Protein AF-A0A7Y8I6J9-F1 (afdb_monomer_lite)

Sequence (594 aa):
TILGGLGADTLRGGAGDDTFLIHGTDTAADTVAGDAGFDTILGSAGDDTFRFASFSGTNTVERIDGGGGTNVIAGTSVSNAIDLSATQLLAVALIDGGDGNDTITGSAGADTILGGLGADTLRGGAGDDTFLVYGADTAADTVAGDAGFDTIVGGAGDDTFRFASFSGTNTVERIDVGGGTNVIAGTNVSNALDLSATELFGIALIDGGDGNDTISGSAGADTILGGLGADTLRGGAGDDLFLIYGTDSAADTIGGDAGFDAILGSAGDDTFRLASFSGANTVERIDGGAGLNTIAGTTVSNSLDFSATELVAIAQIDAGDGNDTVTGSSGADFLTGGDGADTLRGEGSNDLVQGGLGNDALSDTGGANLLDGGAGTDSITGDGGAEFIAGGTGNDTVNPGAGADVLAFNAGDGQDTVNPGTGAQKTLSLGGGIRYEDLALRKSANDLVLETSATEQLTFKNWYAATENQGFVTLQVIAEAMAGYDQSGADPLRDDKVETFSFAALVNVFDAARAADPMITRWEVMNALLDAHLAGSDDAALGGDLAYQYGLNGTLAGIGTAAAQDVLGASQFGTQAQQLRPLATLQEGLVKLG

Secondary structure (DSSP, 8-state):
-EE--SSS-EEEEEES--EEE--TT--SPPEEEEEES--EEE--SS--EEE-SEEBTTB--SEEE--SS-EEEE--SS--EEE-TT-EEESEEEEEEEESS-EEE--SS--EEEEEES--EEEEEES--EEEP-TT--S-BEEEEEES--EEE--SS--EEEBSEEBTTB--SEEE--SS-EEEEEESS--EEE-TTSEEESEEEEEEEESS-EEE--SS--EEEEEES--EEEEEES--EEEP-TT--S-BEEEEEES--EEE--SS--EEEBSEEBTTB--SEEE--SS-EEEE--SS--EEE-TTSEEESEEEEE--BSS-EEE--SS--EEEEEEE--EEE--SSS-EEEEEEE--EEE-SSSS-EEEEEEE--EEE--SS--EEE--EE--EEE-TTS--EEEEETT-BEEEE---SSS-EEEEEETT--GGG-EEEEETTEEEEESSSS-EEEETTTTT-GGG--EEEEEEEGGGSTT--TTSS-TTSSSSEEEEEHHHHHHHHHHHHHH-TT-S-EEGGGTHHHHEEEEESSEETTHHHHHHHHHHS--TT-BHHHHHHHHTSTTTTTSPEEPPPHHHHT-SS-B--

Structure (mmCIF, N/CA/C/O backbone):
data_AF-A0A7Y8I6J9-F1
#
_entry.id   AF-A0A7Y8I6J9-F1
#
loop_
_atom_site.group_PDB
_atom_site.id
_atom_site.type_symbol
_atom_site.label_atom_id
_atom_site.label_alt_id
_atom_site.label_comp_id
_atom_site.label_asym_id
_atom_site.label_entity_id
_atom_site.label_seq_id
_atom_site.pdbx_PDB_ins_code
_atom_site.Cartn_x
_atom_site.Cartn_y
_atom_site.Cartn_z
_atom_site.occupancy
_atom_site.B_iso_or_equiv
_atom_site.auth_seq_id
_atom_site.auth_comp_id
_atom_site.auth_asym_id
_atom_site.auth_atom_id
_atom_site.pdbx_PDB_model_num
ATOM 1 N N . THR A 1 1 ? -32.436 -0.558 64.987 1.00 90.75 1 THR A N 1
ATOM 2 C CA . THR A 1 1 ? -33.315 -0.693 63.803 1.00 90.75 1 THR A CA 1
ATOM 3 C C . THR A 1 1 ? -33.950 0.635 63.469 1.00 90.75 1 THR A C 1
ATOM 5 O O . THR A 1 1 ? -34.595 1.218 64.336 1.00 90.75 1 THR A O 1
ATOM 8 N N . ILE A 1 2 ? -33.767 1.093 62.237 1.00 92.12 2 ILE A N 1
ATOM 9 C CA . ILE A 1 2 ? -34.215 2.377 61.699 1.00 92.12 2 ILE A CA 1
ATOM 10 C C . ILE A 1 2 ? -35.041 2.080 60.441 1.00 92.12 2 ILE A C 1
ATOM 12 O O . ILE A 1 2 ? -34.688 1.190 59.676 1.00 92.12 2 ILE A O 1
ATOM 16 N N . LEU A 1 3 ? -36.158 2.781 60.255 1.00 89.00 3 LEU A N 1
ATOM 17 C CA . LEU A 1 3 ? -37.035 2.643 59.089 1.00 89.00 3 LEU A CA 1
ATOM 18 C C . LEU A 1 3 ? -36.984 3.957 58.305 1.00 89.00 3 LEU A C 1
ATOM 20 O O . LEU A 1 3 ? -37.203 4.996 58.928 1.00 89.00 3 LEU A O 1
ATOM 24 N N . GLY A 1 4 ? -36.704 3.892 57.000 1.00 80.56 4 GLY A N 1
ATOM 25 C CA . GLY A 1 4 ? -36.713 5.058 56.104 1.00 80.56 4 GLY A CA 1
ATOM 26 C C . GLY A 1 4 ? -38.109 5.648 55.982 1.00 80.56 4 GLY A C 1
ATOM 27 O O . GLY A 1 4 ? -38.442 6.629 56.638 1.00 80.56 4 GLY A O 1
ATOM 28 N N . GLY A 1 5 ? -38.989 4.933 55.290 1.00 81.81 5 GLY A N 1
ATOM 29 C CA . GLY A 1 5 ? -40.333 5.413 55.000 1.00 81.81 5 GLY A CA 1
ATOM 30 C C . GLY A 1 5 ? -40.547 5.430 53.498 1.00 81.81 5 GLY A C 1
ATOM 31 O O . GLY A 1 5 ? -40.109 4.508 52.827 1.00 81.81 5 GLY A O 1
ATOM 32 N N . LEU A 1 6 ? -41.303 6.410 53.008 1.00 85.31 6 LEU A N 1
ATOM 33 C CA . LEU A 1 6 ? -41.393 6.723 51.584 1.00 85.31 6 LEU A CA 1
ATOM 34 C C . LEU A 1 6 ? -40.808 8.120 51.385 1.00 85.31 6 LEU A C 1
ATOM 36 O O . LEU A 1 6 ? -41.222 9.043 52.098 1.00 85.31 6 LEU A O 1
ATOM 40 N N . GLY A 1 7 ? -40.003 8.305 50.347 1.00 87.31 7 GLY A N 1
ATOM 41 C CA . GLY A 1 7 ? -39.391 9.588 50.019 1.00 87.31 7 GLY A CA 1
ATOM 42 C C . GLY A 1 7 ? -37.896 9.591 50.319 1.00 87.31 7 GLY A C 1
ATOM 43 O O . GLY A 1 7 ? -37.337 8.598 50.732 1.00 87.31 7 GLY A O 1
ATOM 44 N N . ALA A 1 8 ? -37.228 10.711 50.041 1.00 90.81 8 ALA A N 1
ATOM 45 C CA . ALA A 1 8 ? -35.784 10.789 50.234 1.00 90.81 8 ALA A CA 1
ATOM 46 C C . ALA A 1 8 ? -35.464 10.967 51.722 1.00 90.81 8 ALA A C 1
ATOM 48 O O . ALA A 1 8 ? -35.655 12.064 52.266 1.00 90.81 8 ALA A O 1
ATOM 49 N N . ASP A 1 9 ? -34.964 9.914 52.359 1.00 91.50 9 ASP A N 1
ATOM 50 C CA . ASP A 1 9 ? -34.648 9.905 53.777 1.00 91.50 9 ASP A CA 1
ATOM 51 C C . ASP A 1 9 ? -33.137 10.008 54.049 1.00 91.50 9 ASP A C 1
ATOM 53 O O . ASP A 1 9 ? -32.272 9.717 53.223 1.00 91.50 9 ASP A O 1
ATOM 57 N N . THR A 1 10 ? -32.787 10.469 55.252 1.00 93.06 10 THR A N 1
ATOM 58 C CA . THR A 1 10 ? -31.408 10.445 55.762 1.00 93.06 10 THR A CA 1
ATOM 59 C C . THR A 1 10 ? -31.378 9.669 57.068 1.00 93.06 10 THR A C 1
ATOM 61 O O . THR A 1 10 ? -31.875 10.143 58.093 1.00 93.06 10 THR A O 1
ATOM 64 N N . LEU A 1 11 ? -30.776 8.484 57.035 1.00 93.06 11 LEU A N 1
ATOM 65 C CA . LEU A 1 11 ? -30.759 7.520 58.128 1.00 93.06 11 LEU A CA 1
ATOM 66 C C . LEU A 1 11 ? -29.349 7.410 58.710 1.00 93.06 11 LEU A C 1
ATOM 68 O O . LEU A 1 11 ? -28.378 7.273 57.973 1.00 93.06 11 LEU A O 1
ATOM 72 N N . ARG A 1 12 ? -29.236 7.483 60.040 1.00 94.44 12 ARG A N 1
ATOM 73 C CA . ARG A 1 12 ? -27.960 7.403 60.770 1.00 94.44 12 ARG A CA 1
ATOM 74 C C . ARG A 1 12 ? -28.057 6.408 61.923 1.00 94.44 12 ARG A C 1
ATOM 76 O O . ARG A 1 12 ? -28.947 6.583 62.757 1.00 94.44 12 ARG A O 1
ATOM 83 N N . GLY A 1 13 ? -27.166 5.417 61.959 1.00 93.12 13 GLY A N 1
ATOM 84 C CA . GLY A 1 13 ? -27.102 4.365 62.986 1.00 93.12 13 GLY A CA 1
ATOM 85 C C . GLY A 1 13 ? -26.474 4.870 64.282 1.00 93.12 13 GLY A C 1
ATOM 86 O O . GLY A 1 13 ? -27.110 4.924 65.338 1.00 93.12 13 GLY A O 1
ATOM 87 N N . GLY A 1 14 ? -25.270 5.425 64.166 1.00 91.56 14 GLY A N 1
ATOM 88 C CA . GLY A 1 14 ? -24.546 6.031 65.273 1.00 91.56 14 GLY A CA 1
ATOM 89 C C . GLY A 1 14 ? -23.517 5.075 65.864 1.00 91.56 14 GLY A C 1
ATOM 90 O O . GLY A 1 14 ? -22.410 4.975 65.357 1.00 91.56 14 GLY A O 1
ATOM 91 N N . ALA A 1 15 ? -23.795 4.474 67.017 1.00 92.50 15 ALA A N 1
ATOM 92 C CA . ALA A 1 15 ? -22.846 3.561 67.653 1.00 92.50 15 ALA A CA 1
ATOM 93 C C . ALA A 1 15 ? -23.516 2.230 67.982 1.00 92.50 15 ALA A C 1
ATOM 95 O O . ALA A 1 15 ? -24.574 2.218 68.613 1.00 92.50 15 ALA A O 1
ATOM 96 N N . GLY A 1 16 ? -22.813 1.137 67.701 1.00 94.19 16 GLY A N 1
ATOM 97 C CA . GLY A 1 16 ? -23.329 -0.223 67.795 1.00 94.19 16 GLY A CA 1
ATOM 98 C C . GLY A 1 16 ? -23.811 -0.732 66.441 1.00 94.19 16 GLY A C 1
ATOM 99 O O . GLY A 1 16 ? -23.772 -0.013 65.460 1.00 94.19 16 GLY A O 1
ATOM 100 N N . ASP A 1 17 ? -24.237 -1.991 66.416 1.00 96.75 17 ASP A N 1
ATOM 101 C CA . ASP A 1 17 ? -24.696 -2.656 65.197 1.00 96.75 17 ASP A CA 1
ATOM 102 C C . ASP A 1 17 ? -26.155 -2.267 64.912 1.00 96.75 17 ASP A C 1
ATOM 104 O O . ASP A 1 17 ? -27.075 -2.679 65.637 1.00 96.75 17 ASP A O 1
ATOM 108 N N . ASP A 1 18 ? -26.379 -1.481 63.865 1.00 97.06 18 ASP A N 1
ATOM 109 C CA . ASP A 1 18 ? -27.691 -1.009 63.453 1.00 97.06 18 ASP A CA 1
ATOM 110 C C . ASP A 1 18 ? -28.261 -1.775 62.254 1.00 97.06 18 ASP A C 1
ATOM 112 O O . ASP A 1 18 ? -27.595 -2.467 61.487 1.00 97.06 18 ASP A O 1
ATOM 116 N N . THR A 1 19 ? -29.583 -1.693 62.111 1.00 96.50 19 THR A N 1
ATOM 117 C CA . THR A 1 19 ? -30.303 -2.315 60.994 1.00 96.50 19 THR A CA 1
ATOM 118 C C . THR A 1 19 ? -31.225 -1.297 60.361 1.00 96.50 19 THR A C 1
ATOM 120 O O . THR A 1 19 ? -32.110 -0.777 61.041 1.00 96.50 19 THR A O 1
ATOM 123 N N . PHE A 1 20 ? -31.057 -1.040 59.076 1.00 94.69 20 PHE A N 1
ATOM 124 C CA . PHE A 1 20 ? -31.882 -0.142 58.287 1.00 94.69 20 PHE A CA 1
ATOM 125 C C . PHE A 1 20 ? -32.864 -0.968 57.464 1.00 94.69 20 PHE A C 1
ATOM 127 O O . PHE A 1 20 ? -32.472 -1.895 56.764 1.00 94.69 20 PHE A O 1
ATOM 134 N N . LEU A 1 21 ? -34.148 -0.651 57.576 1.00 90.25 21 LEU A N 1
ATOM 135 C CA . LEU A 1 21 ? -35.204 -1.244 56.766 1.00 90.25 21 LEU A CA 1
ATOM 136 C C . LEU A 1 21 ? -35.624 -0.213 55.718 1.00 90.25 21 LEU A C 1
ATOM 138 O O . LEU A 1 21 ? -36.117 0.861 56.081 1.00 90.25 21 LEU A O 1
ATOM 142 N N . ILE A 1 22 ? -35.427 -0.545 54.444 1.00 79.94 22 ILE A N 1
ATOM 143 C CA . ILE A 1 22 ? -35.854 0.274 53.303 1.00 79.94 22 ILE A CA 1
ATOM 144 C C . ILE A 1 22 ? -37.144 -0.326 52.744 1.00 79.94 22 ILE A C 1
ATOM 146 O O . ILE A 1 22 ? -37.309 -1.544 52.677 1.00 79.94 22 ILE A O 1
ATOM 150 N N . HIS A 1 23 ? -38.106 0.531 52.410 1.00 71.19 23 HIS A N 1
ATOM 151 C CA . HIS A 1 23 ? -39.358 0.088 51.810 1.00 71.19 23 HIS A CA 1
ATOM 152 C C . HIS A 1 23 ? -39.122 -0.245 50.332 1.00 71.19 23 HIS A C 1
ATOM 154 O O . HIS A 1 23 ? -38.860 0.656 49.547 1.00 71.19 23 HIS A O 1
ATOM 160 N N . GLY A 1 24 ? -39.312 -1.502 49.921 1.00 65.31 24 GLY A N 1
ATOM 161 C CA . GLY A 1 24 ? -39.078 -1.943 48.534 1.00 65.31 24 GLY A CA 1
ATOM 162 C C . GLY A 1 24 ? -39.922 -1.263 47.440 1.00 65.31 24 GLY A C 1
ATOM 163 O O . GLY A 1 24 ? -39.687 -1.488 46.260 1.00 65.31 24 GLY A O 1
ATOM 164 N N . THR A 1 25 ? -40.904 -0.421 47.793 1.00 70.62 25 THR A N 1
ATOM 165 C CA . THR A 1 25 ? -41.665 0.404 46.831 1.00 70.62 25 THR A CA 1
ATOM 166 C C . THR A 1 25 ? -41.205 1.859 46.782 1.00 70.62 25 THR A C 1
ATOM 168 O O . THR A 1 25 ? -41.875 2.673 46.143 1.00 70.62 25 THR A O 1
ATOM 171 N N . ASP A 1 26 ? -40.155 2.226 47.516 1.00 79.75 26 ASP A N 1
ATOM 172 C CA . ASP A 1 26 ? -39.651 3.589 47.483 1.00 79.75 26 ASP A CA 1
ATOM 173 C C . ASP A 1 26 ? -38.963 3.880 46.146 1.00 79.75 26 ASP A C 1
ATOM 175 O O . ASP A 1 26 ? -38.151 3.114 45.625 1.00 79.75 26 ASP A O 1
ATOM 179 N N . THR A 1 27 ? -39.338 5.009 45.564 1.00 83.69 27 THR A N 1
ATOM 180 C CA . THR A 1 27 ? -38.782 5.507 44.308 1.00 83.69 27 THR A CA 1
ATOM 181 C C . THR A 1 27 ? -37.762 6.615 44.535 1.00 83.69 27 THR A C 1
ATOM 183 O O . THR A 1 27 ? -37.082 7.011 43.594 1.00 83.69 27 THR A O 1
ATOM 186 N N . ALA A 1 28 ? -37.689 7.165 45.747 1.00 89.19 28 ALA A N 1
ATOM 187 C CA . ALA A 1 28 ? -36.725 8.190 46.100 1.00 89.19 28 ALA A CA 1
ATOM 188 C C . ALA A 1 28 ? -35.394 7.567 46.541 1.00 89.19 28 ALA A C 1
ATOM 190 O O . ALA A 1 28 ? -35.336 6.403 46.921 1.00 89.19 28 ALA A O 1
ATOM 191 N N . ALA A 1 29 ? -34.320 8.346 46.423 1.00 91.88 29 ALA A N 1
ATOM 192 C CA . ALA A 1 29 ? -32.997 7.935 46.861 1.00 91.88 29 ALA A CA 1
ATOM 193 C C . ALA A 1 29 ? -32.779 8.291 48.330 1.00 91.88 29 ALA A C 1
ATOM 195 O O . ALA A 1 29 ? -32.972 9.448 48.720 1.00 91.88 29 ALA A O 1
ATOM 196 N N . ASP A 1 30 ? -32.300 7.320 49.095 1.00 92.06 30 ASP A N 1
ATOM 197 C CA . ASP A 1 30 ? -31.977 7.482 50.504 1.00 92.06 30 ASP A CA 1
ATOM 198 C C . ASP A 1 30 ? -30.491 7.775 50.708 1.00 92.06 30 ASP A C 1
ATOM 200 O O . ASP A 1 30 ? -29.633 7.487 49.874 1.00 92.06 30 ASP A O 1
ATOM 204 N N . THR A 1 31 ? -30.168 8.361 51.858 1.00 93.44 31 THR A N 1
ATOM 205 C CA . THR A 1 31 ? -28.800 8.452 52.377 1.00 93.44 31 THR A CA 1
ATOM 206 C C . THR A 1 31 ? -28.716 7.652 53.666 1.00 93.44 31 THR A C 1
ATOM 208 O O . THR A 1 31 ? -29.374 7.998 54.649 1.00 93.44 31 THR A O 1
ATOM 211 N N . VAL A 1 32 ? -27.884 6.614 53.691 1.00 93.81 32 VAL A N 1
ATOM 212 C CA . VAL A 1 32 ? -27.699 5.749 54.862 1.00 93.81 32 VAL A CA 1
ATOM 213 C C . VAL A 1 32 ? -26.267 5.871 55.366 1.00 93.81 32 VAL A C 1
ATOM 215 O O . VAL A 1 32 ? -25.329 5.778 54.586 1.00 93.81 32 VAL A O 1
ATOM 218 N N . ALA A 1 33 ? -26.100 6.083 56.669 1.00 95.38 33 ALA A N 1
ATOM 219 C CA . ALA A 1 33 ? -24.808 6.054 57.344 1.00 95.38 33 ALA A CA 1
ATOM 220 C C . ALA A 1 33 ? -24.893 5.135 58.568 1.00 95.38 33 ALA A C 1
ATOM 222 O O . ALA A 1 33 ? -25.614 5.443 59.522 1.00 95.38 33 ALA A O 1
ATOM 223 N N . GLY A 1 34 ? -24.172 4.014 58.537 1.00 92.50 34 GLY A N 1
ATOM 224 C CA . GLY A 1 34 ? -24.048 3.106 59.679 1.00 92.50 34 GLY A CA 1
ATOM 225 C C . GLY A 1 34 ? -23.354 3.765 60.875 1.00 92.50 34 GLY A C 1
ATOM 226 O O . GLY A 1 34 ? -23.869 3.749 61.992 1.00 92.50 34 GLY A O 1
ATOM 227 N N . ASP A 1 35 ? -22.296 4.528 60.581 1.00 92.62 35 ASP A N 1
ATOM 228 C CA . ASP A 1 35 ? -21.336 5.086 61.534 1.00 92.62 35 ASP A CA 1
ATOM 229 C C . ASP A 1 35 ? -20.463 3.986 62.181 1.00 92.62 35 ASP A C 1
ATOM 231 O O . ASP A 1 35 ? -19.638 3.397 61.492 1.00 92.62 35 ASP A O 1
ATOM 235 N N . ALA A 1 36 ? -20.506 3.780 63.500 1.00 93.06 36 ALA A N 1
ATOM 236 C CA . ALA A 1 36 ? -19.599 2.861 64.186 1.00 93.06 36 ALA A CA 1
ATOM 237 C C . ALA A 1 36 ? -20.315 1.582 64.610 1.00 93.06 36 ALA A C 1
ATOM 239 O O . ALA A 1 36 ? -21.036 1.596 65.602 1.00 93.06 36 ALA A O 1
ATOM 240 N N . GLY A 1 37 ? -19.986 0.454 64.000 1.00 94.19 37 GLY A N 1
ATOM 241 C CA . GLY A 1 37 ? -20.603 -0.823 64.331 1.00 94.19 37 GLY A CA 1
ATOM 242 C C . GLY A 1 37 ? -20.441 -1.800 63.186 1.00 94.19 37 GLY A C 1
ATOM 243 O O . GLY A 1 37 ? -19.590 -1.603 62.324 1.00 94.19 37 GLY A O 1
ATOM 244 N N . PHE A 1 38 ? -21.214 -2.878 63.219 1.00 96.25 38 PHE A N 1
ATOM 245 C CA . PHE A 1 38 ? -21.519 -3.664 62.035 1.00 96.25 38 PHE A CA 1
ATOM 246 C C . PHE A 1 38 ? -22.972 -3.409 61.640 1.00 96.25 38 PHE A C 1
ATOM 248 O O . PHE A 1 38 ? -23.905 -3.961 62.230 1.00 96.25 38 PHE A O 1
ATOM 255 N N . ASP A 1 39 ? -23.154 -2.586 60.624 1.00 97.50 39 ASP A N 1
ATOM 256 C CA . ASP A 1 39 ? -24.438 -2.063 60.211 1.00 97.50 39 ASP A CA 1
ATOM 257 C C . ASP A 1 39 ? -24.983 -2.820 59.000 1.00 97.50 39 ASP A C 1
ATOM 259 O O . ASP A 1 39 ? -24.252 -3.350 58.162 1.00 97.50 39 ASP A O 1
ATOM 263 N N . THR A 1 40 ? -26.306 -2.958 58.925 1.00 97.06 40 THR A N 1
ATOM 264 C CA . THR A 1 40 ? -26.955 -3.741 57.866 1.00 97.06 40 THR A CA 1
ATOM 265 C C . THR A 1 40 ? -28.162 -3.023 57.284 1.00 97.06 40 THR A C 1
ATOM 267 O O . THR A 1 40 ? -29.079 -2.674 58.023 1.00 97.06 40 THR A O 1
ATOM 270 N N . ILE A 1 41 ? -28.225 -2.877 55.963 1.00 95.88 41 ILE A N 1
ATOM 271 C CA . ILE A 1 41 ? -29.487 -2.631 55.252 1.00 95.88 41 ILE A CA 1
ATOM 272 C C . ILE A 1 41 ? -30.140 -3.989 54.994 1.00 95.88 41 ILE A C 1
ATOM 274 O O . ILE A 1 41 ? -29.480 -4.898 54.498 1.00 95.88 41 ILE A O 1
ATOM 278 N N . LEU A 1 42 ? -31.407 -4.144 55.375 1.00 94.31 42 LEU A N 1
ATOM 279 C CA . LEU A 1 42 ? -32.145 -5.400 55.263 1.00 94.31 42 LEU A CA 1
ATOM 280 C C . LEU A 1 42 ? -33.418 -5.212 54.428 1.00 94.31 42 LEU A C 1
ATOM 282 O O . LEU A 1 42 ? -34.282 -4.402 54.779 1.00 94.31 42 LEU A O 1
ATOM 286 N N . GLY A 1 43 ? -33.516 -5.991 53.353 1.00 91.44 43 GLY A N 1
ATOM 287 C CA . GLY A 1 43 ? -34.675 -6.108 52.477 1.00 91.44 43 GLY A CA 1
ATOM 288 C C . GLY A 1 43 ? -35.793 -6.975 53.052 1.00 91.44 43 GLY A C 1
ATOM 289 O O . GLY A 1 43 ? -35.746 -7.489 54.176 1.00 91.44 43 GLY A O 1
ATOM 290 N N . SER A 1 44 ? -36.857 -7.090 52.273 1.00 90.69 44 SER A N 1
ATOM 291 C CA . SER A 1 44 ? -38.056 -7.844 52.591 1.00 90.69 44 SER A CA 1
ATOM 292 C C . SER A 1 44 ? -37.945 -9.302 52.108 1.00 90.69 44 SER A C 1
ATOM 294 O O . SER A 1 44 ? -36.867 -9.851 51.907 1.00 90.69 44 SER A O 1
ATOM 296 N N . ALA A 1 45 ? -39.079 -10.000 52.012 1.00 90.19 45 ALA A N 1
ATOM 297 C CA . ALA A 1 45 ? -39.129 -11.345 51.433 1.00 90.19 45 ALA A CA 1
ATOM 298 C C . ALA A 1 45 ? -39.419 -11.339 49.917 1.00 90.19 45 ALA A C 1
ATOM 300 O O . ALA A 1 45 ? -39.437 -12.414 49.313 1.00 90.19 45 ALA A O 1
ATOM 301 N N . GLY A 1 46 ? -39.747 -10.176 49.345 1.00 90.62 46 GLY A N 1
ATOM 302 C CA . GLY A 1 46 ? -40.023 -9.986 47.921 1.00 90.62 46 GLY A CA 1
ATOM 303 C C . GLY A 1 46 ? -38.851 -9.322 47.209 1.00 90.62 46 GLY A C 1
ATOM 304 O O . GLY A 1 46 ? -37.752 -9.327 47.735 1.00 90.62 46 GLY A O 1
ATOM 305 N N . ASP A 1 47 ? -39.107 -8.778 46.023 1.00 92.44 47 ASP A N 1
ATOM 306 C CA . ASP A 1 47 ? -38.116 -8.004 45.275 1.00 92.44 47 ASP A CA 1
ATOM 307 C C . ASP A 1 47 ? -38.000 -6.605 45.893 1.00 92.44 47 ASP A C 1
ATOM 309 O O . ASP A 1 47 ? -39.010 -5.907 46.048 1.00 92.44 47 ASP A O 1
ATOM 313 N N . ASP A 1 48 ? -36.784 -6.195 46.234 1.00 91.75 48 ASP A N 1
ATOM 314 C CA . ASP A 1 48 ? -36.491 -4.901 46.838 1.00 91.75 48 ASP A CA 1
ATOM 315 C C . ASP A 1 48 ? -35.533 -4.076 45.965 1.00 91.75 48 ASP A C 1
ATOM 317 O O . ASP A 1 48 ? -34.608 -4.589 45.334 1.00 91.75 48 ASP A O 1
ATOM 321 N N . THR A 1 49 ? -35.752 -2.760 45.931 1.00 92.81 49 THR A N 1
ATOM 322 C CA . THR A 1 49 ? -34.850 -1.796 45.287 1.00 92.81 49 THR A CA 1
ATOM 323 C C . THR A 1 49 ? -34.285 -0.844 46.334 1.00 92.81 49 THR A C 1
ATOM 325 O O . THR A 1 49 ? -35.027 -0.066 46.931 1.00 92.81 49 THR A O 1
ATOM 328 N N . PHE A 1 50 ? -32.971 -0.882 46.539 1.00 92.94 50 PHE A N 1
ATOM 329 C CA . PHE A 1 50 ? -32.247 0.031 47.421 1.00 92.94 50 PHE A CA 1
ATOM 330 C C . PHE A 1 50 ? -31.691 1.181 46.587 1.00 92.94 50 PHE A C 1
ATOM 332 O O . PHE A 1 50 ? -30.746 0.984 45.827 1.00 92.94 50 PHE A O 1
ATOM 339 N N . ARG A 1 51 ? -32.297 2.369 46.682 1.00 94.06 51 ARG A N 1
ATOM 340 C CA . ARG A 1 51 ? -31.935 3.489 45.810 1.00 94.06 51 ARG A CA 1
ATOM 341 C C . ARG A 1 51 ? -30.989 4.478 46.481 1.00 94.06 51 ARG A C 1
ATOM 343 O O . ARG A 1 51 ? -31.336 5.045 47.517 1.00 94.06 51 ARG A O 1
ATOM 350 N N . PHE A 1 52 ? -29.852 4.761 45.846 1.00 92.88 52 PHE A N 1
ATOM 351 C CA . PHE A 1 52 ? -28.850 5.702 46.347 1.00 92.88 52 PHE A CA 1
ATOM 352 C C . PHE A 1 52 ? -28.417 6.686 45.262 1.00 92.88 52 PHE A C 1
ATOM 354 O O . PHE A 1 52 ? -27.988 6.293 44.188 1.00 92.88 52 PHE A O 1
ATOM 361 N N . ALA A 1 53 ? -28.445 7.982 45.576 1.00 89.44 53 ALA A N 1
ATOM 362 C CA . ALA A 1 53 ? -27.753 8.978 44.755 1.00 89.44 53 ALA A CA 1
ATOM 363 C C . ALA A 1 53 ? -26.244 9.010 45.071 1.00 89.44 53 ALA A C 1
ATOM 365 O O . ALA A 1 53 ? -25.410 9.367 44.240 1.00 89.44 53 ALA A O 1
ATOM 366 N N . SER A 1 54 ? -25.891 8.657 46.310 1.00 92.94 54 SER A N 1
ATOM 367 C CA . SER A 1 54 ? -24.518 8.468 46.759 1.00 92.94 54 SER A CA 1
ATOM 368 C C . SER A 1 54 ? -24.472 7.445 47.891 1.00 92.94 54 SER A C 1
ATOM 370 O O . SER A 1 54 ? -25.257 7.535 48.835 1.00 92.94 54 SER A O 1
ATOM 372 N N . PHE A 1 55 ? -23.523 6.517 47.808 1.00 95.38 55 PHE A N 1
ATOM 373 C CA . PHE A 1 55 ? -23.203 5.531 48.834 1.00 95.38 55 PHE A CA 1
ATOM 374 C C . PHE A 1 55 ? -21.677 5.433 48.909 1.00 95.38 55 PHE A C 1
ATOM 376 O O . PHE A 1 55 ? -21.059 4.735 48.122 1.00 95.38 55 PHE A O 1
ATOM 383 N N . SER A 1 56 ? -21.041 6.255 49.744 1.00 93.62 56 SER A N 1
ATOM 384 C CA . SER A 1 56 ? -19.574 6.347 49.808 1.00 93.62 56 SER A CA 1
ATOM 385 C C . SER A 1 56 ? -19.104 7.052 51.084 1.00 93.62 56 SER A C 1
ATOM 387 O O . SER A 1 56 ? -19.880 7.720 51.781 1.00 93.62 56 SER A O 1
ATOM 389 N N . GLY A 1 57 ? -17.808 6.946 51.391 1.00 90.56 57 GLY A N 1
ATOM 390 C CA . GLY A 1 57 ? -17.197 7.631 52.529 1.00 90.56 57 GLY A CA 1
ATOM 391 C C . GLY A 1 57 ? -17.804 7.186 53.862 1.00 90.56 57 GLY A C 1
ATOM 392 O O . GLY A 1 57 ? -17.642 6.041 54.257 1.00 90.56 57 GLY A O 1
ATOM 393 N N . THR A 1 58 ? -18.469 8.098 54.580 1.00 88.88 58 THR A N 1
ATOM 394 C CA . THR A 1 58 ? -19.171 7.773 55.840 1.00 88.88 58 THR A CA 1
ATOM 395 C C . THR A 1 58 ? -20.623 7.339 55.635 1.00 88.88 58 THR A C 1
ATOM 397 O O . THR A 1 58 ? -21.279 6.959 56.598 1.00 88.88 58 THR A O 1
ATOM 400 N N . ASN A 1 59 ? -21.158 7.471 54.419 1.00 93.81 59 ASN A N 1
ATOM 401 C CA . ASN A 1 59 ? -22.539 7.126 54.090 1.00 93.81 59 ASN A CA 1
ATOM 402 C C . ASN A 1 59 ? -22.582 5.720 53.484 1.00 93.81 59 ASN A C 1
ATOM 404 O O . ASN A 1 59 ? -22.920 5.549 52.313 1.00 93.81 59 ASN A O 1
ATOM 408 N N . THR A 1 60 ? -22.154 4.743 54.276 1.00 95.31 60 THR A N 1
ATOM 409 C CA . THR A 1 60 ? -22.115 3.327 53.911 1.00 95.31 60 THR A CA 1
ATOM 410 C C . THR A 1 60 ? -22.576 2.470 55.091 1.00 95.31 60 THR A C 1
ATOM 412 O O . THR A 1 60 ? -22.835 2.979 56.188 1.00 95.31 60 THR A O 1
ATOM 415 N N . VAL A 1 61 ? -22.703 1.168 54.852 1.00 96.62 61 VAL A N 1
ATOM 416 C CA . VAL A 1 61 ? -22.909 0.125 55.863 1.00 96.62 61 VAL A CA 1
ATOM 417 C C . VAL A 1 61 ? -22.004 -1.056 55.530 1.00 96.62 61 VAL A C 1
ATOM 419 O O . VAL A 1 61 ? -21.607 -1.222 54.381 1.00 96.62 61 VAL A O 1
ATOM 422 N N . GLU A 1 62 ? -21.713 -1.917 56.497 1.00 96.94 62 GLU A N 1
ATOM 423 C CA . GLU A 1 62 ? -20.875 -3.098 56.274 1.00 96.94 62 GLU A CA 1
ATOM 424 C C . GLU A 1 62 ? -21.609 -4.207 55.510 1.00 96.94 62 GLU A C 1
ATOM 426 O O . GLU A 1 62 ? -20.964 -5.103 54.961 1.00 96.94 62 GLU A O 1
ATOM 431 N N . ARG A 1 63 ? -22.950 -4.189 55.473 1.00 97.62 63 ARG A N 1
ATOM 432 C CA . ARG A 1 63 ? -23.742 -5.206 54.771 1.00 97.62 63 ARG A CA 1
ATOM 433 C C . ARG A 1 63 ? -25.045 -4.685 54.175 1.00 97.62 63 ARG A C 1
ATOM 435 O O . ARG A 1 63 ? -25.819 -4.004 54.843 1.00 97.62 63 ARG A O 1
ATOM 442 N N . ILE A 1 64 ? -25.352 -5.136 52.964 1.00 97.25 64 ILE A N 1
ATOM 443 C CA . ILE A 1 64 ? -26.685 -5.053 52.362 1.00 97.25 64 ILE A CA 1
ATOM 444 C C . ILE A 1 64 ? -27.180 -6.485 52.155 1.00 97.25 64 ILE A C 1
ATOM 446 O O . ILE A 1 64 ? -26.571 -7.262 51.426 1.00 97.25 64 ILE A O 1
ATOM 450 N N . ASP A 1 65 ? -28.261 -6.847 52.839 1.00 96.38 65 ASP A N 1
ATOM 451 C CA . ASP A 1 65 ? -28.928 -8.141 52.716 1.00 96.38 65 ASP A CA 1
ATOM 452 C C . ASP A 1 65 ? -30.298 -7.934 52.073 1.00 96.38 65 ASP A C 1
ATOM 454 O O . ASP A 1 65 ? -31.211 -7.402 52.702 1.00 96.38 65 ASP A O 1
ATOM 458 N N . GLY A 1 66 ? -30.434 -8.340 50.812 1.00 93.75 66 GLY A N 1
ATOM 459 C CA . GLY A 1 66 ? -31.673 -8.238 50.049 1.00 93.75 66 GLY A CA 1
ATOM 460 C C . GLY A 1 66 ? -32.818 -9.082 50.614 1.00 93.75 66 GLY A C 1
ATOM 461 O O . GLY A 1 66 ? -33.978 -8.776 50.371 1.00 93.75 66 GLY A O 1
ATOM 462 N N . GLY A 1 67 ? -32.526 -10.108 51.419 1.00 92.25 67 GLY A N 1
ATOM 463 C CA . GLY A 1 67 ? -33.542 -11.019 51.930 1.00 92.25 67 GLY A CA 1
ATOM 464 C C . GLY A 1 67 ? -34.040 -12.006 50.867 1.00 92.25 67 GLY A C 1
ATOM 465 O O . GLY A 1 67 ? -33.283 -12.853 50.391 1.00 92.25 67 GLY A O 1
ATOM 466 N N . GLY A 1 68 ? -35.345 -11.990 50.579 1.00 90.94 68 GLY A N 1
ATOM 467 C CA . GLY A 1 68 ? -35.956 -12.821 49.528 1.00 90.94 68 GLY A CA 1
ATOM 468 C C . GLY A 1 68 ? -35.929 -12.142 48.155 1.00 90.94 68 GLY A C 1
ATOM 469 O O . GLY A 1 68 ? -35.365 -11.073 48.022 1.00 90.94 68 GLY A O 1
ATOM 470 N N . GLY A 1 69 ? -36.541 -12.756 47.137 1.00 92.69 69 GLY A N 1
ATOM 471 C CA . GLY A 1 69 ? -36.739 -12.118 45.823 1.00 92.69 69 GLY A CA 1
ATOM 472 C C . GLY A 1 69 ? -35.472 -11.849 44.997 1.00 92.69 69 GLY A C 1
ATOM 473 O O . GLY A 1 69 ? -34.421 -12.455 45.212 1.00 92.69 69 GLY A O 1
ATOM 474 N N . THR A 1 70 ? -35.617 -10.979 43.998 1.00 94.38 70 THR A N 1
ATOM 475 C CA . THR A 1 70 ? -34.557 -10.442 43.137 1.00 94.38 70 THR A CA 1
ATOM 476 C C . THR A 1 70 ? -34.346 -8.974 43.482 1.00 94.38 70 THR A C 1
ATOM 478 O O . THR A 1 70 ? -35.198 -8.139 43.189 1.00 94.38 70 THR A O 1
ATOM 481 N N . ASN A 1 71 ? -33.212 -8.666 44.109 1.00 95.06 71 ASN A N 1
ATOM 482 C CA . ASN A 1 71 ? -32.973 -7.344 44.685 1.00 95.06 71 ASN A CA 1
ATOM 483 C C . ASN A 1 71 ? -31.984 -6.532 43.860 1.00 95.06 71 ASN A C 1
ATOM 485 O O . ASN A 1 71 ? -31.024 -7.083 43.320 1.00 95.06 71 ASN A O 1
ATOM 489 N N . VAL A 1 72 ? -32.207 -5.223 43.810 1.00 95.94 72 VAL A N 1
ATOM 490 C CA . VAL A 1 72 ? -31.421 -4.286 43.005 1.00 95.94 72 VAL A CA 1
ATOM 491 C C . VAL A 1 72 ? -30.919 -3.151 43.887 1.00 95.94 72 VAL A C 1
ATOM 493 O O . VAL A 1 72 ? -31.686 -2.566 44.653 1.00 95.94 72 VAL A O 1
ATOM 496 N N . ILE A 1 73 ? -29.640 -2.816 43.768 1.00 96.56 73 ILE A N 1
ATOM 497 C CA . ILE A 1 73 ? -29.127 -1.512 44.192 1.00 96.56 73 ILE A CA 1
ATOM 498 C C . ILE A 1 73 ? -29.256 -0.592 42.984 1.00 96.56 73 ILE A C 1
ATOM 500 O O . ILE A 1 73 ? -28.711 -0.909 41.938 1.00 96.56 73 ILE A O 1
ATOM 504 N N . ALA A 1 74 ? -30.003 0.501 43.110 1.00 95.75 74 ALA A N 1
ATOM 505 C CA . ALA A 1 74 ? -30.308 1.388 41.992 1.00 95.75 74 ALA A CA 1
ATOM 506 C C . ALA A 1 74 ? -29.790 2.806 42.236 1.00 95.75 74 ALA A C 1
ATOM 508 O O . ALA A 1 74 ? -29.915 3.343 43.340 1.00 95.75 74 ALA A O 1
ATOM 509 N N . GLY A 1 75 ? -29.298 3.452 41.193 1.00 95.38 75 GLY A N 1
ATOM 510 C CA . GLY A 1 75 ? -29.094 4.882 41.167 1.00 95.38 75 GLY A CA 1
ATOM 511 C C . GLY A 1 75 ? -30.372 5.639 40.805 1.00 95.38 75 GLY A C 1
ATOM 512 O O . GLY A 1 75 ? -31.518 5.233 41.063 1.00 95.38 75 GLY A O 1
ATOM 513 N N . THR A 1 76 ? -30.162 6.825 40.270 1.00 93.75 76 THR A N 1
ATOM 514 C CA . THR A 1 76 ? -31.163 7.841 39.966 1.00 93.75 76 THR A CA 1
ATOM 515 C C . THR A 1 76 ? -31.066 8.221 38.489 1.00 93.75 76 THR A C 1
ATOM 517 O O . THR A 1 76 ? -30.450 7.526 37.701 1.00 93.75 76 THR A O 1
ATOM 520 N N . SER A 1 77 ? -31.716 9.311 38.081 1.00 93.62 77 SER A N 1
ATOM 521 C CA . SER A 1 77 ? -31.619 9.818 36.705 1.00 93.62 77 SER A CA 1
ATOM 522 C C . SER A 1 77 ? -30.521 10.884 36.537 1.00 93.62 77 SER A C 1
ATOM 524 O O . SER A 1 77 ? -30.644 11.779 35.698 1.00 93.62 77 SER A O 1
ATOM 526 N N . VAL A 1 78 ? -29.565 10.937 37.461 1.00 94.75 78 VAL A N 1
ATOM 527 C CA . VAL A 1 78 ? -28.426 11.861 37.455 1.00 94.75 78 VAL A CA 1
ATOM 528 C C . VAL A 1 78 ? -27.197 11.090 37.906 1.00 94.75 78 VAL A C 1
ATOM 530 O O . VAL A 1 78 ? -27.350 10.152 38.674 1.00 94.75 78 VAL A O 1
ATOM 533 N N . SER A 1 79 ? -26.007 11.596 37.575 1.00 97.12 79 SER A N 1
ATOM 534 C CA . SER A 1 79 ? -24.728 11.038 38.027 1.00 97.12 79 SER A CA 1
ATOM 535 C C . SER A 1 79 ? -24.704 10.653 39.508 1.00 97.12 79 SER A C 1
ATOM 537 O O . SER A 1 79 ? -24.969 11.476 40.398 1.00 97.12 79 SER A O 1
ATOM 539 N N . ASN A 1 80 ? -24.314 9.414 39.768 1.00 96.38 80 ASN A N 1
ATOM 540 C CA . ASN A 1 80 ? -24.261 8.783 41.072 1.00 96.38 80 ASN A CA 1
ATOM 541 C C . ASN A 1 80 ? -22.858 8.290 41.411 1.00 96.38 80 ASN A C 1
ATOM 543 O O . ASN A 1 80 ? -22.002 8.093 40.556 1.00 96.38 80 ASN A O 1
ATOM 547 N N . ALA A 1 81 ? -22.610 8.145 42.711 1.00 96.69 81 ALA A N 1
ATOM 548 C CA . ALA A 1 81 ? -21.350 7.639 43.243 1.00 96.69 81 ALA A CA 1
ATOM 549 C C . ALA A 1 81 ? -21.653 6.538 44.261 1.00 96.69 81 ALA A C 1
ATOM 551 O O . ALA A 1 81 ? -21.992 6.839 45.413 1.00 96.69 81 ALA A O 1
ATOM 552 N N . ILE A 1 82 ? -21.572 5.286 43.817 1.00 97.81 82 ILE A N 1
ATOM 553 C CA . ILE A 1 82 ? -21.916 4.083 44.577 1.00 97.81 82 ILE A CA 1
ATOM 554 C C . ILE A 1 82 ? -20.636 3.266 44.774 1.00 97.81 82 ILE A C 1
ATOM 556 O O . ILE A 1 82 ? -20.103 2.690 43.837 1.00 97.81 82 ILE A O 1
ATOM 560 N N . ASP A 1 83 ? -20.124 3.235 45.999 1.00 97.81 83 ASP A N 1
ATOM 561 C CA . ASP A 1 83 ? -18.909 2.521 46.387 1.00 97.81 83 ASP A CA 1
ATOM 562 C C . ASP A 1 83 ? -19.251 1.415 47.391 1.00 97.81 83 ASP A C 1
ATOM 564 O O . ASP A 1 83 ? -19.481 1.665 48.579 1.00 97.81 83 ASP A O 1
ATOM 568 N N . LEU A 1 84 ? -19.292 0.180 46.894 1.00 98.06 84 LEU A N 1
ATOM 569 C CA . LEU A 1 84 ? -19.628 -1.021 47.655 1.00 98.06 84 LEU A CA 1
ATOM 570 C C . LEU A 1 84 ? -18.382 -1.817 48.059 1.00 98.06 84 LEU A C 1
ATOM 572 O O . LEU A 1 84 ? -18.520 -2.878 48.665 1.00 98.06 84 LEU A O 1
ATOM 576 N N . SER A 1 85 ? -17.175 -1.283 47.840 1.00 96.88 85 SER A N 1
ATOM 577 C CA . SER A 1 85 ? -15.906 -2.001 48.051 1.00 96.88 85 SER A CA 1
ATOM 578 C C . SER A 1 85 ? -15.691 -2.493 49.488 1.00 96.88 85 SER A C 1
ATOM 580 O O . SER A 1 85 ? -15.004 -3.488 49.726 1.00 96.88 85 SER A O 1
ATOM 582 N N . ALA A 1 86 ? -16.295 -1.814 50.468 1.00 95.56 86 ALA A N 1
ATOM 583 C CA . ALA A 1 86 ? -16.270 -2.184 51.885 1.00 95.56 86 ALA A CA 1
ATOM 584 C C . ALA A 1 86 ? -17.569 -2.855 52.378 1.00 95.56 86 ALA A C 1
ATOM 586 O O . ALA A 1 86 ? -17.721 -3.087 53.578 1.00 95.56 86 ALA A O 1
ATOM 587 N N . THR A 1 87 ? -18.507 -3.151 51.476 1.00 97.50 87 THR A N 1
ATOM 588 C CA . THR A 1 87 ? -19.858 -3.623 51.797 1.00 97.50 87 THR A CA 1
ATOM 589 C C . THR A 1 87 ? -20.029 -5.076 51.379 1.00 97.50 87 THR A C 1
ATOM 591 O O . THR A 1 87 ? -19.794 -5.440 50.234 1.00 97.50 87 THR A O 1
ATOM 594 N N . GLN A 1 88 ? -20.495 -5.928 52.289 1.00 97.19 88 GLN A N 1
ATOM 595 C CA . GLN A 1 88 ? -20.913 -7.280 51.936 1.00 97.19 88 GLN A CA 1
ATOM 596 C C . GLN A 1 88 ? -22.307 -7.254 51.299 1.00 97.19 88 GLN A C 1
ATOM 598 O O . GLN A 1 88 ? -23.272 -6.861 51.957 1.00 97.19 88 GLN A O 1
ATOM 603 N N . LEU A 1 89 ? -22.434 -7.753 50.070 1.00 97.69 89 LEU A N 1
ATOM 604 C CA . LEU A 1 89 ? -23.728 -7.943 49.417 1.00 97.69 89 LEU A CA 1
ATOM 605 C C . LEU A 1 89 ? -24.226 -9.380 49.610 1.00 97.69 89 LEU A C 1
ATOM 607 O O . LEU A 1 89 ? -23.513 -10.348 49.347 1.00 97.69 89 LEU A O 1
ATOM 611 N N . LEU A 1 90 ? -25.457 -9.531 50.098 1.00 96.38 90 LEU A N 1
ATOM 612 C CA . LEU A 1 90 ? -26.163 -10.808 50.196 1.00 96.38 90 LEU A CA 1
ATOM 613 C C . LEU A 1 90 ? -27.502 -10.691 49.473 1.00 96.38 90 LEU A C 1
ATOM 615 O O . LEU A 1 90 ? -28.250 -9.748 49.707 1.00 96.38 90 LEU A O 1
ATOM 619 N N . ALA A 1 91 ? -27.815 -11.668 48.619 1.00 95.44 91 ALA A N 1
ATOM 620 C CA . ALA A 1 91 ? -29.066 -11.710 47.855 1.00 95.44 91 ALA A CA 1
ATOM 621 C C . ALA A 1 91 ? -29.350 -10.437 47.023 1.00 95.44 91 ALA A C 1
ATOM 623 O O . ALA A 1 91 ? -30.509 -10.130 46.757 1.00 95.44 91 ALA A O 1
ATOM 624 N N . VAL A 1 92 ? -28.313 -9.713 46.596 1.00 97.19 92 VAL A N 1
ATOM 625 C CA . VAL A 1 92 ? -28.406 -8.626 45.610 1.00 97.19 92 VAL A CA 1
ATOM 626 C C . VAL A 1 92 ? -28.076 -9.213 44.243 1.00 97.19 92 VAL A C 1
ATOM 628 O O . VAL A 1 92 ? -27.086 -9.922 44.108 1.00 97.19 92 VAL A O 1
ATOM 631 N N . ALA A 1 93 ? -28.940 -8.982 43.261 1.00 97.25 93 ALA A N 1
ATOM 632 C CA . ALA A 1 93 ? -28.819 -9.556 41.924 1.00 97.25 93 ALA A CA 1
ATOM 633 C C . ALA A 1 93 ? -28.231 -8.579 40.898 1.00 97.25 93 ALA A C 1
ATOM 635 O O . ALA A 1 93 ? -27.735 -9.029 39.872 1.00 97.25 93 ALA A O 1
ATOM 636 N N . LEU A 1 94 ? -28.335 -7.269 41.141 1.00 97.88 94 LEU A N 1
ATOM 637 C CA . LEU A 1 94 ? -27.890 -6.232 40.213 1.00 97.88 94 LEU A CA 1
ATOM 638 C C . LEU A 1 94 ? -27.541 -4.940 40.958 1.00 97.88 94 LEU A C 1
ATOM 640 O O . LEU A 1 94 ? -28.252 -4.538 41.884 1.00 97.88 94 LEU A O 1
ATOM 644 N N . ILE A 1 95 ? -26.483 -4.281 40.501 1.00 98.38 95 ILE A N 1
ATOM 645 C CA . ILE A 1 95 ? -26.163 -2.883 40.778 1.00 98.38 95 ILE A CA 1
ATOM 646 C C . ILE A 1 95 ? -26.419 -2.109 39.478 1.00 98.38 95 ILE A C 1
ATOM 648 O O . ILE A 1 95 ? -25.786 -2.396 38.469 1.00 98.38 95 ILE A O 1
ATOM 652 N N . ASP A 1 96 ? -27.371 -1.182 39.491 1.00 97.44 96 ASP A N 1
ATOM 653 C CA . ASP A 1 96 ? -27.871 -0.444 38.323 1.00 97.44 96 ASP A CA 1
ATOM 654 C C . ASP A 1 96 ? -27.668 1.063 38.543 1.00 97.44 96 ASP A C 1
ATOM 656 O O . ASP A 1 96 ? -28.240 1.612 39.485 1.00 97.44 96 ASP A O 1
ATOM 660 N N . GLY A 1 97 ? -26.840 1.725 37.734 1.00 96.75 97 GLY A N 1
ATOM 661 C CA . GLY A 1 97 ? -26.570 3.167 37.833 1.00 96.75 97 GLY A CA 1
ATOM 662 C C . GLY A 1 97 ? -27.766 4.026 37.424 1.00 96.75 97 GLY A C 1
ATOM 663 O O . GLY A 1 97 ? -28.171 4.928 38.161 1.00 96.75 97 GLY A O 1
ATOM 664 N N . GLY A 1 98 ? -28.447 3.642 36.346 1.00 95.31 98 GLY A N 1
ATOM 665 C CA . GLY A 1 98 ? -29.602 4.354 35.815 1.00 95.31 98 GLY A CA 1
ATOM 666 C C . GLY A 1 98 ? -29.215 5.320 34.696 1.00 95.31 98 GLY A C 1
ATOM 667 O O . GLY A 1 98 ? -28.603 4.913 33.718 1.00 95.31 98 GLY A O 1
ATOM 668 N N . ASP A 1 99 ? -29.652 6.579 34.779 1.00 96.00 99 ASP A N 1
ATOM 669 C CA . ASP A 1 99 ? -29.214 7.594 33.811 1.00 96.00 99 ASP A CA 1
ATOM 670 C C . ASP A 1 99 ? -28.186 8.511 34.477 1.00 96.00 99 ASP A C 1
ATOM 672 O O . ASP A 1 99 ? -28.376 8.946 35.614 1.00 96.00 99 ASP A O 1
ATOM 676 N N . GLY A 1 100 ? -27.212 8.982 33.712 1.00 96.69 100 GLY A N 1
ATOM 677 C CA . GLY A 1 100 ? -26.187 9.899 34.179 1.00 96.69 100 GLY A CA 1
ATOM 678 C C . GLY A 1 100 ? -24.801 9.339 33.921 1.00 96.69 100 GLY A C 1
ATOM 679 O O . GLY A 1 100 ? -24.638 8.274 33.367 1.00 96.69 100 GLY A O 1
ATOM 680 N N . ASN A 1 101 ? -23.784 10.110 34.289 1.00 97.69 101 ASN A N 1
ATOM 681 C CA . ASN A 1 101 ? -22.416 9.600 34.280 1.00 97.69 101 ASN A CA 1
ATOM 682 C C . ASN A 1 101 ? -22.120 9.074 35.681 1.00 97.69 101 ASN A C 1
ATOM 684 O O . ASN A 1 101 ? -21.838 9.883 36.578 1.00 97.69 101 ASN A O 1
ATOM 688 N N . ASP A 1 102 ? -22.250 7.775 35.876 1.00 97.94 102 ASP A N 1
ATOM 689 C CA . ASP A 1 102 ? -22.185 7.122 37.170 1.00 97.94 102 ASP A CA 1
ATOM 690 C C . ASP A 1 102 ? -20.778 6.615 37.485 1.00 97.94 102 ASP A C 1
ATOM 692 O O . ASP A 1 102 ? -19.954 6.326 36.623 1.00 97.94 102 ASP A O 1
ATOM 696 N N . THR A 1 103 ? -20.451 6.554 38.770 1.00 98.06 103 THR A N 1
ATOM 697 C CA . THR A 1 103 ? -19.236 5.912 39.273 1.00 98.06 103 THR A CA 1
ATOM 698 C C . THR A 1 103 ? -19.649 4.812 40.231 1.00 98.06 103 THR A C 1
ATOM 700 O O . THR A 1 103 ? -20.153 5.097 41.322 1.00 98.06 103 THR A O 1
ATOM 703 N N . ILE A 1 104 ? -19.431 3.567 39.819 1.00 98.38 104 ILE A N 1
ATOM 704 C CA . ILE A 1 104 ? -19.845 2.370 40.543 1.00 98.38 104 ILE A CA 1
ATOM 705 C C . ILE A 1 104 ? -18.614 1.515 40.828 1.00 98.38 104 ILE A C 1
ATOM 707 O O . ILE A 1 104 ? -17.902 1.115 39.912 1.00 98.38 104 ILE A O 1
ATOM 711 N N . THR A 1 105 ? -18.391 1.212 42.103 1.00 98.38 105 THR A N 1
ATOM 712 C CA . THR A 1 105 ? -17.447 0.183 42.544 1.00 98.38 105 THR A CA 1
ATOM 713 C C . THR A 1 105 ? -18.236 -0.928 43.220 1.00 98.38 105 THR A C 1
ATOM 715 O O . THR A 1 105 ? -18.973 -0.656 44.173 1.00 98.38 105 THR A O 1
ATOM 718 N N . GLY A 1 106 ? -18.077 -2.156 42.737 1.00 98.25 106 GLY A N 1
ATOM 719 C CA . GLY A 1 106 ? -18.627 -3.363 43.329 1.00 98.25 106 GLY A CA 1
ATOM 720 C C . GLY A 1 106 ? -17.982 -3.715 44.668 1.00 98.25 106 GLY A C 1
ATOM 721 O O . GLY A 1 106 ? -17.222 -2.953 45.274 1.00 98.25 106 GLY A O 1
ATOM 722 N N . SER A 1 107 ? -18.388 -4.860 45.181 1.00 97.88 107 SER A N 1
ATOM 723 C CA . SER A 1 107 ? -17.970 -5.444 46.441 1.00 97.88 107 SER A CA 1
ATOM 724 C C . SER A 1 107 ? -16.721 -6.323 46.271 1.00 97.88 107 SER A C 1
ATOM 726 O O . SER A 1 107 ? -15.917 -6.155 45.361 1.00 97.88 107 SER A O 1
ATOM 728 N N . ALA A 1 108 ? -16.489 -7.218 47.232 1.00 97.06 108 ALA A N 1
ATOM 729 C CA . ALA A 1 108 ? -15.439 -8.236 47.148 1.00 97.06 108 ALA A CA 1
ATOM 730 C C . ALA A 1 108 ? -15.988 -9.625 46.759 1.00 97.06 108 ALA A C 1
ATOM 732 O O . ALA A 1 108 ? -15.289 -10.631 46.921 1.00 97.06 108 ALA A O 1
ATOM 733 N N . GLY A 1 109 ? -17.270 -9.703 46.393 1.00 97.06 109 GLY A N 1
ATOM 734 C CA . GLY A 1 109 ? -17.907 -10.895 45.844 1.00 97.06 109 GLY A CA 1
ATOM 735 C C . GLY A 1 109 ? -18.188 -10.719 44.355 1.00 97.06 109 GLY A C 1
ATOM 736 O O . GLY A 1 109 ? -17.984 -9.647 43.826 1.00 97.06 109 GLY A O 1
ATOM 737 N N . ALA A 1 110 ? -18.688 -11.774 43.711 1.00 98.06 110 ALA A N 1
ATOM 738 C CA . ALA A 1 110 ? -19.116 -11.709 42.317 1.00 98.06 110 ALA A CA 1
ATOM 739 C C . ALA A 1 110 ? -20.362 -10.824 42.176 1.00 98.06 110 ALA A C 1
ATOM 741 O O . ALA A 1 110 ? -21.441 -11.188 42.662 1.00 98.06 110 ALA A O 1
ATOM 742 N N . ASP A 1 111 ? -20.201 -9.700 41.498 1.00 98.50 111 ASP A N 1
ATOM 743 C CA . ASP A 1 111 ? -21.218 -8.685 41.301 1.00 98.50 111 ASP A CA 1
ATOM 744 C C . ASP A 1 111 ? -21.722 -8.653 39.858 1.00 98.50 111 ASP A C 1
ATOM 746 O O . ASP A 1 111 ? -21.064 -9.074 38.911 1.00 98.50 111 ASP A O 1
ATOM 750 N N . THR A 1 112 ? -22.949 -8.169 39.673 1.00 98.25 112 THR A N 1
ATOM 751 C CA . THR A 1 112 ? -23.490 -7.857 38.346 1.00 98.25 112 THR A CA 1
ATOM 752 C C . THR A 1 112 ? -23.789 -6.370 38.298 1.00 98.25 112 THR A C 1
ATOM 754 O O . THR A 1 112 ? -24.567 -5.877 39.117 1.00 98.25 112 THR A O 1
ATOM 757 N N . ILE A 1 113 ? -23.159 -5.663 37.363 1.00 98.44 113 ILE A N 1
ATOM 758 C CA . ILE A 1 113 ? -23.151 -4.203 37.283 1.00 98.44 113 ILE A CA 1
ATOM 759 C C . ILE A 1 113 ? -23.694 -3.763 35.921 1.00 98.44 113 ILE A C 1
ATOM 761 O O . ILE A 1 113 ? -23.276 -4.265 34.880 1.00 98.44 113 ILE A O 1
ATOM 765 N N . LEU A 1 114 ? -24.617 -2.807 35.934 1.00 97.25 114 LEU A N 1
ATOM 766 C CA . LEU A 1 114 ? -25.129 -2.088 34.773 1.00 97.25 114 LEU A CA 1
ATOM 767 C C . LEU A 1 114 ? -24.930 -0.592 35.036 1.00 97.25 114 LEU A C 1
ATOM 769 O O . LEU A 1 114 ? -25.425 -0.088 36.041 1.00 97.25 114 LEU A O 1
ATOM 773 N N . GLY A 1 115 ? -24.194 0.098 34.164 1.00 96.50 115 GLY A N 1
ATOM 774 C CA . GLY A 1 115 ? -24.033 1.555 34.239 1.00 96.50 115 GLY A CA 1
ATOM 775 C C . GLY A 1 115 ? -25.336 2.259 33.869 1.00 96.50 115 GLY A C 1
ATOM 776 O O . GLY A 1 115 ? -26.006 2.818 34.732 1.00 96.50 115 GLY A O 1
ATOM 777 N N . GLY A 1 116 ? -25.777 2.049 32.628 1.00 95.19 116 GLY A N 1
ATOM 778 C CA . GLY A 1 116 ? -27.055 2.528 32.121 1.00 95.19 116 GLY A CA 1
ATOM 779 C C . GLY A 1 116 ? -26.850 3.511 30.975 1.00 95.19 116 GLY A C 1
ATOM 780 O O . GLY A 1 116 ? -26.193 3.161 30.001 1.00 95.19 116 GLY A O 1
ATOM 781 N N . LEU A 1 117 ? -27.489 4.681 31.019 1.00 95.88 117 LEU A N 1
ATOM 782 C CA . LEU A 1 117 ? -27.312 5.730 30.008 1.00 95.88 117 LEU A CA 1
ATOM 783 C C . LEU A 1 117 ? -26.314 6.777 30.485 1.00 95.88 117 LEU A C 1
ATOM 785 O O . LEU A 1 117 ? -26.593 7.441 31.477 1.00 95.88 117 LEU A O 1
ATOM 789 N N . GLY A 1 118 ? -25.311 7.103 29.675 1.00 96.31 118 GLY A N 1
ATOM 790 C CA . GLY A 1 118 ? -24.309 8.112 30.016 1.00 96.31 118 GLY A CA 1
ATOM 791 C C . GLY A 1 118 ? -22.918 7.508 30.134 1.00 96.31 118 GLY A C 1
ATOM 792 O O . GLY A 1 118 ? -22.726 6.331 29.900 1.00 96.31 118 GLY A O 1
ATOM 793 N N . ALA A 1 119 ? -21.916 8.356 30.369 1.00 96.88 119 ALA A N 1
ATOM 794 C CA . ALA A 1 119 ? -20.526 7.905 30.390 1.00 96.88 119 ALA A CA 1
ATOM 795 C C . ALA A 1 119 ? -20.162 7.412 31.791 1.00 96.88 119 ALA A C 1
ATOM 797 O O . ALA A 1 119 ? -19.862 8.235 32.669 1.00 96.88 119 ALA A O 1
ATOM 798 N N . ASP A 1 120 ? -20.164 6.099 31.982 1.00 97.69 120 ASP A N 1
ATOM 799 C CA . ASP A 1 120 ? -20.030 5.479 33.292 1.00 97.69 120 ASP A CA 1
ATOM 800 C C . ASP A 1 120 ? -18.599 5.025 33.596 1.00 97.69 120 ASP A C 1
ATOM 802 O O . ASP A 1 120 ? -17.769 4.755 32.727 1.00 97.69 120 ASP A O 1
ATOM 806 N N . THR A 1 121 ? -18.271 4.956 34.884 1.00 97.75 121 THR A N 1
ATOM 807 C CA . THR A 1 121 ? -17.038 4.358 35.402 1.00 97.75 121 THR A CA 1
ATOM 808 C C . THR A 1 121 ? -17.404 3.197 36.311 1.00 97.75 121 THR A C 1
ATOM 810 O O . THR A 1 121 ? -17.849 3.404 37.440 1.00 97.75 121 THR A O 1
ATOM 813 N N . LEU A 1 122 ? -17.194 1.980 35.819 1.00 98.06 122 LEU A N 1
ATOM 814 C CA . LEU A 1 122 ? -17.590 0.732 36.455 1.00 98.06 122 LEU A CA 1
ATOM 815 C C . LEU A 1 122 ? -16.349 -0.044 36.895 1.00 98.06 122 LEU A C 1
ATOM 817 O O . LEU A 1 122 ? -15.435 -0.290 36.106 1.00 98.06 122 LEU A O 1
ATOM 821 N N . ARG A 1 123 ? -16.316 -0.439 38.163 1.00 98.31 123 ARG A N 1
ATOM 822 C CA . ARG A 1 123 ? -15.239 -1.227 38.757 1.00 98.31 123 ARG A CA 1
ATOM 823 C C . ARG A 1 123 ? -15.828 -2.426 39.486 1.00 98.31 123 ARG A C 1
ATOM 825 O O . ARG A 1 123 ? -16.660 -2.219 40.361 1.00 98.31 123 ARG A O 1
ATOM 832 N N . GLY A 1 124 ? -15.402 -3.635 39.137 1.00 97.94 124 GLY A N 1
ATOM 833 C CA . GLY A 1 124 ? -15.902 -4.884 39.719 1.00 97.94 124 GLY A CA 1
ATOM 834 C C . GLY A 1 124 ? -15.417 -5.044 41.154 1.00 97.94 124 GLY A C 1
ATOM 835 O O . GLY A 1 124 ? -16.197 -4.970 42.100 1.00 97.94 124 GLY A O 1
ATOM 836 N N . GLY A 1 125 ? -14.095 -5.049 41.318 1.00 97.19 125 GLY A N 1
ATOM 837 C CA . GLY A 1 125 ? -13.450 -5.118 42.619 1.00 97.19 125 GLY A CA 1
ATOM 838 C C . GLY A 1 125 ? -12.731 -6.446 42.776 1.00 97.19 125 GLY A C 1
ATOM 839 O O . GLY A 1 125 ? -11.722 -6.685 42.126 1.00 97.19 125 GLY A O 1
ATOM 840 N N . ALA A 1 126 ? -13.156 -7.273 43.721 1.00 96.69 126 ALA A N 1
ATOM 841 C CA . ALA A 1 126 ? -12.647 -8.637 43.803 1.00 96.69 126 ALA A CA 1
ATOM 842 C C . ALA A 1 126 ? -13.801 -9.610 43.612 1.00 96.69 126 ALA A C 1
ATOM 844 O O . ALA A 1 126 ? -14.872 -9.367 44.147 1.00 96.69 126 ALA A O 1
ATOM 845 N N . GLY A 1 127 ? -13.543 -10.760 43.001 1.00 97.62 127 GLY A N 1
ATOM 846 C CA . GLY A 1 127 ? -14.606 -11.683 42.613 1.00 97.62 127 GLY A CA 1
ATOM 847 C C . GLY A 1 127 ? -14.697 -11.772 41.099 1.00 97.62 127 GLY A C 1
ATOM 848 O O . GLY A 1 127 ? -13.982 -11.076 40.403 1.00 97.62 127 GLY A O 1
ATOM 849 N N . ASP A 1 128 ? -15.517 -12.699 40.613 1.00 98.38 128 ASP A N 1
ATOM 850 C CA . ASP A 1 128 ? -15.742 -12.864 39.177 1.00 98.38 128 ASP A CA 1
ATOM 851 C C . ASP A 1 128 ? -16.960 -12.010 38.803 1.00 98.38 128 ASP A C 1
ATOM 853 O O . ASP A 1 128 ? -18.103 -12.435 39.015 1.00 98.38 128 ASP A O 1
ATOM 857 N N . ASP A 1 129 ? -16.722 -10.797 38.316 1.00 98.62 129 ASP A N 1
ATOM 858 C CA . ASP A 1 129 ? -17.754 -9.786 38.117 1.00 98.62 129 ASP A CA 1
ATOM 859 C C . ASP A 1 129 ? -18.334 -9.815 36.698 1.00 98.62 129 ASP A C 1
ATOM 861 O O . ASP A 1 129 ? -17.707 -10.237 35.724 1.00 98.62 129 ASP A O 1
ATOM 865 N N . THR A 1 130 ? -19.588 -9.387 36.564 1.00 98.12 130 THR A N 1
ATOM 866 C CA . THR A 1 130 ? -20.310 -9.324 35.289 1.00 98.12 130 THR A CA 1
ATOM 867 C C . THR A 1 130 ? -20.783 -7.905 35.000 1.00 98.12 130 THR A C 1
ATOM 869 O O . THR A 1 130 ? -21.598 -7.359 35.738 1.00 98.12 130 THR A O 1
ATOM 872 N N . PHE A 1 131 ? -20.348 -7.330 33.883 1.00 97.69 131 PHE A N 1
ATOM 873 C CA . PHE A 1 131 ? -20.798 -6.024 33.401 1.00 97.69 131 PHE A CA 1
ATOM 874 C C . PHE A 1 131 ? -21.792 -6.210 32.258 1.00 97.69 131 PHE A C 1
ATOM 876 O O . PHE A 1 131 ? -21.498 -6.886 31.274 1.00 97.69 131 PHE A O 1
ATOM 883 N N . LEU A 1 132 ? -22.978 -5.624 32.381 1.00 94.94 132 LEU A N 1
ATOM 884 C CA . LEU A 1 132 ? -24.031 -5.702 31.371 1.00 94.94 132 LEU A CA 1
ATOM 885 C C . LEU A 1 132 ? -24.003 -4.467 30.471 1.00 94.94 132 LEU A C 1
ATOM 887 O O . LEU A 1 132 ? -23.845 -3.357 30.979 1.00 94.94 132 LEU A O 1
ATOM 891 N N . VAL A 1 133 ? -24.243 -4.636 29.165 1.00 90.56 133 VAL A N 1
ATOM 892 C CA . VAL A 1 133 ? -24.475 -3.482 28.279 1.00 90.56 133 VAL A CA 1
ATOM 893 C C . VAL A 1 133 ? -25.904 -3.019 28.259 1.00 90.56 133 VAL A C 1
ATOM 895 O O . VAL A 1 133 ? -26.857 -3.799 28.170 1.00 90.56 133 VAL A O 1
ATOM 898 N N . TYR A 1 134 ? -26.026 -1.700 28.223 1.00 87.56 134 TYR A N 1
ATOM 899 C CA . TYR A 1 134 ? -27.257 -1.038 27.879 1.00 87.56 134 TYR A CA 1
ATOM 900 C C . TYR A 1 134 ? -27.267 -0.696 26.387 1.00 87.56 134 TYR A C 1
ATOM 902 O O . TYR A 1 134 ? -26.742 0.328 25.973 1.00 87.56 134 TYR A O 1
ATOM 910 N N . GLY A 1 135 ? -27.886 -1.533 25.549 1.00 80.12 135 GLY A N 1
ATOM 911 C CA . GLY A 1 135 ? -27.807 -1.391 24.081 1.00 80.12 135 GLY A CA 1
ATOM 912 C C . GLY A 1 135 ? -28.397 -0.099 23.480 1.00 80.12 135 GLY A C 1
ATOM 913 O O . GLY A 1 135 ? -28.308 0.106 22.274 1.00 80.12 135 GLY A O 1
ATOM 914 N N . ALA A 1 136 ? -29.032 0.763 24.283 1.00 85.56 136 ALA A N 1
ATOM 915 C CA . ALA A 1 136 ? -29.476 2.093 23.854 1.00 85.56 136 ALA A CA 1
ATOM 916 C C . ALA A 1 136 ? -28.493 3.214 24.234 1.00 85.56 136 ALA A C 1
ATOM 918 O O . ALA A 1 136 ? -28.731 4.365 23.852 1.00 85.56 136 ALA A O 1
ATOM 919 N N . ASP A 1 137 ? -27.439 2.902 24.989 1.00 90.94 137 ASP A N 1
ATOM 920 C CA . ASP A 1 137 ? -26.413 3.871 25.328 1.00 90.94 137 ASP A CA 1
ATOM 921 C C . ASP A 1 137 ? -25.495 4.157 24.135 1.00 90.94 137 ASP A C 1
ATOM 923 O O . ASP A 1 137 ? -25.263 3.335 23.248 1.00 90.94 137 ASP A O 1
ATOM 927 N N . THR A 1 138 ? -25.040 5.401 24.081 1.00 91.44 138 THR A N 1
ATOM 928 C CA . THR A 1 138 ? -24.164 5.915 23.022 1.00 91.44 138 THR A CA 1
ATOM 929 C C . THR A 1 138 ? -22.930 6.600 23.589 1.00 91.44 138 THR A C 1
ATOM 931 O O . THR A 1 138 ? -22.062 7.023 22.819 1.00 91.44 138 THR A O 1
ATOM 934 N N . ALA A 1 139 ? -22.870 6.758 24.911 1.00 95.19 139 ALA A N 1
ATOM 935 C CA . ALA A 1 139 ? -21.709 7.278 25.591 1.00 95.19 139 ALA A CA 1
ATOM 936 C C . ALA A 1 139 ? -20.643 6.182 25.693 1.00 95.19 139 ALA A C 1
ATOM 938 O O . ALA A 1 139 ? -20.864 5.038 25.318 1.00 95.19 139 ALA A O 1
ATOM 939 N N . ALA A 1 140 ? -19.432 6.581 26.068 1.00 96.06 140 ALA A N 1
ATOM 940 C CA . ALA A 1 140 ? -18.327 5.654 26.223 1.00 96.06 140 ALA A CA 1
ATOM 941 C C . ALA A 1 140 ? -18.083 5.407 27.706 1.00 96.06 140 ALA A C 1
ATOM 943 O O . ALA A 1 140 ? -17.874 6.366 28.458 1.00 96.06 140 ALA A O 1
ATOM 944 N N . ASP A 1 141 ? -18.030 4.135 28.073 1.00 96.12 141 ASP A N 1
ATOM 945 C CA . ASP A 1 141 ? -17.830 3.706 29.446 1.00 96.12 141 ASP A CA 1
ATOM 946 C C . ASP A 1 141 ? -16.360 3.413 29.732 1.00 96.12 141 ASP A C 1
ATOM 948 O O . ASP A 1 141 ? -15.523 3.237 28.842 1.00 96.12 141 ASP A O 1
ATOM 952 N N . THR A 1 142 ? -16.029 3.371 31.016 1.00 97.00 142 THR A N 1
ATOM 953 C CA . THR A 1 142 ? -14.775 2.827 31.532 1.00 97.00 142 THR A CA 1
ATOM 954 C C . THR A 1 142 ? -15.102 1.633 32.407 1.00 97.00 142 THR A C 1
ATOM 956 O O . THR A 1 142 ? -15.777 1.788 33.421 1.00 97.00 142 THR A O 1
ATOM 959 N N . VAL A 1 143 ? -14.586 0.460 32.050 1.00 97.44 143 VAL A N 1
ATOM 960 C CA . VAL A 1 143 ? -14.805 -0.783 32.797 1.00 97.44 143 VAL A CA 1
ATOM 961 C C . VAL A 1 143 ? -13.472 -1.306 33.318 1.00 97.44 143 VAL A C 1
ATOM 963 O O . VAL A 1 143 ? -12.488 -1.335 32.585 1.00 97.44 143 VAL A O 1
ATOM 966 N N . ALA A 1 144 ? -13.436 -1.706 34.586 1.00 97.81 144 ALA A N 1
ATOM 967 C CA . ALA A 1 144 ? -12.306 -2.379 35.213 1.00 97.81 144 ALA A CA 1
ATOM 968 C C . ALA A 1 144 ? -12.813 -3.580 36.018 1.00 97.81 144 ALA A C 1
ATOM 970 O O . ALA A 1 144 ? -13.481 -3.388 37.034 1.00 97.81 144 ALA A O 1
ATOM 971 N N . GLY A 1 145 ? -12.490 -4.798 35.585 1.00 97.19 145 GLY A N 1
ATOM 972 C CA . GLY A 1 145 ? -12.800 -6.010 36.350 1.00 97.19 145 GLY A CA 1
ATOM 973 C C . GLY A 1 145 ? -12.075 -6.056 37.700 1.00 97.19 145 GLY A C 1
ATOM 974 O O . GLY A 1 145 ? -12.679 -6.297 38.740 1.00 97.19 145 GLY A O 1
ATOM 975 N N . ASP A 1 146 ? -10.813 -5.612 37.698 1.00 96.94 146 ASP A N 1
ATOM 976 C CA . ASP A 1 146 ? -9.861 -5.712 38.805 1.00 96.94 146 ASP A CA 1
ATOM 977 C C . ASP A 1 146 ? -9.430 -7.166 39.094 1.00 96.94 146 ASP A C 1
ATOM 979 O O . ASP A 1 146 ? -8.542 -7.672 38.410 1.00 96.94 146 ASP A O 1
ATOM 983 N N . ALA A 1 147 ? -9.896 -7.796 40.174 1.00 96.81 147 ALA A N 1
ATOM 984 C CA . ALA A 1 147 ? -9.347 -9.061 40.655 1.00 96.81 147 ALA A CA 1
ATOM 985 C C . ALA A 1 147 ? -10.355 -10.206 40.577 1.00 96.81 147 ALA A C 1
ATOM 987 O O . ALA A 1 147 ? -11.065 -10.476 41.541 1.00 96.81 147 ALA A O 1
ATOM 988 N N . GLY A 1 148 ? -10.255 -11.011 39.533 1.00 97.25 148 GLY A N 1
ATOM 989 C CA . GLY A 1 148 ? -11.040 -12.224 39.376 1.00 97.25 148 GLY A CA 1
ATOM 990 C C . GLY A 1 148 ? -11.011 -12.667 37.932 1.00 97.25 148 GLY A C 1
ATOM 991 O O . GLY A 1 148 ? -10.017 -12.440 37.245 1.00 97.25 148 GLY A O 1
ATOM 992 N N . PHE A 1 149 ? -12.054 -13.369 37.506 1.00 97.94 149 PHE A N 1
ATOM 993 C CA . PHE A 1 149 ? -12.347 -13.555 36.094 1.00 97.94 149 PHE A CA 1
ATOM 994 C C . PHE A 1 149 ? -13.596 -12.756 35.741 1.00 97.94 149 PHE A C 1
ATOM 996 O O . PHE A 1 149 ? -14.718 -13.196 36.004 1.00 97.94 149 PHE A O 1
ATOM 1003 N N . ASP A 1 150 ? -13.391 -11.610 35.111 1.00 98.44 150 ASP A N 1
ATOM 1004 C CA . ASP A 1 150 ? -14.438 -10.634 34.878 1.00 98.44 150 ASP A CA 1
ATOM 1005 C C . ASP A 1 150 ? -14.957 -10.733 33.449 1.00 98.44 150 ASP A C 1
ATOM 1007 O O . ASP A 1 150 ? -14.234 -11.048 32.497 1.00 98.44 150 ASP A O 1
ATOM 1011 N N . THR A 1 151 ? -16.261 -10.530 33.288 1.00 97.94 151 THR A N 1
ATOM 1012 C CA . THR A 1 151 ? -16.932 -10.710 32.002 1.00 97.94 151 THR A CA 1
ATOM 1013 C C . THR A 1 151 ? -17.835 -9.536 31.680 1.00 97.94 151 THR A C 1
ATOM 1015 O O . THR A 1 151 ? -18.658 -9.107 32.481 1.00 97.94 151 THR A O 1
ATOM 1018 N N . ILE A 1 152 ? -17.734 -9.057 30.453 1.00 97.19 152 ILE A N 1
ATOM 1019 C CA . ILE A 1 152 ? -18.706 -8.164 29.844 1.00 97.19 152 ILE A CA 1
ATOM 1020 C C . ILE A 1 152 ? -19.714 -8.999 29.044 1.00 97.19 152 ILE A C 1
ATOM 1022 O O . ILE A 1 152 ? -19.314 -9.856 28.254 1.00 97.19 152 ILE A O 1
ATOM 1026 N N . VAL A 1 153 ? -21.012 -8.742 29.227 1.00 94.88 153 VAL A N 1
ATOM 1027 C CA . VAL A 1 153 ? -22.104 -9.491 28.592 1.00 94.88 153 VAL A CA 1
ATOM 1028 C C . VAL A 1 153 ? -23.080 -8.566 27.865 1.00 94.88 153 VAL A C 1
ATOM 1030 O O . VAL A 1 153 ? -23.545 -7.560 28.407 1.00 94.88 153 VAL A O 1
ATOM 1033 N N . GLY A 1 154 ? -23.399 -8.941 26.626 1.00 89.44 154 GLY A N 1
ATOM 1034 C CA . GLY A 1 154 ? -24.369 -8.265 25.759 1.00 89.44 154 GLY A CA 1
ATOM 1035 C C . GLY A 1 154 ? -25.823 -8.669 26.014 1.00 89.44 154 GLY A C 1
ATOM 1036 O O . GLY A 1 154 ? -26.125 -9.605 26.762 1.00 89.44 154 GLY A O 1
ATOM 1037 N N . GLY A 1 155 ? -26.741 -7.934 25.393 1.00 85.06 155 GLY A N 1
ATOM 1038 C CA . GLY A 1 155 ? -28.164 -8.217 25.404 1.00 85.06 155 GLY A CA 1
ATOM 1039 C C . GLY A 1 155 ? -28.564 -9.267 24.365 1.00 85.06 155 GLY A C 1
ATOM 1040 O O . GLY A 1 155 ? -27.837 -10.196 24.031 1.00 85.06 155 GLY A O 1
ATOM 1041 N N . ALA A 1 156 ? -29.803 -9.165 23.886 1.00 85.25 156 ALA A N 1
ATOM 1042 C CA . ALA A 1 156 ? -30.265 -9.954 22.751 1.00 85.25 156 ALA A CA 1
ATOM 1043 C C . ALA A 1 156 ? -30.261 -9.082 21.493 1.00 85.25 156 ALA A C 1
ATOM 1045 O O . ALA A 1 156 ? -30.883 -8.019 21.500 1.00 85.25 156 ALA A O 1
ATOM 1046 N N . GLY A 1 157 ? -29.702 -9.590 20.395 1.00 88.19 157 GLY A N 1
ATOM 1047 C CA . GLY A 1 157 ? -29.617 -8.852 19.137 1.00 88.19 157 GLY A CA 1
ATOM 1048 C C . GLY A 1 157 ? -28.246 -8.212 18.972 1.00 88.19 157 GLY A C 1
ATOM 1049 O O . GLY A 1 157 ? -27.266 -8.757 19.453 1.00 88.19 157 GLY A O 1
ATOM 1050 N N . ASP A 1 158 ? -28.192 -7.102 18.244 1.00 91.94 158 ASP A N 1
ATOM 1051 C CA . ASP A 1 158 ? -26.938 -6.404 17.970 1.00 91.94 158 ASP A CA 1
ATOM 1052 C C . ASP A 1 158 ? -26.610 -5.467 19.139 1.00 91.94 158 ASP A C 1
ATOM 1054 O O . ASP A 1 158 ? -27.393 -4.569 19.458 1.00 91.94 158 ASP A O 1
ATOM 1058 N N . ASP A 1 159 ? -25.452 -5.672 19.754 1.00 92.06 159 ASP A N 1
ATOM 1059 C CA . ASP A 1 159 ? -24.923 -4.865 20.845 1.00 92.06 159 ASP A CA 1
ATOM 1060 C C . ASP A 1 159 ? -23.740 -4.010 20.366 1.00 92.06 159 ASP A C 1
ATOM 1062 O O . ASP A 1 159 ? -22.920 -4.427 19.545 1.00 92.06 159 ASP A O 1
ATOM 1066 N N . THR A 1 160 ? -23.620 -2.794 20.898 1.00 92.88 160 THR A N 1
ATOM 1067 C CA . THR A 1 160 ? -22.443 -1.939 20.698 1.00 92.88 160 THR A CA 1
ATOM 1068 C C . THR A 1 160 ? -21.882 -1.553 22.054 1.00 92.88 160 THR A C 1
ATOM 1070 O O . THR A 1 160 ? -22.578 -0.937 22.855 1.00 92.88 160 THR A O 1
ATOM 1073 N N . PHE A 1 161 ? -20.626 -1.911 22.297 1.00 92.38 161 PHE A N 1
ATOM 1074 C CA . PHE A 1 161 ? -19.882 -1.547 23.497 1.00 92.38 161 PHE A CA 1
ATOM 1075 C C . PHE A 1 161 ? -18.918 -0.431 23.171 1.00 92.38 161 PHE A C 1
ATOM 1077 O O . PHE A 1 161 ? -18.028 -0.624 22.345 1.00 92.38 161 PHE A O 1
ATOM 1084 N N . ARG A 1 162 ? -19.081 0.726 23.808 1.00 95.50 162 ARG A N 1
ATOM 1085 C CA . ARG A 1 162 ? -18.280 1.895 23.478 1.00 95.50 162 ARG A CA 1
ATOM 1086 C C . ARG A 1 162 ? -17.252 2.198 24.559 1.00 95.50 162 ARG A C 1
ATOM 1088 O O . ARG A 1 162 ? -17.614 2.401 25.713 1.00 95.50 162 ARG A O 1
ATOM 1095 N N . PHE A 1 163 ? -15.984 2.306 24.171 1.00 95.31 163 PHE A N 1
ATOM 1096 C CA . PHE A 1 163 ? -14.886 2.640 25.075 1.00 95.31 163 PHE A CA 1
ATOM 1097 C C . PHE A 1 163 ? -14.079 3.810 24.533 1.00 95.31 163 PHE A C 1
ATOM 1099 O O . PHE A 1 163 ? -13.650 3.811 23.385 1.00 95.31 163 PHE A O 1
ATOM 1106 N N . ALA A 1 164 ? -13.796 4.792 25.389 1.00 91.56 164 ALA A N 1
ATOM 1107 C CA . ALA A 1 164 ? -12.776 5.786 25.066 1.00 91.56 164 ALA A CA 1
ATOM 1108 C C . ALA A 1 164 ? -11.363 5.211 25.283 1.00 91.56 164 ALA A C 1
ATOM 1110 O O . ALA A 1 164 ? -10.403 5.586 24.606 1.00 91.56 164 ALA A O 1
ATOM 1111 N N . SER A 1 165 ? -11.241 4.297 26.249 1.00 95.12 165 SER A N 1
ATOM 1112 C CA . SER A 1 165 ? -10.047 3.504 26.509 1.00 95.12 165 SER A CA 1
ATOM 1113 C C . SER A 1 165 ? -10.433 2.167 27.135 1.00 95.12 165 SER A C 1
ATOM 1115 O O . SER A 1 165 ? -11.257 2.131 28.047 1.00 95.12 165 SER A O 1
ATOM 1117 N N . PHE A 1 166 ? -9.787 1.100 26.680 1.00 97.12 166 PHE A N 1
ATOM 1118 C CA . PHE A 1 166 ? -9.850 -0.242 27.244 1.00 97.12 166 PHE A CA 1
ATOM 1119 C C . PHE A 1 166 ? -8.410 -0.754 27.306 1.00 97.12 166 PHE A C 1
ATOM 1121 O O . PHE A 1 166 ? -7.883 -1.252 26.322 1.00 97.12 166 PHE A O 1
ATOM 1128 N N . SER A 1 167 ? -7.693 -0.462 28.391 1.00 95.69 167 SER A N 1
ATOM 1129 C CA . SER A 1 167 ? -6.255 -0.747 28.488 1.00 95.69 167 SER A CA 1
ATOM 1130 C C . SER A 1 167 ? -5.759 -0.733 29.932 1.00 95.69 167 SER A C 1
ATOM 1132 O O . SER A 1 167 ? -6.382 -0.153 30.830 1.00 95.69 167 SER A O 1
ATOM 1134 N N . GLY A 1 168 ? -4.596 -1.342 30.172 1.00 93.69 168 GLY A N 1
ATOM 1135 C CA . GLY A 1 168 ? -3.983 -1.374 31.499 1.00 93.69 168 GLY A CA 1
ATOM 1136 C C . GLY A 1 168 ? -4.872 -2.094 32.514 1.00 93.69 168 GLY A C 1
ATOM 1137 O O . GLY A 1 168 ? -5.114 -3.284 32.374 1.00 93.69 168 GLY A O 1
ATOM 1138 N N . THR A 1 169 ? -5.326 -1.384 33.552 1.00 92.19 169 THR A N 1
ATOM 1139 C CA . THR A 1 169 ? -6.251 -1.928 34.568 1.00 92.19 169 THR A CA 1
ATOM 1140 C C . THR A 1 169 ? -7.726 -1.788 34.192 1.00 92.19 169 THR A C 1
ATOM 1142 O O . THR A 1 169 ? -8.577 -2.283 34.917 1.00 92.19 169 THR A O 1
ATOM 1145 N N . ASN A 1 170 ? -8.039 -1.050 33.125 1.00 96.19 170 ASN A N 1
ATOM 1146 C CA . ASN A 1 170 ? -9.410 -0.805 32.681 1.00 96.19 170 ASN A CA 1
ATOM 1147 C C . ASN A 1 170 ? -9.763 -1.808 31.581 1.00 96.19 170 ASN A C 1
ATOM 1149 O O . ASN A 1 170 ? -9.897 -1.439 30.414 1.00 96.19 170 ASN A O 1
ATOM 1153 N N . THR A 1 171 ? -9.790 -3.081 31.960 1.00 97.06 171 THR A N 1
ATOM 1154 C CA . THR A 1 171 ? -10.042 -4.224 31.082 1.00 97.06 171 THR A CA 1
ATOM 1155 C C . THR A 1 171 ? -10.832 -5.295 31.839 1.00 97.06 171 THR A C 1
ATOM 1157 O O . THR A 1 171 ? -11.062 -5.180 33.048 1.00 97.06 171 THR A O 1
ATOM 1160 N N . VAL A 1 172 ? -11.257 -6.324 31.111 1.00 98.00 172 VAL A N 1
ATOM 1161 C CA . VAL A 1 172 ? -11.820 -7.575 31.636 1.00 98.00 172 VAL A CA 1
ATOM 1162 C C . VAL A 1 172 ? -11.203 -8.752 30.884 1.00 98.00 172 VAL A C 1
ATOM 1164 O O . VAL A 1 172 ? -10.699 -8.588 29.768 1.00 98.00 172 VAL A O 1
ATOM 1167 N N . GLU A 1 173 ? -11.277 -9.948 31.455 1.00 97.88 173 GLU A N 1
ATOM 1168 C CA . GLU A 1 173 ? -10.739 -11.160 30.837 1.00 97.88 173 GLU A CA 1
ATOM 1169 C C . GLU A 1 173 ? -11.613 -11.675 29.689 1.00 97.88 173 GLU A C 1
ATOM 1171 O O . GLU A 1 173 ? -11.105 -12.371 28.808 1.00 97.88 173 GLU A O 1
ATOM 1176 N N . ARG A 1 174 ? -12.916 -11.356 29.669 1.00 97.69 174 ARG A N 1
ATOM 1177 C CA . ARG A 1 174 ? -13.830 -11.831 28.621 1.00 97.69 174 ARG A CA 1
ATOM 1178 C C . ARG A 1 174 ? -14.892 -10.815 28.219 1.00 97.69 174 ARG A C 1
ATOM 1180 O O . ARG A 1 174 ? -15.528 -10.192 29.061 1.00 97.69 174 ARG A O 1
ATOM 1187 N N . ILE A 1 175 ? -15.171 -10.760 26.921 1.00 96.81 175 ILE A N 1
ATOM 1188 C CA . ILE A 1 175 ? -16.365 -10.135 26.349 1.00 96.81 175 ILE A CA 1
ATOM 1189 C C . ILE A 1 175 ? -17.166 -11.237 25.642 1.00 96.81 175 ILE A C 1
ATOM 1191 O O . ILE A 1 175 ? -16.694 -11.821 24.668 1.00 96.81 175 ILE A O 1
ATOM 1195 N N . ASP A 1 176 ? -18.365 -11.546 26.140 1.00 93.12 176 ASP A N 1
ATOM 1196 C CA . ASP A 1 176 ? -19.270 -12.562 25.584 1.00 93.12 176 ASP A CA 1
ATOM 1197 C C . ASP A 1 176 ? -20.663 -11.973 25.349 1.00 93.12 176 ASP A C 1
ATOM 1199 O O . ASP A 1 176 ? -21.486 -11.837 26.255 1.00 93.12 176 ASP A O 1
ATOM 1203 N N . VAL A 1 177 ? -20.924 -11.599 24.102 1.00 84.19 177 VAL A N 1
ATOM 1204 C CA . VAL A 1 177 ? -22.110 -10.825 23.700 1.00 84.19 177 VAL A CA 1
ATOM 1205 C C . VAL A 1 177 ? -23.160 -11.667 22.971 1.00 84.19 177 VAL A C 1
ATOM 1207 O O . VAL A 1 177 ? -24.084 -11.150 22.354 1.00 84.19 177 VAL A O 1
ATOM 1210 N N . GLY A 1 178 ? -23.068 -12.997 23.053 1.00 82.62 178 GLY A N 1
ATOM 1211 C CA . GLY A 1 178 ? -24.111 -13.880 22.535 1.00 82.62 178 GLY A CA 1
ATOM 1212 C C . GLY A 1 178 ? -24.318 -13.787 21.015 1.00 82.62 178 GLY A C 1
ATOM 1213 O O . GLY A 1 178 ? -23.379 -13.940 20.238 1.00 82.62 178 GLY A O 1
ATOM 1214 N N . GLY A 1 179 ? -25.575 -13.670 20.571 1.00 82.56 179 GLY A N 1
ATOM 1215 C CA . GLY A 1 179 ? -25.947 -13.724 19.151 1.00 82.56 179 GLY A CA 1
ATOM 1216 C C . GLY A 1 179 ? -26.428 -12.379 18.619 1.00 82.56 179 GLY A C 1
ATOM 1217 O O . GLY A 1 179 ? -27.288 -11.770 19.237 1.00 82.56 179 GLY A O 1
ATOM 1218 N N . GLY A 1 180 ? -25.954 -11.990 17.439 1.00 89.19 180 GLY A N 1
ATOM 1219 C CA . GLY A 1 180 ? -26.131 -10.658 16.862 1.00 89.19 180 GLY A CA 1
ATOM 1220 C C . GLY A 1 180 ? -24.918 -10.307 16.004 1.00 89.19 180 GLY A C 1
ATOM 1221 O O . GLY A 1 180 ? -24.046 -11.153 15.797 1.00 89.19 180 GLY A O 1
ATOM 1222 N N . THR A 1 181 ? -24.870 -9.082 15.493 1.00 93.12 181 THR A N 1
ATOM 1223 C CA . THR A 1 181 ? -23.677 -8.461 14.902 1.00 93.12 181 THR A CA 1
ATOM 1224 C C . THR A 1 181 ? -23.161 -7.423 15.886 1.00 93.12 181 THR A C 1
ATOM 1226 O O . THR A 1 181 ? -23.617 -6.283 15.885 1.00 93.12 181 THR A O 1
ATOM 1229 N N . ASN A 1 182 ? -22.249 -7.842 16.758 1.00 95.12 182 ASN A N 1
ATOM 1230 C CA . ASN A 1 182 ? -21.831 -7.023 17.889 1.00 95.12 182 ASN A CA 1
ATOM 1231 C C . ASN A 1 182 ? -20.529 -6.281 17.603 1.00 95.12 182 ASN A C 1
ATOM 1233 O O . ASN A 1 182 ? -19.645 -6.814 16.927 1.00 95.12 182 ASN A O 1
ATOM 1237 N N . VAL A 1 183 ? -20.408 -5.073 18.146 1.00 96.19 183 VAL A N 1
ATOM 1238 C CA . VAL A 1 183 ? -19.298 -4.161 17.855 1.00 96.19 183 VAL A CA 1
ATOM 1239 C C . VAL A 1 183 ? -18.670 -3.650 19.146 1.00 96.19 183 VAL A C 1
ATOM 1241 O O . VAL A 1 183 ? -19.376 -3.196 20.047 1.00 96.19 183 VAL A O 1
ATOM 1244 N N . ILE A 1 184 ? -17.340 -3.681 19.214 1.00 97.19 184 ILE A N 1
ATOM 1245 C CA . ILE A 1 184 ? -16.572 -2.848 20.146 1.00 97.19 184 ILE A CA 1
ATOM 1246 C C . ILE A 1 184 ? -16.250 -1.559 19.401 1.00 97.19 184 ILE A C 1
ATOM 1248 O O . ILE A 1 184 ? -15.633 -1.614 18.346 1.00 97.19 184 ILE A O 1
ATOM 1252 N N . ALA A 1 185 ? -16.692 -0.418 19.919 1.00 96.81 185 ALA A N 1
ATOM 1253 C CA . ALA A 1 185 ? -16.578 0.874 19.259 1.00 96.81 185 ALA A CA 1
ATOM 1254 C C . ALA A 1 185 ? -15.745 1.861 20.087 1.00 96.81 185 ALA A C 1
ATOM 1256 O O . ALA A 1 185 ? -15.924 1.988 21.299 1.00 96.81 185 ALA A O 1
ATOM 1257 N N . GLY A 1 186 ? -14.892 2.628 19.425 1.00 97.12 186 GLY A N 1
ATOM 1258 C CA . GLY A 1 186 ? -14.284 3.827 19.965 1.00 97.12 186 GLY A CA 1
ATOM 1259 C C . GLY A 1 186 ? -15.210 5.033 19.828 1.00 97.12 186 GLY A C 1
ATOM 1260 O O . GLY A 1 186 ? -16.439 4.938 19.755 1.00 97.12 186 GLY A O 1
ATOM 1261 N N . THR A 1 187 ? -14.639 6.221 19.850 1.00 96.06 187 THR A N 1
ATOM 1262 C CA . THR A 1 187 ? -15.330 7.507 19.949 1.00 96.06 187 THR A CA 1
ATOM 1263 C C . THR A 1 187 ? -15.040 8.356 18.713 1.00 96.06 187 THR A C 1
ATOM 1265 O O . THR A 1 187 ? -14.822 7.830 17.634 1.00 96.06 187 THR A O 1
ATOM 1268 N N . ASN A 1 188 ? -15.139 9.678 18.832 1.00 95.31 188 ASN A N 1
ATOM 1269 C CA . ASN A 1 188 ? -14.778 10.618 17.770 1.00 95.31 188 ASN A CA 1
ATOM 1270 C C . ASN A 1 188 ? -13.465 11.366 18.073 1.00 95.31 188 ASN A C 1
ATOM 1272 O O . ASN A 1 188 ? -13.244 12.490 17.612 1.00 95.31 188 ASN A O 1
ATOM 1276 N N . VAL A 1 189 ? -12.660 10.794 18.962 1.00 96.31 189 VAL A N 1
ATOM 1277 C CA . VAL A 1 189 ? -11.323 11.240 19.341 1.00 96.31 189 VAL A CA 1
ATOM 1278 C C . VAL A 1 189 ? -10.446 10.004 19.469 1.00 96.31 189 VAL A C 1
ATOM 1280 O O . VAL A 1 189 ? -10.969 8.940 19.759 1.00 96.31 189 VAL A O 1
ATOM 1283 N N . SER A 1 190 ? -9.125 10.184 19.405 1.00 97.75 190 SER A N 1
ATOM 1284 C CA . SER A 1 190 ? -8.151 9.107 19.610 1.00 97.75 190 SER A CA 1
ATOM 1285 C C . SER A 1 190 ? -8.457 8.206 20.809 1.00 97.75 190 SER A C 1
ATOM 1287 O O . SER A 1 190 ? -8.550 8.678 21.951 1.00 97.75 190 SER A O 1
ATOM 1289 N N . ASN A 1 191 ? -8.501 6.907 20.547 1.00 97.62 191 ASN A N 1
ATOM 1290 C CA . ASN A 1 191 ? -8.793 5.838 21.483 1.00 97.62 191 ASN A CA 1
ATOM 1291 C C . ASN A 1 191 ? -7.619 4.875 21.649 1.00 97.62 191 ASN A C 1
ATOM 1293 O O . ASN A 1 191 ? -6.715 4.780 20.822 1.00 97.62 191 ASN A O 1
ATOM 1297 N N . ALA A 1 192 ? -7.629 4.168 22.777 1.00 97.50 192 ALA A N 1
ATOM 1298 C CA . ALA A 1 192 ? -6.663 3.120 23.086 1.00 97.50 192 ALA A CA 1
ATOM 1299 C C . ALA A 1 192 ? -7.422 1.865 23.519 1.00 97.50 192 ALA A C 1
ATOM 1301 O O . ALA A 1 192 ? -7.885 1.800 24.663 1.00 97.50 192 ALA A O 1
ATOM 1302 N N . LEU A 1 193 ? -7.566 0.916 22.595 1.00 98.38 193 LEU A N 1
ATOM 1303 C CA . LEU A 1 193 ? -8.292 -0.340 22.767 1.00 98.38 193 LEU A CA 1
ATOM 1304 C C . LEU A 1 193 ? -7.294 -1.501 22.705 1.00 98.38 193 LEU A C 1
ATOM 1306 O O . LEU A 1 193 ? -6.818 -1.872 21.640 1.00 98.38 193 LEU A O 1
ATOM 1310 N N . ASP A 1 194 ? -6.945 -2.054 23.857 1.00 98.25 194 ASP A N 1
ATOM 1311 C CA . ASP A 1 194 ? -6.032 -3.184 23.999 1.00 98.25 194 ASP A CA 1
ATOM 1312 C C . ASP A 1 194 ? -6.813 -4.421 24.448 1.00 98.25 194 ASP A C 1
ATOM 1314 O O . ASP A 1 194 ? -7.099 -4.600 25.633 1.00 98.25 194 ASP A O 1
ATOM 1318 N N . LEU A 1 195 ? -7.171 -5.262 23.478 1.00 98.31 195 LEU A N 1
ATOM 1319 C CA . LEU A 1 195 ? -7.932 -6.496 23.679 1.00 98.31 195 LEU A CA 1
ATOM 1320 C C . LEU A 1 195 ? -7.017 -7.729 23.716 1.00 98.31 195 LEU A C 1
ATOM 1322 O O . LEU A 1 195 ? -7.502 -8.855 23.802 1.00 98.31 195 LEU A O 1
ATOM 1326 N N . SER A 1 196 ? -5.693 -7.533 23.725 1.00 97.56 196 SER A N 1
ATOM 1327 C CA . SER A 1 196 ? -4.699 -8.613 23.616 1.00 97.56 196 SER A CA 1
ATOM 1328 C C . SER A 1 196 ? -4.745 -9.628 24.763 1.00 97.56 196 SER A C 1
ATOM 1330 O O . SER A 1 196 ? -4.285 -10.763 24.619 1.00 97.56 196 SER A O 1
ATOM 1332 N N . ALA A 1 197 ? -5.309 -9.235 25.908 1.00 96.56 197 ALA A N 1
ATOM 1333 C CA . ALA A 1 197 ? -5.513 -10.084 27.080 1.00 96.56 197 ALA A CA 1
ATOM 1334 C C . ALA A 1 197 ? -6.980 -10.505 27.293 1.00 96.56 197 ALA A C 1
ATOM 1336 O O . ALA A 1 197 ? -7.280 -11.147 28.300 1.00 96.56 197 ALA A O 1
ATOM 1337 N N . THR A 1 198 ? -7.881 -10.159 26.372 1.00 97.94 198 THR A N 1
ATOM 1338 C CA . THR A 1 198 ? -9.326 -10.363 26.507 1.00 97.94 198 THR A CA 1
ATOM 1339 C C . THR A 1 198 ? -9.813 -11.422 25.523 1.00 97.94 198 THR A C 1
ATOM 1341 O O . THR A 1 198 ? -9.535 -11.369 24.329 1.00 97.94 198 THR A O 1
ATOM 1344 N N . GLU A 1 199 ? -10.575 -12.398 26.013 1.00 97.19 199 GLU A N 1
ATOM 1345 C CA . GLU A 1 199 ? -11.253 -13.373 25.161 1.00 97.19 199 GLU A CA 1
ATOM 1346 C C . GLU A 1 199 ? -12.521 -12.755 24.553 1.00 97.19 199 GLU A C 1
ATOM 1348 O O . GLU A 1 199 ? -13.423 -12.343 25.288 1.00 97.19 199 GLU A O 1
ATOM 1353 N N . LEU A 1 200 ? -12.620 -12.733 23.220 1.00 96.94 200 LEU A N 1
ATOM 1354 C CA . LEU A 1 200 ? -13.775 -12.189 22.502 1.00 96.94 200 LEU A CA 1
ATOM 1355 C C . LEU A 1 200 ? -14.679 -13.306 21.968 1.00 96.94 200 LEU A C 1
ATOM 1357 O O . LEU A 1 200 ? -14.248 -14.180 21.215 1.00 96.94 200 LEU A O 1
ATOM 1361 N N . PHE A 1 201 ? -15.962 -13.261 22.331 1.00 94.06 201 PHE A N 1
ATOM 1362 C CA . PHE A 1 201 ? -16.990 -14.180 21.847 1.00 94.06 201 PHE A CA 1
ATOM 1363 C C . PHE A 1 201 ? -18.167 -13.410 21.254 1.00 94.06 201 PHE A C 1
ATOM 1365 O O . PHE A 1 201 ? -18.822 -12.614 21.925 1.00 94.06 201 PHE A O 1
ATOM 1372 N N . GLY A 1 202 ? -18.463 -13.687 19.982 1.00 93.00 202 GLY A N 1
ATOM 1373 C CA . GLY A 1 202 ? -19.597 -13.076 19.286 1.00 93.00 202 GLY A CA 1
ATOM 1374 C C . GLY A 1 202 ? -19.378 -11.615 18.887 1.00 93.00 202 GLY A C 1
ATOM 1375 O O . GLY A 1 202 ? -20.358 -10.939 18.587 1.00 93.00 202 GLY A O 1
ATOM 1376 N N . ILE A 1 203 ? -18.130 -11.135 18.872 1.00 96.50 203 ILE A N 1
ATOM 1377 C CA . ILE A 1 203 ? -17.754 -9.820 18.339 1.00 96.50 203 ILE A CA 1
ATOM 1378 C C . ILE A 1 203 ? -17.523 -9.944 16.836 1.00 96.50 203 ILE A C 1
ATOM 1380 O O . ILE A 1 203 ? -16.796 -10.823 16.382 1.00 96.50 203 ILE A O 1
ATOM 1384 N N . ALA A 1 204 ? -18.189 -9.088 16.068 1.00 96.88 204 ALA A N 1
ATOM 1385 C CA . ALA A 1 204 ? -18.084 -9.054 14.615 1.00 96.88 204 ALA A CA 1
ATOM 1386 C C . ALA A 1 204 ? -17.107 -7.981 14.121 1.00 96.88 204 ALA A C 1
ATOM 1388 O O . ALA A 1 204 ? -16.606 -8.102 13.007 1.00 96.88 204 ALA A O 1
ATOM 1389 N N . LEU A 1 205 ? -16.881 -6.926 14.910 1.00 97.75 205 LEU A N 1
ATOM 1390 C CA . LEU A 1 205 ? -16.027 -5.802 14.538 1.00 97.75 205 LEU A CA 1
ATOM 1391 C C . LEU A 1 205 ? -15.470 -5.092 15.777 1.00 97.75 205 LEU A C 1
ATOM 1393 O O . LEU A 1 205 ? -16.196 -4.859 16.747 1.00 97.75 205 LEU A O 1
ATOM 1397 N N . ILE A 1 206 ? -14.205 -4.698 15.692 1.00 98.50 206 ILE A N 1
ATOM 1398 C CA . ILE A 1 206 ? -13.578 -3.685 16.539 1.00 98.50 206 ILE A CA 1
ATOM 1399 C C . ILE A 1 206 ? -13.410 -2.431 15.672 1.00 98.50 206 ILE A C 1
ATOM 1401 O O . ILE A 1 206 ? -12.732 -2.485 14.653 1.00 98.50 206 ILE A O 1
ATOM 1405 N N . ASP A 1 207 ? -14.062 -1.334 16.043 1.00 97.88 207 ASP A N 1
ATOM 1406 C CA . ASP A 1 207 ? -14.138 -0.081 15.280 1.00 97.88 207 ASP A CA 1
ATOM 1407 C C . ASP A 1 207 ? -13.559 1.069 16.114 1.00 97.88 207 ASP A C 1
ATOM 1409 O O . ASP A 1 207 ? -14.087 1.349 17.188 1.00 97.88 207 ASP A O 1
ATOM 1413 N N . GLY A 1 208 ? -12.483 1.719 15.669 1.00 97.50 208 GLY A N 1
ATOM 1414 C CA . GLY A 1 208 ? -11.866 2.854 16.372 1.00 97.50 208 GLY A CA 1
ATOM 1415 C C . GLY A 1 208 ? -12.706 4.131 16.326 1.00 97.50 208 GLY A C 1
ATOM 1416 O O . GLY A 1 208 ? -12.858 4.817 17.339 1.00 97.50 208 GLY A O 1
ATOM 1417 N N . GLY A 1 209 ? -13.401 4.369 15.214 1.00 96.12 209 GLY A N 1
ATOM 1418 C CA . GLY A 1 209 ? -14.199 5.572 14.998 1.00 96.12 209 GLY A CA 1
ATOM 1419 C C . GLY A 1 209 ? -13.392 6.709 14.367 1.00 96.12 209 GLY A C 1
ATOM 1420 O O . GLY A 1 209 ? -12.722 6.512 13.361 1.00 96.12 209 GLY A O 1
ATOM 1421 N N . ASP A 1 210 ? -13.535 7.935 14.877 1.00 96.25 210 ASP A N 1
ATOM 1422 C CA . ASP A 1 210 ? -12.688 9.043 14.411 1.00 96.25 210 ASP A CA 1
ATOM 1423 C C . ASP A 1 210 ? -11.555 9.268 15.412 1.00 96.25 210 ASP A C 1
ATOM 1425 O O . ASP A 1 210 ? -11.788 9.307 16.619 1.00 96.25 210 ASP A O 1
ATOM 1429 N N . GLY A 1 211 ? -10.374 9.618 14.924 1.00 96.88 211 GLY A N 1
ATOM 1430 C CA . GLY A 1 211 ? -9.213 9.882 15.755 1.00 96.88 211 GLY A CA 1
ATOM 1431 C C . GLY A 1 211 ? -7.993 9.150 15.231 1.00 96.88 211 GLY A C 1
ATOM 1432 O O . GLY A 1 211 ? -8.049 8.433 14.256 1.00 96.88 211 GLY A O 1
ATOM 1433 N N . ASN A 1 212 ? -6.853 9.384 15.869 1.00 97.62 212 ASN A N 1
ATOM 1434 C CA . ASN A 1 212 ? -5.701 8.513 15.662 1.00 97.62 212 ASN A CA 1
ATOM 1435 C C . ASN A 1 212 ? -5.758 7.441 16.742 1.00 97.62 212 ASN A C 1
ATOM 1437 O O . ASN A 1 212 ? -5.379 7.725 17.889 1.00 97.62 212 ASN A O 1
ATOM 1441 N N . ASP A 1 213 ? -6.276 6.279 16.399 1.00 98.12 213 ASP A N 1
ATOM 1442 C CA . ASP A 1 213 ? -6.585 5.209 17.327 1.00 98.12 213 ASP A CA 1
ATOM 1443 C C . ASP A 1 213 ? -5.426 4.224 17.456 1.00 98.12 213 ASP A C 1
ATOM 1445 O O . ASP A 1 213 ? -4.580 4.055 16.578 1.00 98.12 213 ASP A O 1
ATOM 1449 N N . THR A 1 214 ? -5.328 3.589 18.619 1.00 98.19 214 THR A N 1
ATOM 1450 C CA . THR A 1 214 ? -4.425 2.461 18.848 1.00 98.19 214 THR A CA 1
ATOM 1451 C C . THR A 1 214 ? -5.264 1.264 19.241 1.00 98.19 214 THR A C 1
ATOM 1453 O O . THR A 1 214 ? -5.868 1.265 20.316 1.00 98.19 214 THR A O 1
ATOM 1456 N N . ILE A 1 215 ? -5.291 0.258 18.372 1.00 98.56 215 ILE A N 1
ATOM 1457 C CA . ILE A 1 215 ? -6.104 -0.943 18.537 1.00 98.56 215 ILE A CA 1
ATOM 1458 C C . ILE A 1 215 ? -5.194 -2.166 18.484 1.00 98.56 215 ILE A C 1
ATOM 1460 O O . ILE A 1 215 ? -4.477 -2.369 17.506 1.00 98.56 215 ILE A O 1
ATOM 1464 N N . SER A 1 216 ? -5.256 -2.985 19.528 1.00 98.38 216 SER A N 1
ATOM 1465 C CA . SER A 1 216 ? -4.723 -4.344 19.530 1.00 98.38 216 SER A CA 1
ATOM 1466 C C . SER A 1 216 ? -5.886 -5.317 19.646 1.00 98.38 216 SER A C 1
ATOM 1468 O O . SER A 1 216 ? -6.653 -5.232 20.610 1.00 98.38 216 SER A O 1
ATOM 1470 N N . GLY A 1 217 ? -6.000 -6.227 18.683 1.00 98.31 217 GLY A N 1
ATOM 1471 C CA . GLY A 1 217 ? -6.909 -7.358 18.727 1.00 98.31 217 GLY A CA 1
ATOM 1472 C C . GLY A 1 217 ? -6.548 -8.354 19.826 1.00 98.31 217 GLY A C 1
ATOM 1473 O O . GLY A 1 217 ? -5.623 -8.167 20.624 1.00 98.31 217 GLY A O 1
ATOM 1474 N N . SER A 1 218 ? -7.363 -9.390 19.898 1.00 98.19 218 SER A N 1
ATOM 1475 C CA . SER A 1 218 ? -7.268 -10.507 20.820 1.00 98.19 218 SER A CA 1
ATOM 1476 C C . SER A 1 218 ? -6.293 -11.582 20.310 1.00 98.19 218 SER A C 1
ATOM 1478 O O . SER A 1 218 ? -5.422 -11.347 19.480 1.00 98.19 218 SER A O 1
ATOM 1480 N N . ALA A 1 219 ? -6.378 -12.785 20.879 1.00 97.38 219 ALA A N 1
ATOM 1481 C CA . ALA A 1 219 ? -5.670 -13.961 20.366 1.00 97.38 219 ALA A CA 1
ATOM 1482 C C . ALA A 1 219 ? -6.535 -14.818 19.414 1.00 97.38 219 ALA A C 1
ATOM 1484 O O . ALA A 1 219 ? -6.143 -15.939 19.067 1.00 97.38 219 ALA A O 1
ATOM 1485 N N . GLY A 1 220 ? -7.756 -14.366 19.115 1.00 97.50 220 GLY A N 1
ATOM 1486 C CA . GLY A 1 220 ? -8.656 -14.968 18.138 1.00 97.50 220 GLY A CA 1
ATOM 1487 C C . GLY A 1 220 ? -8.575 -14.255 16.790 1.00 97.50 220 GLY A C 1
ATOM 1488 O O . GLY A 1 220 ? -7.891 -13.263 16.658 1.00 97.50 220 GLY A O 1
ATOM 1489 N N . ALA A 1 221 ? -9.298 -14.772 15.795 1.00 97.88 221 ALA A N 1
ATOM 1490 C CA . ALA A 1 221 ? -9.429 -14.097 14.506 1.00 97.88 221 ALA A CA 1
ATOM 1491 C C . ALA A 1 221 ? -10.357 -12.884 14.643 1.00 97.88 221 ALA A C 1
ATOM 1493 O O . ALA A 1 221 ? -11.566 -13.053 14.853 1.00 97.88 221 ALA A O 1
ATOM 1494 N N . ASP A 1 222 ? -9.793 -11.695 14.500 1.00 98.56 222 ASP A N 1
ATOM 1495 C CA . ASP A 1 222 ? -10.469 -10.426 14.693 1.00 98.56 222 ASP A CA 1
ATOM 1496 C C . ASP A 1 222 ? -10.750 -9.716 13.368 1.00 98.56 222 ASP A C 1
ATOM 1498 O O . ASP A 1 222 ? -10.089 -9.905 12.350 1.00 98.56 222 ASP A O 1
ATOM 1502 N N . THR A 1 223 ? -11.790 -8.883 13.360 1.00 98.50 223 THR A N 1
ATOM 1503 C CA . THR A 1 223 ? -12.032 -7.927 12.275 1.00 98.50 223 THR A CA 1
ATOM 1504 C C . THR A 1 223 ? -11.912 -6.527 12.847 1.00 98.50 223 THR A C 1
ATOM 1506 O O . THR A 1 223 ? -12.633 -6.184 13.786 1.00 98.50 223 THR A O 1
ATOM 1509 N N . ILE A 1 224 ? -10.996 -5.733 12.297 1.00 98.69 224 ILE A N 1
ATOM 1510 C CA . ILE A 1 224 ? -10.586 -4.440 12.844 1.00 98.69 224 ILE A CA 1
ATOM 1511 C C . ILE A 1 224 ? -10.778 -3.352 11.787 1.00 98.69 224 ILE A C 1
ATOM 1513 O O . ILE A 1 224 ? -10.356 -3.496 10.641 1.00 98.69 224 ILE A O 1
ATOM 1517 N N . LEU A 1 225 ? -11.395 -2.246 12.187 1.00 97.88 225 LEU A N 1
ATOM 1518 C CA . LEU A 1 225 ? -11.507 -1.006 11.430 1.00 97.88 225 LEU A CA 1
ATOM 1519 C C . LEU A 1 225 ? -10.927 0.119 12.292 1.00 97.88 225 LEU A C 1
ATOM 1521 O O . LEU A 1 225 ? -11.403 0.337 13.401 1.00 97.88 225 LEU A O 1
ATOM 1525 N N . GLY A 1 226 ? -9.895 0.807 11.799 1.00 97.00 226 GLY A N 1
ATOM 1526 C CA . GLY A 1 226 ? -9.343 1.989 12.472 1.00 97.00 226 GLY A CA 1
ATOM 1527 C C . GLY A 1 226 ? -10.335 3.149 12.422 1.00 97.00 226 GLY A C 1
ATOM 1528 O O . GLY A 1 226 ? -10.880 3.539 13.446 1.00 97.00 226 GLY A O 1
ATOM 1529 N N . GLY A 1 227 ? -10.699 3.554 11.204 1.00 95.94 227 GLY A N 1
ATOM 1530 C CA . GLY A 1 227 ? -11.725 4.557 10.951 1.00 95.94 227 GLY A CA 1
ATOM 1531 C C . GLY A 1 227 ? -11.134 5.793 10.280 1.00 95.94 227 GLY A C 1
ATOM 1532 O O . GLY A 1 227 ? -10.504 5.669 9.234 1.00 95.94 227 GLY A O 1
ATOM 1533 N N . LEU A 1 228 ? -11.428 6.992 10.787 1.00 95.81 228 LEU A N 1
ATOM 1534 C CA . LEU A 1 228 ? -10.866 8.241 10.259 1.00 95.81 228 LEU A CA 1
ATOM 1535 C C . LEU A 1 228 ? -9.680 8.702 11.095 1.00 95.81 228 LEU A C 1
ATOM 1537 O O . LEU A 1 228 ? -9.884 9.109 12.232 1.00 95.81 228 LEU A O 1
ATOM 1541 N N . GLY A 1 229 ? -8.520 8.887 10.476 1.00 95.88 229 GLY A N 1
ATOM 1542 C CA . GLY A 1 229 ? -7.320 9.369 11.154 1.00 95.88 229 GLY A CA 1
ATOM 1543 C C . GLY A 1 229 ? -6.166 8.397 10.980 1.00 95.88 229 GLY A C 1
ATOM 1544 O O . GLY A 1 229 ? -6.266 7.436 10.242 1.00 95.88 229 GLY A O 1
ATOM 1545 N N . ALA A 1 230 ? -5.008 8.735 11.548 1.00 96.25 230 ALA A N 1
ATOM 1546 C CA . ALA A 1 230 ? -3.815 7.909 11.384 1.00 96.25 230 ALA A CA 1
ATOM 1547 C C . ALA A 1 230 ? -3.771 6.855 12.490 1.00 96.25 230 ALA A C 1
ATOM 1549 O O . ALA A 1 230 ? -3.332 7.165 13.607 1.00 96.25 230 ALA A O 1
ATOM 1550 N N . ASP A 1 231 ? -4.192 5.638 12.171 1.00 97.56 231 ASP A N 1
ATOM 1551 C CA . ASP A 1 231 ? -4.398 4.587 13.158 1.00 97.56 231 ASP A CA 1
ATOM 1552 C C . ASP A 1 231 ? -3.194 3.650 13.285 1.00 97.56 231 ASP A C 1
ATOM 1554 O O . ASP A 1 231 ? -2.371 3.478 12.383 1.00 97.56 231 ASP A O 1
ATOM 1558 N N . THR A 1 232 ? -3.054 3.037 14.458 1.00 97.69 232 THR A N 1
ATOM 1559 C CA . THR A 1 232 ? -2.102 1.954 14.714 1.00 97.69 232 THR A CA 1
ATOM 1560 C C . THR A 1 232 ? -2.869 0.698 15.085 1.00 97.69 232 THR A C 1
ATOM 1562 O O . THR A 1 232 ? -3.415 0.603 16.184 1.00 97.69 232 THR A O 1
ATOM 1565 N N . LEU A 1 233 ? -2.878 -0.269 14.172 1.00 98.19 233 LEU A N 1
ATOM 1566 C CA . LEU A 1 233 ? -3.661 -1.493 14.268 1.00 98.19 233 LEU A CA 1
ATOM 1567 C C . LEU A 1 233 ? -2.733 -2.707 14.403 1.00 98.19 233 LEU A C 1
ATOM 1569 O O . LEU A 1 233 ? -1.751 -2.860 13.663 1.00 98.19 233 LEU A O 1
ATOM 1573 N N . ARG A 1 234 ? -3.046 -3.569 15.368 1.00 98.12 234 ARG A N 1
ATOM 1574 C CA . ARG A 1 234 ? -2.398 -4.861 15.603 1.00 98.12 234 ARG A CA 1
ATOM 1575 C C . ARG A 1 234 ? -3.451 -5.950 15.678 1.00 98.12 234 ARG A C 1
ATOM 1577 O O . ARG A 1 234 ? -4.390 -5.799 16.450 1.00 98.12 234 ARG A O 1
ATOM 1584 N N . GLY A 1 235 ? -3.287 -7.005 14.888 1.00 97.81 235 GLY A N 1
ATOM 1585 C CA . GLY A 1 235 ? -4.192 -8.156 14.879 1.00 97.81 235 GLY A CA 1
ATOM 1586 C C . GLY A 1 235 ? -3.980 -9.001 16.127 1.00 97.81 235 GLY A C 1
ATOM 1587 O O . GLY A 1 235 ? -4.846 -9.075 16.993 1.00 97.81 235 GLY A O 1
ATOM 1588 N N . GLY A 1 236 ? -2.741 -9.457 16.310 1.00 97.44 236 GLY A N 1
ATOM 1589 C CA . GLY A 1 236 ? -2.331 -10.225 17.473 1.00 97.44 236 GLY A CA 1
ATOM 1590 C C . GLY A 1 236 ? -2.031 -11.658 17.070 1.00 97.44 236 GLY A C 1
ATOM 1591 O O . GLY A 1 236 ? -1.076 -11.921 16.346 1.00 97.44 236 GLY A O 1
ATOM 1592 N N . ALA A 1 237 ? -2.755 -12.621 17.620 1.00 96.81 237 ALA A N 1
ATOM 1593 C CA . ALA A 1 237 ? -2.677 -13.991 17.124 1.00 96.81 237 ALA A CA 1
ATOM 1594 C C . ALA A 1 237 ? -4.025 -14.360 16.525 1.00 96.81 237 ALA A C 1
ATOM 1596 O O . ALA A 1 237 ? -5.036 -13.984 17.091 1.00 96.81 237 ALA A O 1
ATOM 1597 N N . GLY A 1 238 ? -4.040 -15.198 15.495 1.00 97.81 238 GLY A N 1
ATOM 1598 C CA . GLY A 1 238 ? -5.272 -15.479 14.763 1.00 97.81 238 GLY A CA 1
ATOM 1599 C C . GLY A 1 238 ? -5.135 -15.027 13.320 1.00 97.81 238 GLY A C 1
ATOM 1600 O O . GLY A 1 238 ? -4.115 -14.478 12.947 1.00 97.81 238 GLY A O 1
ATOM 1601 N N . ASP A 1 239 ? -6.127 -15.358 12.500 1.00 98.38 239 ASP A N 1
ATOM 1602 C CA . ASP A 1 239 ? -6.163 -14.904 11.110 1.00 98.38 239 ASP A CA 1
ATOM 1603 C C . ASP A 1 239 ? -7.014 -13.628 11.073 1.00 98.38 239 ASP A C 1
ATOM 1605 O O . ASP A 1 239 ? -8.248 -13.715 11.061 1.00 98.38 239 ASP A O 1
ATOM 1609 N N . ASP A 1 240 ? -6.367 -12.466 11.112 1.00 98.69 240 ASP A N 1
ATOM 1610 C CA . ASP A 1 240 ? -7.027 -11.181 11.328 1.00 98.69 240 ASP A CA 1
ATOM 1611 C C . ASP A 1 240 ? -7.382 -10.466 10.018 1.00 98.69 240 ASP A C 1
ATOM 1613 O O . ASP A 1 240 ? -6.718 -10.588 8.984 1.00 98.69 240 ASP A O 1
ATOM 1617 N N . LEU A 1 241 ? -8.468 -9.693 10.050 1.00 98.56 241 LEU A N 1
ATOM 1618 C CA . LEU A 1 241 ? -8.976 -8.933 8.913 1.00 98.56 241 LEU A CA 1
ATOM 1619 C C . LEU A 1 241 ? -9.037 -7.438 9.234 1.00 98.56 241 LEU A C 1
ATOM 1621 O O . LEU A 1 241 ? -9.875 -6.994 10.015 1.00 98.56 241 LEU A O 1
ATOM 1625 N N . PHE A 1 242 ? -8.217 -6.644 8.558 1.00 98.44 242 PHE A N 1
ATOM 1626 C CA . PHE A 1 242 ? -8.255 -5.186 8.620 1.00 98.44 242 PHE A CA 1
ATOM 1627 C C . PHE A 1 242 ? -9.117 -4.635 7.486 1.00 98.44 242 PHE A C 1
ATOM 1629 O O . PHE A 1 242 ? -8.904 -4.947 6.313 1.00 98.44 242 PHE A O 1
ATOM 1636 N N . LEU A 1 243 ? -10.093 -3.804 7.825 1.00 96.81 243 LEU A N 1
ATOM 1637 C CA . LEU A 1 243 ? -10.948 -3.119 6.863 1.00 96.81 243 LEU A CA 1
ATOM 1638 C C . LEU A 1 243 ? -10.449 -1.690 6.653 1.00 96.81 243 LEU A C 1
ATOM 1640 O O . LEU A 1 243 ? -10.044 -1.028 7.605 1.00 96.81 243 LEU A O 1
ATOM 1644 N N . ILE A 1 244 ? -10.530 -1.198 5.417 1.00 91.31 244 ILE A N 1
ATOM 1645 C CA . ILE A 1 244 ? -10.233 0.205 5.112 1.00 91.31 244 ILE A CA 1
ATOM 1646 C C . ILE A 1 244 ? -11.496 1.052 5.191 1.00 91.31 244 ILE A C 1
ATOM 1648 O O . ILE A 1 244 ? -12.564 0.681 4.692 1.00 91.31 244 ILE A O 1
ATOM 1652 N N . TYR A 1 245 ? -11.352 2.249 5.753 1.00 84.38 245 TYR A N 1
ATOM 1653 C CA . TYR A 1 245 ? -12.377 3.272 5.670 1.00 84.38 245 TYR A CA 1
ATOM 1654 C C . TYR A 1 245 ? -12.194 4.090 4.385 1.00 84.38 245 TYR A C 1
ATOM 1656 O O . TYR A 1 245 ? -11.352 4.975 4.310 1.00 84.38 245 TYR A O 1
ATOM 1664 N N . GLY A 1 246 ? -12.990 3.812 3.347 1.00 75.44 246 GLY A N 1
ATOM 1665 C CA . GLY A 1 246 ? -12.759 4.328 1.983 1.00 75.44 246 GLY A CA 1
ATOM 1666 C C . GLY A 1 246 ? -12.764 5.857 1.788 1.00 75.44 246 GLY A C 1
ATOM 1667 O O . GLY A 1 246 ? -12.505 6.329 0.684 1.00 75.44 246 GLY A O 1
ATOM 1668 N N . THR A 1 247 ? -13.072 6.658 2.816 1.00 80.31 247 THR A N 1
ATOM 1669 C CA . THR A 1 247 ? -12.923 8.128 2.769 1.00 80.31 247 THR A CA 1
ATOM 1670 C C . THR A 1 247 ? -11.728 8.652 3.555 1.00 80.31 247 THR A C 1
ATOM 1672 O O . THR A 1 247 ? -11.529 9.869 3.581 1.00 80.31 247 THR A O 1
ATOM 1675 N N . ASP A 1 248 ? -10.984 7.782 4.235 1.00 87.12 248 ASP A N 1
ATOM 1676 C CA . ASP A 1 248 ? -9.837 8.210 5.010 1.00 87.12 248 ASP A CA 1
ATOM 1677 C C . ASP A 1 248 ? -8.674 8.645 4.106 1.00 87.12 248 ASP A C 1
ATOM 1679 O O . ASP A 1 248 ? -8.406 8.116 3.023 1.00 87.12 248 ASP A O 1
ATOM 1683 N N . SER A 1 249 ? -8.030 9.717 4.550 1.00 87.81 249 SER A N 1
ATOM 1684 C CA . SER A 1 249 ? -6.906 10.343 3.860 1.00 87.81 249 SER A CA 1
ATOM 1685 C C . SER A 1 249 ? -5.608 10.252 4.650 1.00 87.81 249 SER A C 1
ATOM 1687 O O . SER A 1 249 ? -4.561 10.646 4.132 1.00 87.81 249 SER A O 1
ATOM 1689 N N . ALA A 1 250 ? -5.677 9.781 5.894 1.00 93.88 250 ALA A N 1
ATOM 1690 C CA . ALA A 1 250 ? -4.516 9.530 6.714 1.00 93.88 250 ALA A CA 1
ATOM 1691 C C . ALA A 1 250 ? -3.890 8.180 6.335 1.00 93.88 250 ALA A C 1
ATOM 1693 O O . ALA A 1 250 ? -4.355 7.488 5.433 1.00 93.88 250 ALA A O 1
ATOM 1694 N N . ALA A 1 251 ? -2.720 7.908 6.905 1.00 94.75 251 ALA A N 1
ATOM 1695 C CA . ALA A 1 251 ? -1.971 6.695 6.632 1.00 94.75 251 ALA A CA 1
ATOM 1696 C C . ALA A 1 251 ? -1.938 5.847 7.893 1.00 94.75 251 ALA A C 1
ATOM 1698 O O . ALA A 1 251 ? -1.473 6.326 8.935 1.00 94.75 251 ALA A O 1
ATOM 1699 N N . ASP A 1 252 ? -2.355 4.597 7.758 1.00 95.00 252 ASP A N 1
ATOM 1700 C CA . ASP A 1 252 ? -2.422 3.669 8.875 1.00 95.00 252 ASP A CA 1
ATOM 1701 C C . ASP A 1 252 ? -1.132 2.869 9.015 1.00 95.00 252 ASP A C 1
ATOM 1703 O O . ASP A 1 252 ? -0.385 2.625 8.061 1.00 95.00 252 ASP A O 1
ATOM 1707 N N . THR A 1 253 ? -0.862 2.448 10.246 1.00 96.31 253 THR A N 1
ATOM 1708 C CA . THR A 1 253 ? 0.173 1.470 10.571 1.00 96.31 253 THR A CA 1
ATOM 1709 C C . THR A 1 253 ? -0.498 0.164 10.954 1.00 96.31 253 THR A C 1
ATOM 1711 O O . THR A 1 253 ? -1.037 0.043 12.051 1.00 96.31 253 THR A O 1
ATOM 1714 N N . ILE A 1 254 ? -0.419 -0.829 10.074 1.00 97.19 254 ILE A N 1
ATOM 1715 C CA . ILE A 1 254 ? -1.076 -2.127 10.252 1.00 97.19 254 ILE A CA 1
ATOM 1716 C C . ILE A 1 254 ? -0.016 -3.207 10.453 1.00 97.19 254 ILE A C 1
ATOM 1718 O O . ILE A 1 254 ? 0.976 -3.248 9.727 1.00 97.19 254 ILE A O 1
ATOM 1722 N N . GLY A 1 255 ? -0.209 -4.072 11.447 1.00 97.19 255 GLY A N 1
ATOM 1723 C CA . GLY A 1 255 ? 0.570 -5.296 11.625 1.00 97.19 255 GLY A CA 1
ATOM 1724 C C . GLY A 1 255 ? -0.345 -6.457 11.990 1.00 97.19 255 GLY A C 1
ATOM 1725 O O . GLY A 1 255 ? -1.053 -6.371 12.990 1.00 97.19 255 GLY A O 1
ATOM 1726 N N . GLY A 1 256 ? -0.333 -7.514 11.182 1.00 96.56 256 GLY A N 1
ATOM 1727 C CA . GLY A 1 256 ? -1.113 -8.727 11.441 1.00 96.56 256 GLY A CA 1
ATOM 1728 C C . GLY A 1 256 ? -0.601 -9.528 12.640 1.00 96.56 256 GLY A C 1
ATOM 1729 O O . GLY A 1 256 ? -1.378 -9.972 13.474 1.00 96.56 256 GLY A O 1
ATOM 1730 N N . ASP A 1 257 ? 0.724 -9.545 12.817 1.00 96.31 257 ASP A N 1
ATOM 1731 C CA . ASP A 1 257 ? 1.445 -10.364 13.790 1.00 96.31 257 ASP A CA 1
ATOM 1732 C C . ASP A 1 257 ? 1.412 -11.870 13.456 1.00 96.31 257 ASP A C 1
ATOM 1734 O O . ASP A 1 257 ? 2.191 -12.308 12.607 1.00 96.31 257 ASP A O 1
ATOM 1738 N N . ALA A 1 258 ? 0.669 -12.701 14.189 1.00 96.81 258 ALA A N 1
ATOM 1739 C CA . ALA A 1 258 ? 0.776 -14.156 14.102 1.00 96.81 258 ALA A CA 1
ATOM 1740 C C . ALA A 1 258 ? -0.485 -14.817 13.538 1.00 96.81 258 ALA A C 1
ATOM 1742 O O . ALA A 1 258 ? -1.352 -15.244 14.294 1.00 96.81 258 ALA A O 1
ATOM 1743 N N . GLY A 1 259 ? -0.466 -15.116 12.247 1.00 97.38 259 GLY A N 1
ATOM 1744 C CA . GLY A 1 259 ? -1.484 -15.922 11.588 1.00 97.38 259 GLY A CA 1
ATOM 1745 C C . GLY A 1 259 ? -1.416 -15.727 10.089 1.00 97.38 259 GLY A C 1
ATOM 1746 O O . GLY A 1 259 ? -0.327 -15.545 9.547 1.00 97.38 259 GLY A O 1
ATOM 1747 N N . PHE A 1 260 ? -2.553 -15.865 9.416 1.00 98.19 260 PHE A N 1
ATOM 1748 C CA . PHE A 1 260 ? -2.722 -15.357 8.062 1.00 98.19 260 PHE A CA 1
ATOM 1749 C C . PHE A 1 260 ? -3.619 -14.126 8.105 1.00 98.19 260 PHE A C 1
ATOM 1751 O O . PHE A 1 260 ? -4.842 -14.248 8.196 1.00 98.19 260 PHE A O 1
ATOM 1758 N N . ASP A 1 261 ? -3.005 -12.962 7.967 1.00 98.62 261 ASP A N 1
ATOM 1759 C CA . ASP A 1 261 ? -3.670 -11.685 8.138 1.00 98.62 261 ASP A CA 1
ATOM 1760 C C . ASP A 1 261 ? -3.931 -11.026 6.787 1.00 98.62 261 ASP A C 1
ATOM 1762 O O . ASP A 1 261 ? -3.201 -11.215 5.802 1.00 98.62 261 ASP A O 1
ATOM 1766 N N . ALA A 1 262 ? -5.008 -10.250 6.711 1.00 98.44 262 ALA A N 1
ATOM 1767 C CA . ALA A 1 262 ? -5.403 -9.601 5.474 1.00 98.44 262 ALA A CA 1
ATOM 1768 C C . ALA A 1 262 ? -5.908 -8.178 5.681 1.00 98.44 262 ALA A C 1
ATOM 1770 O O . ALA A 1 262 ? -6.651 -7.901 6.616 1.00 98.44 262 ALA A O 1
ATOM 1771 N N . ILE A 1 263 ? -5.583 -7.294 4.740 1.00 98.44 263 ILE A N 1
ATOM 1772 C CA . ILE A 1 263 ? -6.281 -6.021 4.557 1.00 98.44 263 ILE A CA 1
ATOM 1773 C C . ILE A 1 263 ? -7.299 -6.199 3.423 1.00 98.44 263 ILE A C 1
ATOM 1775 O O . ILE A 1 263 ? -6.970 -6.784 2.389 1.00 98.44 263 ILE A O 1
ATOM 1779 N N . LEU A 1 264 ? -8.526 -5.708 3.607 1.00 97.56 264 LEU A N 1
ATOM 1780 C CA . LEU A 1 264 ? -9.617 -5.831 2.639 1.00 97.56 264 LEU A CA 1
ATOM 1781 C C . LEU A 1 264 ? -10.243 -4.471 2.298 1.00 97.56 264 LEU A C 1
ATOM 1783 O O . LEU A 1 264 ? -10.677 -3.722 3.178 1.00 97.56 264 LEU A O 1
ATOM 1787 N N . GLY A 1 265 ? -10.308 -4.194 0.996 1.00 95.12 265 GLY A N 1
ATOM 1788 C CA . GLY A 1 265 ? -11.013 -3.064 0.401 1.00 95.12 265 GLY A CA 1
ATOM 1789 C C . GLY A 1 265 ? -12.533 -3.227 0.397 1.00 95.12 265 GLY A C 1
ATOM 1790 O O . GLY A 1 265 ? -13.104 -4.265 0.748 1.00 95.12 265 GLY A O 1
ATOM 1791 N N . SER A 1 266 ? -13.214 -2.161 0.007 1.00 92.69 266 SER A N 1
ATOM 1792 C CA . SER A 1 266 ? -14.660 -2.106 -0.109 1.00 92.69 266 SER A CA 1
ATOM 1793 C C . SER A 1 266 ? -15.136 -2.609 -1.486 1.00 92.69 266 SER A C 1
ATOM 1795 O O . SER A 1 266 ? -14.469 -3.353 -2.203 1.00 92.69 266 SER A O 1
ATOM 1797 N N . ALA A 1 267 ? -16.381 -2.292 -1.853 1.00 90.50 267 ALA A N 1
ATOM 1798 C CA . ALA A 1 267 ? -16.917 -2.627 -3.175 1.00 90.50 267 ALA A CA 1
ATOM 1799 C C . ALA A 1 267 ? -16.573 -1.575 -4.252 1.00 90.50 267 ALA A C 1
ATOM 1801 O O . ALA A 1 267 ? -16.988 -1.735 -5.405 1.00 90.50 267 ALA A O 1
ATOM 1802 N N . GLY A 1 268 ? -15.949 -0.462 -3.857 1.00 91.75 268 GLY A N 1
ATOM 1803 C CA . GLY A 1 268 ? -15.631 0.679 -4.710 1.00 91.75 268 GLY A CA 1
ATOM 1804 C C . GLY A 1 268 ? -14.160 0.726 -5.094 1.00 91.75 268 GLY A C 1
ATOM 1805 O O . GLY A 1 268 ? -13.463 -0.264 -4.984 1.00 91.75 268 GLY A O 1
ATOM 1806 N N . ASP A 1 269 ? -13.725 1.883 -5.581 1.00 94.06 269 ASP A N 1
ATOM 1807 C CA . ASP A 1 269 ? -12.305 2.156 -5.781 1.00 94.06 269 ASP A CA 1
ATOM 1808 C C . ASP A 1 269 ? -11.710 2.523 -4.418 1.00 94.06 269 ASP A C 1
ATOM 1810 O O . ASP A 1 269 ? -12.162 3.491 -3.796 1.00 94.06 269 ASP A O 1
ATOM 1814 N N . ASP A 1 270 ? -10.725 1.761 -3.955 1.00 94.56 270 ASP A N 1
ATOM 1815 C CA . ASP A 1 270 ? -10.112 1.950 -2.645 1.00 94.56 270 ASP A CA 1
ATOM 1816 C C . ASP A 1 270 ? -8.671 2.459 -2.753 1.00 94.56 270 ASP A C 1
ATOM 1818 O O . ASP A 1 270 ? -7.914 2.148 -3.677 1.00 94.56 270 ASP A O 1
ATOM 1822 N N . THR A 1 271 ? -8.277 3.271 -1.773 1.00 95.12 271 THR A N 1
ATOM 1823 C CA . THR A 1 271 ? -6.895 3.720 -1.600 1.00 95.12 271 THR A CA 1
ATOM 1824 C C . THR A 1 271 ? -6.371 3.230 -0.259 1.00 95.12 271 THR A C 1
ATOM 1826 O O . THR A 1 271 ? -6.783 3.731 0.785 1.00 95.12 271 THR A O 1
ATOM 1829 N N . PHE A 1 272 ? -5.440 2.280 -0.290 1.00 95.94 272 PHE A N 1
ATOM 1830 C CA . PHE A 1 272 ? -4.739 1.780 0.891 1.00 95.94 272 PHE A CA 1
ATOM 1831 C C . PHE A 1 272 ? -3.565 2.708 1.179 1.00 95.94 272 PHE A C 1
ATOM 1833 O O . PHE A 1 272 ? -2.500 2.565 0.573 1.00 95.94 272 PHE A O 1
ATOM 1840 N N . ARG A 1 273 ? -3.763 3.706 2.044 1.00 95.56 273 ARG A N 1
ATOM 1841 C CA . ARG A 1 273 ? -2.709 4.680 2.326 1.00 95.56 273 ARG A CA 1
ATOM 1842 C C . ARG A 1 273 ? -1.798 4.207 3.450 1.00 95.56 273 ARG A C 1
ATOM 1844 O O . ARG A 1 273 ? -2.240 4.031 4.580 1.00 95.56 273 ARG A O 1
ATOM 1851 N N . LEU A 1 274 ? -0.516 4.037 3.139 1.00 94.44 274 LEU A N 1
ATOM 1852 C CA . LEU A 1 274 ? 0.481 3.459 4.037 1.00 94.44 274 LEU A CA 1
ATOM 1853 C C . LEU A 1 274 ? 1.739 4.330 4.043 1.00 94.44 274 LEU A C 1
ATOM 1855 O O . LEU A 1 274 ? 2.316 4.602 2.998 1.00 94.44 274 LEU A O 1
ATOM 1859 N N . ALA A 1 275 ? 2.203 4.743 5.224 1.00 90.25 275 ALA A N 1
ATOM 1860 C CA . ALA A 1 275 ? 3.495 5.431 5.358 1.00 90.25 275 ALA A CA 1
ATOM 1861 C C . ALA A 1 275 ? 4.658 4.436 5.541 1.00 90.25 275 ALA A C 1
ATOM 1863 O O . ALA A 1 275 ? 5.808 4.694 5.177 1.00 90.25 275 ALA A O 1
ATOM 1864 N N . SER A 1 276 ? 4.367 3.279 6.138 1.00 94.50 276 SER A N 1
ATOM 1865 C CA . SER A 1 276 ? 5.317 2.189 6.328 1.00 94.50 276 SER A CA 1
ATOM 1866 C C . SER A 1 276 ? 4.594 0.850 6.271 1.00 94.50 276 SER A C 1
ATOM 1868 O O . SER A 1 276 ? 3.573 0.674 6.929 1.00 94.50 276 SER A O 1
ATOM 1870 N N . PHE A 1 277 ? 5.166 -0.094 5.530 1.00 97.38 277 PHE A N 1
ATOM 1871 C CA . PHE A 1 277 ? 4.703 -1.472 5.441 1.00 97.38 277 PHE A CA 1
ATOM 1872 C C . PHE A 1 277 ? 5.936 -2.374 5.359 1.00 97.38 277 PHE A C 1
ATOM 1874 O O . PHE A 1 277 ? 6.506 -2.561 4.293 1.00 97.38 277 PHE A O 1
ATOM 1881 N N . SER A 1 278 ? 6.471 -2.781 6.510 1.00 94.94 278 SER A N 1
ATOM 1882 C CA . SER A 1 278 ? 7.704 -3.577 6.595 1.00 94.94 278 SER A CA 1
ATOM 1883 C C . SER A 1 278 ? 7.909 -4.146 8.001 1.00 94.94 278 SER A C 1
ATOM 1885 O O . SER A 1 278 ? 7.378 -3.634 8.992 1.00 94.94 278 SER A O 1
ATOM 1887 N N . GLY A 1 279 ? 8.742 -5.181 8.119 1.00 93.00 279 GLY A N 1
ATOM 1888 C CA . GLY A 1 279 ? 9.102 -5.758 9.414 1.00 93.00 279 GLY A CA 1
ATOM 1889 C C . GLY A 1 279 ? 7.899 -6.395 10.112 1.00 93.00 279 GLY A C 1
ATOM 1890 O O . GLY A 1 279 ? 7.402 -7.405 9.645 1.00 93.00 279 GLY A O 1
ATOM 1891 N N . ALA A 1 280 ? 7.478 -5.833 11.249 1.00 91.25 280 ALA A N 1
ATOM 1892 C CA . ALA A 1 280 ? 6.276 -6.278 11.970 1.00 91.25 280 ALA A CA 1
ATOM 1893 C C . ALA A 1 280 ? 4.996 -5.540 11.525 1.00 91.25 280 ALA A C 1
ATOM 1895 O O . ALA A 1 280 ? 3.909 -5.862 11.987 1.00 91.25 280 ALA A O 1
ATOM 1896 N N . ASN A 1 281 ? 5.120 -4.521 10.669 1.00 95.69 281 ASN A N 1
ATOM 1897 C CA . ASN A 1 281 ? 3.994 -3.763 10.126 1.00 95.69 281 ASN A CA 1
ATOM 1898 C C . ASN A 1 281 ? 3.638 -4.301 8.736 1.00 95.69 281 ASN A C 1
ATOM 1900 O O . ASN A 1 281 ? 3.829 -3.603 7.742 1.00 95.69 281 ASN A O 1
ATOM 1904 N N . THR A 1 282 ? 3.242 -5.567 8.656 1.00 97.19 282 THR A N 1
ATOM 1905 C CA . THR A 1 282 ? 2.854 -6.223 7.402 1.00 97.19 282 THR A CA 1
ATOM 1906 C C . THR A 1 282 ? 1.667 -7.146 7.635 1.00 97.19 282 THR A C 1
ATOM 1908 O O . THR A 1 282 ? 1.342 -7.479 8.775 1.00 97.19 282 THR A O 1
ATOM 1911 N N . VAL A 1 283 ? 1.058 -7.577 6.536 1.00 98.38 283 VAL A N 1
ATOM 1912 C CA . VAL A 1 283 ? 0.073 -8.661 6.471 1.00 98.38 283 VAL A CA 1
ATOM 1913 C C . VAL A 1 283 ? 0.424 -9.577 5.301 1.00 98.38 283 VAL A C 1
ATOM 1915 O O . VAL A 1 283 ? 1.126 -9.169 4.369 1.00 98.38 283 VAL A O 1
ATOM 1918 N N . GLU A 1 284 ? -0.085 -10.801 5.316 1.00 98.25 284 GLU A N 1
ATOM 1919 C CA . GLU A 1 284 ? 0.153 -11.790 4.266 1.00 98.25 284 GLU A CA 1
ATOM 1920 C C . GLU A 1 284 ? -0.629 -11.481 2.987 1.00 98.25 284 GLU A C 1
ATOM 1922 O O . GLU A 1 284 ? -0.206 -11.904 1.909 1.00 98.25 284 GLU A O 1
ATOM 1927 N N . ARG A 1 285 ? -1.744 -10.741 3.069 1.00 98.62 285 ARG A N 1
ATOM 1928 C CA . ARG A 1 285 ? -2.544 -10.375 1.891 1.00 98.62 285 ARG A CA 1
ATOM 1929 C C . ARG A 1 285 ? -3.134 -8.970 1.953 1.00 98.62 285 ARG A C 1
ATOM 1931 O O . ARG A 1 285 ? -3.697 -8.566 2.962 1.00 98.62 285 ARG A O 1
ATOM 1938 N N . ILE A 1 286 ? -3.124 -8.276 0.820 1.00 98.56 286 ILE A N 1
ATOM 1939 C CA . ILE A 1 286 ? -3.957 -7.091 0.587 1.00 98.56 286 ILE A CA 1
ATOM 1940 C C . ILE A 1 286 ? -4.898 -7.414 -0.570 1.00 98.56 286 ILE A C 1
ATOM 1942 O O . ILE A 1 286 ? -4.450 -7.672 -1.686 1.00 98.56 286 ILE A O 1
ATOM 1946 N N . ASP A 1 287 ? -6.200 -7.433 -0.294 1.00 98.06 287 ASP A N 1
ATOM 1947 C CA . ASP A 1 287 ? -7.247 -7.641 -1.292 1.00 98.06 287 ASP A CA 1
ATOM 1948 C C . ASP A 1 287 ? -8.008 -6.335 -1.518 1.00 98.06 287 ASP A C 1
ATOM 1950 O O . ASP A 1 287 ? -8.723 -5.853 -0.642 1.00 98.06 287 ASP A O 1
ATOM 1954 N N . GLY A 1 288 ? -7.856 -5.766 -2.712 1.00 96.50 288 GLY A N 1
ATOM 1955 C CA . GLY A 1 288 ? -8.562 -4.568 -3.147 1.00 96.50 288 GLY A CA 1
ATOM 1956 C C . GLY A 1 288 ? -10.082 -4.728 -3.192 1.00 96.50 288 GLY A C 1
ATOM 1957 O O . GLY A 1 288 ? -10.799 -3.741 -3.127 1.00 96.50 288 GLY A O 1
ATOM 1958 N N . GLY A 1 289 ? -10.598 -5.954 -3.293 1.00 94.94 289 GLY A N 1
ATOM 1959 C CA . GLY A 1 289 ? -12.018 -6.181 -3.507 1.00 94.94 289 GLY A CA 1
ATOM 1960 C C . GLY A 1 289 ? -12.443 -5.840 -4.938 1.00 94.94 289 GLY A C 1
ATOM 1961 O O . GLY A 1 289 ? -11.824 -6.267 -5.916 1.00 94.94 289 GLY A O 1
ATOM 1962 N N . ALA A 1 290 ? -13.572 -5.146 -5.083 1.00 93.38 290 ALA A N 1
ATOM 1963 C CA . ALA A 1 290 ? -14.024 -4.678 -6.395 1.00 93.38 290 ALA A CA 1
ATOM 1964 C C . ALA A 1 290 ? -13.374 -3.323 -6.733 1.00 93.38 290 ALA A C 1
ATOM 1966 O O . ALA A 1 290 ? -12.547 -2.838 -5.985 1.00 93.38 290 ALA A O 1
ATOM 1967 N N . GLY A 1 291 ? -13.721 -2.731 -7.878 1.00 93.94 291 GLY A N 1
ATOM 1968 C CA . GLY A 1 291 ? -13.218 -1.405 -8.249 1.00 93.94 291 GLY A CA 1
ATOM 1969 C C . GLY A 1 291 ? -11.756 -1.372 -8.695 1.00 93.94 291 GLY A C 1
ATOM 1970 O O . GLY A 1 291 ? -11.154 -2.394 -9.035 1.00 93.94 291 GLY A O 1
ATOM 1971 N N . LEU A 1 292 ? -11.242 -0.151 -8.807 1.00 94.69 292 LEU A N 1
ATOM 1972 C CA . LEU A 1 292 ? -9.864 0.162 -9.135 1.00 94.69 292 LEU A CA 1
ATOM 1973 C C . LEU A 1 292 ? -9.122 0.570 -7.866 1.00 94.69 292 LEU A C 1
ATOM 1975 O O . LEU A 1 292 ? -9.367 1.648 -7.332 1.00 94.69 292 LEU A O 1
ATOM 1979 N N . ASN A 1 293 ? -8.186 -0.269 -7.437 1.00 96.69 293 ASN A N 1
ATOM 1980 C CA . ASN A 1 293 ? -7.564 -0.116 -6.133 1.00 96.69 293 ASN A CA 1
ATOM 1981 C C . ASN A 1 293 ? -6.093 0.252 -6.233 1.00 96.69 293 ASN A C 1
ATOM 1983 O O . ASN A 1 293 ? -5.348 -0.330 -7.029 1.00 96.69 293 ASN A O 1
ATOM 1987 N N . THR A 1 294 ? -5.679 1.177 -5.378 1.00 96.81 294 THR A N 1
ATOM 1988 C CA . THR A 1 294 ? -4.315 1.698 -5.341 1.00 96.81 294 THR A CA 1
ATOM 1989 C C . THR A 1 294 ? -3.771 1.592 -3.928 1.00 96.81 294 THR A C 1
ATOM 1991 O O . THR A 1 294 ? -4.427 1.987 -2.965 1.00 96.81 294 THR A O 1
ATOM 1994 N N . ILE A 1 295 ? -2.550 1.089 -3.797 1.00 97.88 295 ILE A N 1
ATOM 1995 C CA . ILE A 1 295 ? -1.753 1.320 -2.595 1.00 97.88 295 ILE A CA 1
ATOM 1996 C C . ILE A 1 295 ? -1.062 2.664 -2.783 1.00 97.88 295 ILE A C 1
ATOM 1998 O O . ILE A 1 295 ? -0.397 2.859 -3.795 1.00 97.88 295 ILE A O 1
ATOM 2002 N N . ALA A 1 296 ? -1.241 3.584 -1.839 1.00 96.75 296 ALA A N 1
ATOM 2003 C CA . ALA A 1 296 ? -0.686 4.929 -1.923 1.00 96.75 296 ALA A CA 1
ATOM 2004 C C . ALA A 1 296 ? 0.241 5.215 -0.739 1.00 96.75 296 ALA A C 1
ATOM 2006 O O . ALA A 1 296 ? -0.117 4.972 0.414 1.00 96.75 296 ALA A O 1
ATOM 2007 N N . GLY A 1 297 ? 1.406 5.786 -1.009 1.00 96.19 297 GLY A N 1
ATOM 2008 C CA . GLY A 1 297 ? 2.248 6.378 0.012 1.00 96.19 297 GLY A CA 1
ATOM 2009 C C . GLY A 1 297 ? 1.712 7.726 0.495 1.00 96.19 297 GLY A C 1
ATOM 2010 O O . GLY A 1 297 ? 0.552 8.114 0.292 1.00 96.19 297 GLY A O 1
ATOM 2011 N N . THR A 1 298 ? 2.575 8.446 1.197 1.00 94.94 298 THR A N 1
ATOM 2012 C CA . THR A 1 298 ? 2.300 9.784 1.724 1.00 94.94 298 THR A CA 1
ATOM 2013 C C . THR A 1 298 ? 3.153 10.836 1.017 1.00 94.94 298 THR A C 1
ATOM 2015 O O . THR A 1 298 ? 3.872 10.534 0.079 1.00 94.94 298 THR A O 1
ATOM 2018 N N . THR A 1 299 ? 3.088 12.095 1.458 1.00 95.38 299 THR A N 1
ATOM 2019 C CA . THR A 1 299 ? 3.915 13.181 0.899 1.00 95.38 299 THR A CA 1
ATOM 2020 C C . THR A 1 299 ? 5.321 13.256 1.518 1.00 95.38 299 THR A C 1
ATOM 2022 O O . THR A 1 299 ? 5.963 14.311 1.505 1.00 95.38 299 THR A O 1
ATOM 2025 N N . VAL A 1 300 ? 5.734 12.223 2.247 1.00 96.00 300 VAL A N 1
ATOM 2026 C CA . VAL A 1 300 ? 7.055 12.102 2.870 1.00 96.00 300 VAL A CA 1
ATOM 2027 C C . VAL A 1 300 ? 7.622 10.741 2.513 1.00 96.00 300 VAL A C 1
ATOM 2029 O O . VAL A 1 300 ? 6.853 9.835 2.249 1.00 96.00 300 VAL A O 1
ATOM 2032 N N . SER A 1 301 ? 8.941 10.575 2.635 1.00 97.56 301 SER A N 1
ATOM 2033 C CA . SER A 1 301 ? 9.611 9.287 2.429 1.00 97.56 301 SER A CA 1
ATOM 2034 C C . SER A 1 301 ? 8.916 8.114 3.128 1.00 97.56 301 SER A C 1
ATOM 2036 O O . SER A 1 301 ? 8.860 8.057 4.362 1.00 97.56 301 SER A O 1
ATOM 2038 N N . ASN A 1 302 ? 8.476 7.161 2.320 1.00 96.94 302 ASN A N 1
ATOM 2039 C CA . ASN A 1 302 ? 7.771 5.945 2.675 1.00 96.94 302 ASN A CA 1
ATOM 2040 C C . ASN A 1 302 ? 8.709 4.729 2.562 1.00 96.94 302 ASN A C 1
ATOM 2042 O O . ASN A 1 302 ? 9.687 4.714 1.811 1.00 96.94 302 ASN A O 1
ATOM 2046 N N . SER A 1 303 ? 8.405 3.679 3.325 1.00 97.00 303 SER A N 1
ATOM 2047 C CA . SER A 1 303 ? 9.105 2.389 3.250 1.00 97.00 303 SER A CA 1
ATOM 2048 C C . SER A 1 303 ? 8.076 1.275 3.129 1.00 97.00 303 SER A C 1
ATOM 2050 O O . SER A 1 303 ? 7.501 0.868 4.143 1.00 97.00 303 SER A O 1
ATOM 2052 N N . LEU A 1 304 ? 7.859 0.799 1.906 1.00 98.19 304 LEU A N 1
ATOM 2053 C CA . LEU A 1 304 ? 6.809 -0.147 1.538 1.00 98.19 304 LEU A CA 1
ATOM 2054 C C . LEU A 1 304 ? 7.438 -1.420 0.955 1.00 98.19 304 LEU A C 1
ATOM 2056 O O . LEU A 1 304 ? 8.115 -1.375 -0.066 1.00 98.19 304 LEU A O 1
ATOM 2060 N N . ASP A 1 305 ? 7.253 -2.553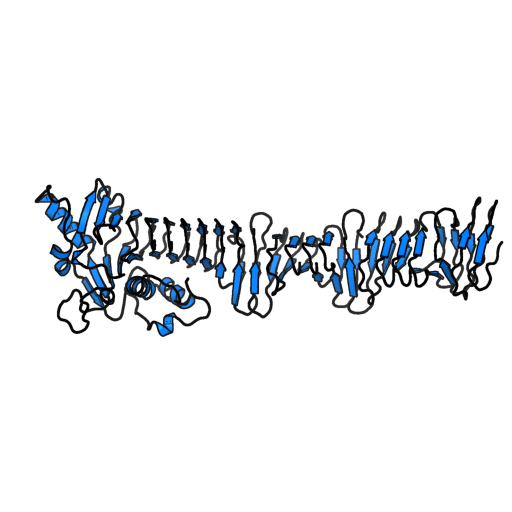 1.620 1.00 98.25 305 ASP A N 1
ATOM 2061 C CA . ASP A 1 305 ? 7.825 -3.843 1.240 1.00 98.25 305 ASP A CA 1
ATOM 2062 C C . ASP A 1 305 ? 6.724 -4.903 1.157 1.00 98.25 305 ASP A C 1
ATOM 2064 O O . ASP A 1 305 ? 6.273 -5.432 2.174 1.00 98.25 305 ASP A O 1
ATOM 2068 N N . PHE A 1 306 ? 6.303 -5.206 -0.070 1.00 98.44 306 PHE A N 1
ATOM 2069 C CA . PHE A 1 306 ? 5.274 -6.198 -0.376 1.00 98.44 306 PHE A CA 1
ATOM 2070 C C . PHE A 1 306 ? 5.860 -7.545 -0.807 1.00 98.44 306 PHE A C 1
ATOM 2072 O O . PHE A 1 306 ? 5.111 -8.426 -1.225 1.00 98.44 306 PHE A O 1
ATOM 2079 N N . SER A 1 307 ? 7.174 -7.759 -0.658 1.00 97.38 307 SER A N 1
ATOM 2080 C CA . SER A 1 307 ? 7.856 -8.969 -1.152 1.00 97.38 307 SER A CA 1
ATOM 2081 C C . SER A 1 307 ? 7.319 -10.273 -0.548 1.00 97.38 307 SER A C 1
ATOM 2083 O O . SER A 1 307 ? 7.427 -11.342 -1.154 1.00 97.38 307 SER A O 1
ATOM 2085 N N . ALA A 1 308 ? 6.719 -10.196 0.644 1.00 96.50 308 ALA A N 1
ATOM 2086 C CA . ALA A 1 308 ? 6.088 -11.312 1.345 1.00 96.50 308 ALA A CA 1
ATOM 2087 C C . ALA A 1 308 ? 4.547 -11.260 1.345 1.00 96.50 308 ALA A C 1
ATOM 2089 O O . ALA A 1 308 ? 3.917 -12.097 1.990 1.00 96.50 308 ALA A O 1
ATOM 2090 N N . THR A 1 309 ? 3.946 -10.307 0.632 1.00 98.19 309 THR A N 1
ATOM 2091 C CA . THR A 1 309 ? 2.505 -10.041 0.649 1.00 98.19 309 THR A CA 1
ATOM 2092 C C . THR A 1 309 ? 1.874 -10.407 -0.689 1.00 98.19 309 THR A C 1
ATOM 2094 O O . THR A 1 309 ? 2.354 -10.035 -1.757 1.00 98.19 309 THR A O 1
ATOM 2097 N N . GLU A 1 310 ? 0.764 -11.139 -0.643 1.00 98.00 310 GLU A N 1
ATOM 2098 C CA . GLU A 1 310 ? -0.078 -11.384 -1.809 1.00 98.00 310 GLU A CA 1
ATOM 2099 C C . GLU A 1 310 ? -0.924 -10.136 -2.101 1.00 98.00 310 GLU A C 1
ATOM 2101 O O . GLU A 1 310 ? -1.756 -9.738 -1.283 1.00 98.00 310 GLU A O 1
ATOM 2106 N N . LEU A 1 311 ? -0.738 -9.531 -3.275 1.00 98.31 311 LEU A N 1
ATOM 2107 C CA . LEU A 1 311 ? -1.571 -8.427 -3.747 1.00 98.31 311 LEU A CA 1
ATOM 2108 C C . LEU A 1 311 ? -2.668 -8.962 -4.671 1.00 98.31 311 LEU A C 1
ATOM 2110 O O . LEU A 1 311 ? -2.401 -9.525 -5.734 1.00 98.31 311 LEU A O 1
ATOM 2114 N N . VAL A 1 312 ? -3.925 -8.792 -4.264 1.00 98.00 312 VAL A N 1
ATOM 2115 C CA . VAL A 1 312 ? -5.107 -9.227 -5.014 1.00 98.00 312 VAL A CA 1
ATOM 2116 C C . VAL A 1 312 ? -5.927 -8.005 -5.388 1.00 98.00 312 VAL A C 1
ATOM 2118 O O . VAL A 1 312 ? -6.224 -7.169 -4.545 1.00 98.00 312 VAL A O 1
ATOM 2121 N N . ALA A 1 313 ? -6.303 -7.894 -6.664 1.00 96.88 313 ALA A N 1
ATOM 2122 C CA . ALA A 1 313 ? -7.110 -6.780 -7.173 1.00 96.88 313 ALA A CA 1
ATOM 2123 C C . ALA A 1 313 ? -6.526 -5.378 -6.883 1.00 96.88 313 ALA A C 1
ATOM 2125 O O . ALA A 1 313 ? -7.269 -4.398 -6.858 1.00 96.88 313 ALA A O 1
ATOM 2126 N N . ILE A 1 314 ? -5.203 -5.283 -6.714 1.00 98.00 314 ILE A N 1
ATOM 2127 C CA . ILE A 1 314 ? -4.450 -4.028 -6.654 1.00 98.00 314 ILE A CA 1
ATOM 2128 C C . ILE A 1 314 ? -3.950 -3.703 -8.054 1.00 98.00 314 ILE A C 1
ATOM 2130 O O . ILE A 1 314 ? -3.415 -4.563 -8.750 1.00 98.00 314 ILE A O 1
ATOM 2134 N N . ALA A 1 315 ? -4.171 -2.470 -8.488 1.00 97.50 315 ALA A N 1
ATOM 2135 C CA . ALA A 1 315 ? -3.872 -2.053 -9.847 1.00 97.50 315 ALA A CA 1
ATOM 2136 C C . ALA A 1 315 ? -2.606 -1.195 -9.956 1.00 97.50 315 ALA A C 1
ATOM 2138 O O . ALA A 1 315 ? -2.044 -1.093 -11.047 1.00 97.50 315 ALA A O 1
ATOM 2139 N N . GLN A 1 316 ? -2.192 -0.569 -8.851 1.00 98.00 316 GLN A N 1
ATOM 2140 C CA . GLN A 1 316 ? -1.003 0.274 -8.769 1.00 98.00 316 GLN A CA 1
ATOM 2141 C C . GLN A 1 316 ? -0.504 0.380 -7.322 1.00 98.00 316 GLN A C 1
ATOM 2143 O O . GLN A 1 316 ? -1.307 0.454 -6.386 1.00 98.00 316 GLN A O 1
ATOM 2148 N N . ILE A 1 317 ? 0.817 0.452 -7.172 1.00 98.62 317 ILE A N 1
ATOM 2149 C CA . ILE A 1 317 ? 1.512 0.939 -5.982 1.00 98.62 317 ILE A CA 1
ATOM 2150 C C . ILE A 1 317 ? 2.105 2.305 -6.341 1.00 98.62 317 ILE A C 1
ATOM 2152 O O . ILE A 1 317 ? 2.992 2.390 -7.188 1.00 98.62 317 ILE A O 1
ATOM 2156 N N . ASP A 1 318 ? 1.592 3.362 -5.722 1.00 98.00 318 ASP A N 1
ATOM 2157 C CA . ASP A 1 318 ? 2.009 4.745 -5.949 1.00 98.00 318 ASP A CA 1
ATOM 2158 C C . ASP A 1 318 ? 2.682 5.301 -4.696 1.00 98.00 318 ASP A C 1
ATOM 2160 O O . ASP A 1 318 ? 2.028 5.454 -3.666 1.00 98.00 318 ASP A O 1
ATOM 2164 N N . ALA A 1 319 ? 3.989 5.556 -4.745 1.00 97.88 319 ALA A N 1
ATOM 2165 C CA . ALA A 1 319 ? 4.752 5.961 -3.568 1.00 97.88 319 ALA A CA 1
ATOM 2166 C C . ALA A 1 319 ? 4.509 7.437 -3.185 1.00 97.88 319 ALA A C 1
ATOM 2168 O O . ALA A 1 319 ? 4.393 7.744 -1.999 1.00 97.88 319 ALA A O 1
ATOM 2169 N N . GLY A 1 320 ? 4.235 8.304 -4.164 1.00 96.62 320 GLY A N 1
ATOM 2170 C CA . GLY A 1 320 ? 3.801 9.682 -3.941 1.00 96.62 320 GLY A CA 1
ATOM 2171 C C . GLY A 1 320 ? 4.946 10.694 -3.979 1.00 96.62 320 GLY A C 1
ATOM 2172 O O . GLY A 1 320 ? 5.686 10.757 -4.953 1.00 96.62 320 GLY A O 1
ATOM 2173 N N . ASP A 1 321 ? 5.032 11.561 -2.965 1.00 97.19 321 ASP A N 1
ATOM 2174 C CA . ASP A 1 321 ? 6.146 12.512 -2.861 1.00 97.19 321 ASP A CA 1
ATOM 2175 C C . ASP A 1 321 ? 7.119 12.035 -1.776 1.00 97.19 321 ASP A C 1
ATOM 2177 O O . ASP A 1 321 ? 6.709 11.583 -0.705 1.00 97.19 321 ASP A O 1
ATOM 2181 N N . GLY A 1 322 ? 8.399 12.345 -1.941 1.00 98.06 322 GLY A N 1
ATOM 2182 C CA . GLY A 1 322 ? 9.442 12.018 -0.978 1.00 98.06 322 GLY A CA 1
ATOM 2183 C C . GLY A 1 322 ? 10.428 11.022 -1.560 1.00 98.06 322 GLY A C 1
ATOM 2184 O O . GLY A 1 322 ? 10.292 10.579 -2.677 1.00 98.06 322 GLY A O 1
ATOM 2185 N N . ASN A 1 323 ? 11.486 10.710 -0.813 1.00 98.56 323 ASN A N 1
ATOM 2186 C CA . ASN A 1 323 ? 12.435 9.690 -1.260 1.00 98.56 323 ASN A CA 1
ATOM 2187 C C . ASN A 1 323 ? 11.952 8.336 -0.754 1.00 98.56 323 ASN A C 1
ATOM 2189 O O . ASN A 1 323 ? 12.166 8.030 0.428 1.00 98.56 323 ASN A O 1
ATOM 2193 N N . ASP A 1 324 ? 11.302 7.571 -1.611 1.00 98.69 324 ASP A N 1
ATOM 2194 C CA . ASP A 1 324 ? 10.597 6.359 -1.242 1.00 98.69 324 ASP A CA 1
ATOM 2195 C C . ASP A 1 324 ? 11.445 5.108 -1.445 1.00 98.69 324 ASP A C 1
ATOM 2197 O O . ASP A 1 324 ? 12.377 5.041 -2.246 1.00 98.69 324 ASP A O 1
ATOM 2201 N N . THR A 1 325 ? 11.160 4.073 -0.662 1.00 98.56 325 THR A N 1
ATOM 2202 C CA . THR A 1 325 ? 11.677 2.728 -0.914 1.00 98.56 325 THR A CA 1
ATOM 2203 C C . THR A 1 325 ? 10.501 1.786 -1.043 1.00 98.56 325 THR A C 1
ATOM 2205 O O . THR A 1 325 ? 9.817 1.521 -0.055 1.00 98.56 325 THR A O 1
ATOM 2208 N N . VAL A 1 326 ? 10.298 1.274 -2.254 1.00 98.75 326 VAL A N 1
ATOM 2209 C CA . VAL A 1 326 ? 9.200 0.374 -2.592 1.00 98.75 326 VAL A CA 1
ATOM 2210 C C . VAL A 1 326 ? 9.758 -0.936 -3.124 1.00 98.75 326 VAL A C 1
ATOM 2212 O O . VAL A 1 326 ? 10.633 -0.956 -3.989 1.00 98.75 326 VAL A O 1
ATOM 2215 N N . THR A 1 327 ? 9.266 -2.040 -2.580 1.00 98.69 327 THR A N 1
ATOM 2216 C CA . THR A 1 327 ? 9.497 -3.390 -3.096 1.00 98.69 327 THR A CA 1
ATOM 2217 C C . THR A 1 327 ? 8.142 -4.012 -3.400 1.00 98.69 327 THR A C 1
ATOM 2219 O O . THR A 1 327 ? 7.274 -4.032 -2.526 1.00 98.69 327 THR A O 1
ATOM 2222 N N . GLY A 1 328 ? 7.960 -4.447 -4.644 1.00 98.38 328 GLY A N 1
ATOM 2223 C CA . GLY A 1 328 ? 6.773 -5.127 -5.141 1.00 98.38 328 GLY A CA 1
ATOM 2224 C C . GLY A 1 328 ? 6.579 -6.503 -4.512 1.00 98.38 328 GLY A C 1
ATOM 2225 O O . GLY A 1 328 ? 7.330 -6.944 -3.639 1.00 98.38 328 GLY A O 1
ATOM 2226 N N . SER A 1 329 ? 5.514 -7.155 -4.940 1.00 98.06 329 SER A N 1
ATOM 2227 C CA . SER A 1 329 ? 5.162 -8.523 -4.604 1.00 98.06 329 SER A CA 1
ATOM 2228 C C . SER A 1 329 ? 5.844 -9.521 -5.546 1.00 98.06 329 SER A C 1
ATOM 2230 O O . SER A 1 329 ? 6.628 -9.177 -6.414 1.00 98.06 329 SER A O 1
ATOM 2232 N N . SER A 1 330 ? 5.549 -10.812 -5.390 1.00 96.50 330 SER A N 1
ATOM 2233 C CA . SER A 1 330 ? 5.984 -11.828 -6.370 1.00 96.50 330 SER A CA 1
ATOM 2234 C C . SER A 1 330 ? 5.130 -11.881 -7.652 1.00 96.50 330 SER A C 1
ATOM 2236 O O . SER A 1 330 ? 5.369 -12.730 -8.520 1.00 96.50 330 SER A O 1
ATOM 2238 N N . GLY A 1 331 ? 4.060 -11.082 -7.709 1.00 96.75 331 GLY A N 1
ATOM 2239 C CA . GLY A 1 331 ? 3.151 -10.967 -8.845 1.00 96.75 331 GLY A CA 1
ATOM 2240 C C . GLY A 1 331 ? 3.563 -9.847 -9.797 1.00 96.75 331 GLY A C 1
ATOM 2241 O O . GLY A 1 331 ? 4.529 -9.154 -9.557 1.00 96.75 331 GLY A O 1
ATOM 2242 N N . ALA A 1 332 ? 2.818 -9.688 -10.893 1.00 97.00 332 ALA A N 1
ATOM 2243 C CA . ALA A 1 332 ? 3.044 -8.586 -11.826 1.00 97.00 332 ALA A CA 1
ATOM 2244 C C . ALA A 1 332 ? 2.516 -7.276 -11.232 1.00 97.00 332 ALA A C 1
ATOM 2246 O O . ALA A 1 332 ? 1.300 -7.116 -11.084 1.00 97.00 332 ALA A O 1
ATOM 2247 N N . ASP A 1 333 ? 3.418 -6.346 -10.961 1.00 98.38 333 ASP A N 1
ATOM 2248 C CA . ASP A 1 333 ? 3.142 -5.099 -10.272 1.00 98.38 333 ASP A CA 1
ATOM 2249 C C . ASP A 1 333 ? 3.306 -3.876 -11.187 1.00 98.38 333 ASP A C 1
ATOM 2251 O O . ASP A 1 333 ? 3.999 -3.882 -12.209 1.00 98.38 333 ASP A O 1
ATOM 2255 N N . PHE A 1 334 ? 2.619 -2.793 -10.820 1.00 98.62 334 PHE A N 1
ATOM 2256 C CA . PHE A 1 334 ? 2.822 -1.471 -11.406 1.00 98.62 334 PHE A CA 1
ATOM 2257 C C . PHE A 1 334 ? 3.224 -0.492 -10.306 1.00 98.62 334 PHE A C 1
ATOM 2259 O O . PHE A 1 334 ? 2.401 -0.149 -9.457 1.00 98.62 334 PHE A O 1
ATOM 2266 N N . LEU A 1 335 ? 4.488 -0.074 -10.329 1.00 98.75 335 LEU A N 1
ATOM 2267 C CA . LEU A 1 335 ? 5.117 0.786 -9.336 1.00 98.75 335 LEU A CA 1
ATOM 2268 C C . LEU A 1 335 ? 5.369 2.172 -9.934 1.00 98.75 335 LEU A C 1
ATOM 2270 O O . LEU A 1 335 ? 5.989 2.286 -10.996 1.00 98.75 335 LEU A O 1
ATOM 2274 N N . THR A 1 336 ? 4.957 3.215 -9.217 1.00 98.56 336 THR A N 1
ATOM 2275 C CA . THR A 1 336 ? 5.335 4.608 -9.492 1.00 98.56 336 THR A CA 1
ATOM 2276 C C . THR A 1 336 ? 6.035 5.209 -8.276 1.00 98.56 336 THR A C 1
ATOM 2278 O O . THR A 1 336 ? 5.503 5.127 -7.170 1.00 98.56 336 THR A O 1
ATOM 2281 N N . GLY A 1 337 ? 7.230 5.778 -8.472 1.00 98.25 337 GLY A N 1
ATOM 2282 C CA . GLY A 1 337 ? 7.973 6.493 -7.425 1.00 98.25 337 GLY A CA 1
ATOM 2283 C C . GLY A 1 337 ? 7.363 7.863 -7.147 1.00 98.25 337 GLY A C 1
ATOM 2284 O O . GLY A 1 337 ? 6.916 8.123 -6.040 1.00 98.25 337 GLY A O 1
ATOM 2285 N N . GLY A 1 338 ? 7.184 8.662 -8.198 1.00 97.94 338 GLY A N 1
ATOM 2286 C CA . GLY A 1 338 ? 6.560 9.978 -8.098 1.00 97.94 338 GLY A CA 1
ATOM 2287 C C . GLY A 1 338 ? 7.609 11.080 -8.006 1.00 97.94 338 GLY A C 1
ATOM 2288 O O . GLY A 1 338 ? 8.461 11.168 -8.886 1.00 97.94 338 GLY A O 1
ATOM 2289 N N . ASP A 1 339 ? 7.503 11.974 -7.026 1.00 97.94 339 ASP A N 1
ATOM 2290 C CA . ASP A 1 339 ? 8.443 13.087 -6.847 1.00 97.94 339 ASP A CA 1
ATOM 2291 C C . ASP A 1 339 ? 9.495 12.734 -5.787 1.00 97.94 339 ASP A C 1
ATOM 2293 O O . ASP A 1 339 ? 9.190 12.764 -4.596 1.00 97.94 339 ASP A O 1
ATOM 2297 N N . GLY A 1 340 ? 10.767 12.570 -6.148 1.00 98.44 340 GLY A N 1
ATOM 2298 C CA . GLY A 1 340 ? 11.786 12.294 -5.140 1.00 98.44 340 GLY A CA 1
ATOM 2299 C C . GLY A 1 340 ? 13.057 11.650 -5.651 1.00 98.44 340 GLY A C 1
ATOM 2300 O O . GLY A 1 340 ? 13.516 11.894 -6.750 1.00 98.44 340 GLY A O 1
ATOM 2301 N N . ALA A 1 341 ? 13.753 10.943 -4.775 1.00 98.75 341 ALA A N 1
ATOM 2302 C CA . ALA A 1 341 ? 14.849 10.074 -5.181 1.00 98.75 341 ALA A CA 1
ATOM 2303 C C . ALA A 1 341 ? 14.503 8.686 -4.674 1.00 98.75 341 ALA A C 1
ATOM 2305 O O . ALA A 1 341 ? 14.786 8.362 -3.511 1.00 98.75 341 ALA A O 1
ATOM 2306 N N . ASP A 1 342 ? 13.856 7.916 -5.535 1.00 98.88 342 ASP A N 1
ATOM 2307 C CA . ASP A 1 342 ? 13.149 6.709 -5.154 1.00 98.88 342 ASP A CA 1
ATOM 2308 C C . ASP A 1 342 ? 13.997 5.466 -5.369 1.00 98.88 342 ASP A C 1
ATOM 2310 O O . ASP A 1 342 ? 14.954 5.424 -6.140 1.00 98.88 342 ASP A O 1
ATOM 2314 N N . THR A 1 343 ? 13.687 4.415 -4.626 1.00 98.88 343 THR A N 1
ATOM 2315 C CA . THR A 1 343 ? 14.271 3.091 -4.810 1.00 98.88 343 THR A CA 1
ATOM 2316 C C . THR A 1 343 ? 13.148 2.098 -5.020 1.00 98.88 343 THR A C 1
ATOM 2318 O O . THR A 1 343 ? 12.463 1.736 -4.065 1.00 98.88 343 THR A O 1
ATOM 2321 N N . LEU A 1 344 ? 12.992 1.638 -6.257 1.00 98.88 344 LEU A N 1
ATOM 2322 C CA . LEU A 1 344 ? 11.885 0.792 -6.689 1.00 98.88 344 LEU A CA 1
ATOM 2323 C C . LEU A 1 344 ? 12.400 -0.595 -7.086 1.00 98.88 344 LEU A C 1
ATOM 2325 O O . LEU A 1 344 ? 13.381 -0.722 -7.830 1.00 98.88 344 LEU A O 1
ATOM 2329 N N . ARG A 1 345 ? 11.748 -1.642 -6.575 1.00 98.56 345 ARG A N 1
ATOM 2330 C CA . ARG A 1 345 ? 12.042 -3.043 -6.902 1.00 98.56 345 ARG A CA 1
ATOM 2331 C C . ARG A 1 345 ? 10.777 -3.757 -7.354 1.00 98.56 345 ARG A C 1
ATOM 2333 O O . ARG A 1 345 ? 9.860 -3.830 -6.547 1.00 98.56 345 ARG A O 1
ATOM 2340 N N . GLY A 1 346 ? 10.729 -4.264 -8.587 1.00 96.88 346 GLY A N 1
ATOM 2341 C CA . GLY A 1 346 ? 9.573 -5.031 -9.087 1.00 96.88 346 GLY A CA 1
ATOM 2342 C C . GLY A 1 346 ? 9.479 -6.447 -8.507 1.00 96.88 346 GLY A C 1
ATOM 2343 O O . GLY A 1 346 ? 8.391 -6.928 -8.240 1.00 96.88 346 GLY A O 1
ATOM 2344 N N . GLU A 1 347 ? 10.628 -7.027 -8.141 1.00 95.50 347 GLU A N 1
ATOM 2345 C CA . GLU A 1 347 ? 10.800 -8.411 -7.678 1.00 95.50 347 GLU A CA 1
ATOM 2346 C C . GLU A 1 347 ? 10.649 -9.458 -8.781 1.00 95.50 347 GLU A C 1
ATOM 2348 O O . GLU A 1 347 ? 11.668 -9.839 -9.353 1.00 95.50 347 GLU A O 1
ATOM 2353 N N . GLY A 1 348 ? 9.479 -10.034 -9.033 1.00 92.38 348 GLY A N 1
ATOM 2354 C CA . GLY A 1 348 ? 9.386 -11.077 -10.052 1.00 92.38 348 GLY A CA 1
ATOM 2355 C C . GLY A 1 348 ? 8.022 -11.156 -10.694 1.00 92.38 348 GLY A C 1
ATOM 2356 O O . GLY A 1 348 ? 7.034 -10.803 -10.082 1.00 92.38 348 GLY A O 1
ATOM 2357 N N . SER A 1 349 ? 7.965 -11.792 -11.869 1.00 96.25 349 SER A N 1
ATOM 2358 C CA . SER A 1 349 ? 6.897 -11.624 -12.874 1.00 96.25 349 SER A CA 1
ATOM 2359 C C . SER A 1 349 ? 7.234 -10.458 -13.800 1.00 96.25 349 SER A C 1
ATOM 2361 O O . SER A 1 349 ? 8.388 -10.090 -13.879 1.00 96.25 349 SER A O 1
ATOM 2363 N N . ASN A 1 350 ? 6.304 -10.024 -14.648 1.00 97.44 350 ASN A N 1
ATOM 2364 C CA . ASN A 1 350 ? 6.561 -8.909 -15.553 1.00 97.44 350 ASN A CA 1
ATOM 2365 C C . ASN A 1 350 ? 6.041 -7.642 -14.889 1.00 97.44 350 ASN A C 1
ATOM 2367 O O . ASN A 1 350 ? 4.828 -7.522 -14.719 1.00 97.44 350 ASN A O 1
ATOM 2371 N N . ASP A 1 351 ? 6.921 -6.704 -14.589 1.00 98.56 351 ASP A N 1
ATOM 2372 C CA . ASP A 1 351 ? 6.609 -5.509 -13.823 1.00 98.56 351 ASP A CA 1
ATOM 2373 C C . ASP A 1 351 ? 6.682 -4.245 -14.681 1.00 98.56 351 ASP A C 1
ATOM 2375 O O . ASP A 1 351 ? 7.378 -4.161 -15.702 1.00 98.56 351 ASP A O 1
ATOM 2379 N N . LEU A 1 352 ? 5.905 -3.245 -14.277 1.00 98.75 352 LEU A N 1
ATOM 2380 C CA . LEU A 1 352 ? 5.950 -1.892 -14.815 1.00 98.75 352 LEU A CA 1
ATOM 2381 C C . LEU A 1 352 ? 6.506 -0.991 -13.714 1.00 98.75 352 LEU A C 1
ATOM 2383 O O . LEU A 1 352 ? 5.845 -0.789 -12.701 1.00 98.75 352 LEU A O 1
ATOM 2387 N N . VAL A 1 353 ? 7.702 -0.443 -13.900 1.00 98.88 353 VAL A N 1
ATOM 2388 C CA . VAL A 1 353 ? 8.373 0.378 -12.888 1.00 98.88 353 VAL A CA 1
ATOM 2389 C C . VAL A 1 353 ? 8.703 1.740 -13.486 1.00 98.88 353 VAL A C 1
ATOM 2391 O O . VAL A 1 353 ? 9.489 1.830 -14.431 1.00 98.88 353 VAL A O 1
ATOM 2394 N N . GLN A 1 354 ? 8.096 2.797 -12.941 1.00 98.88 354 GLN A N 1
ATOM 2395 C CA . GLN A 1 354 ? 8.342 4.186 -13.335 1.00 98.88 354 GLN A CA 1
ATOM 2396 C C . GLN A 1 354 ? 8.915 4.974 -12.149 1.00 98.88 354 GLN A C 1
ATOM 2398 O O . GLN A 1 354 ? 8.264 5.058 -11.109 1.00 98.88 354 GLN A O 1
ATOM 2403 N N . GLY A 1 355 ? 10.115 5.542 -12.306 1.00 98.56 355 GLY A N 1
ATOM 2404 C CA . GLY A 1 355 ? 10.779 6.378 -11.296 1.00 98.56 355 GLY A CA 1
ATOM 2405 C C . GLY A 1 355 ? 9.998 7.661 -11.049 1.00 98.56 355 GLY A C 1
ATOM 2406 O O . GLY A 1 355 ? 9.345 7.802 -10.022 1.00 98.56 355 GLY A O 1
ATOM 2407 N N . GLY A 1 356 ? 9.917 8.511 -12.071 1.00 98.44 356 GLY A N 1
ATOM 2408 C CA . GLY A 1 356 ? 9.133 9.740 -12.018 1.00 98.44 356 GLY A CA 1
ATOM 2409 C C . GLY A 1 356 ? 10.036 10.958 -12.104 1.00 98.44 356 GLY A C 1
ATOM 2410 O O . GLY A 1 356 ? 10.770 11.108 -13.079 1.00 98.44 356 GLY A O 1
ATOM 2411 N N . LEU A 1 357 ? 9.917 11.889 -11.162 1.00 98.19 357 LEU A N 1
ATOM 2412 C CA . LEU A 1 357 ? 10.800 13.044 -11.063 1.00 98.19 357 LEU A CA 1
ATOM 2413 C C . LEU A 1 357 ? 11.885 12.798 -10.019 1.00 98.19 357 LEU A C 1
ATOM 2415 O O . LEU A 1 357 ? 11.589 12.565 -8.858 1.00 98.19 357 LEU A O 1
ATOM 2419 N N . GLY A 1 358 ? 13.122 13.101 -10.393 1.00 98.62 358 GLY A N 1
ATOM 2420 C CA . GLY A 1 358 ? 14.289 13.129 -9.529 1.00 98.62 358 GLY A CA 1
ATOM 2421 C C . GLY A 1 358 ? 15.247 11.983 -9.830 1.00 98.62 358 GLY A C 1
ATOM 2422 O O . GLY A 1 358 ? 15.434 11.654 -10.987 1.00 98.62 358 GLY A O 1
ATOM 2423 N N . ASN A 1 359 ? 16.023 11.528 -8.845 1.00 98.81 359 ASN A N 1
ATOM 2424 C CA . ASN A 1 359 ? 17.149 10.625 -9.126 1.00 98.81 359 ASN A CA 1
ATOM 2425 C C . ASN A 1 359 ? 16.853 9.235 -8.576 1.00 98.81 359 ASN A C 1
ATOM 2427 O O . ASN A 1 359 ? 17.123 8.974 -7.396 1.00 98.81 359 ASN A O 1
ATOM 2431 N N . ASP A 1 360 ? 16.378 8.354 -9.441 1.00 98.94 360 ASP A N 1
ATOM 2432 C CA . ASP A 1 360 ? 15.744 7.114 -9.030 1.00 98.94 360 ASP A CA 1
ATOM 2433 C C . ASP A 1 360 ? 16.652 5.899 -9.224 1.00 98.94 360 ASP A C 1
ATOM 2435 O O . ASP A 1 360 ? 17.554 5.851 -10.064 1.00 98.94 360 ASP A O 1
ATOM 2439 N N . ALA A 1 361 ? 16.438 4.881 -8.401 1.00 98.88 361 ALA A N 1
ATOM 2440 C CA . ALA A 1 361 ? 17.110 3.596 -8.472 1.00 98.88 361 ALA A CA 1
ATOM 2441 C C . ALA A 1 361 ? 16.077 2.501 -8.735 1.00 98.88 361 ALA A C 1
ATOM 2443 O O . ALA A 1 361 ? 15.355 2.087 -7.829 1.00 98.88 361 ALA A O 1
ATOM 2444 N N . LEU A 1 362 ? 16.035 2.011 -9.972 1.00 98.81 362 LEU A N 1
ATOM 2445 C CA . LEU A 1 362 ? 15.095 0.985 -10.413 1.00 98.81 362 LEU A CA 1
ATOM 2446 C C . LEU A 1 362 ? 15.820 -0.350 -10.554 1.00 98.81 362 LEU A C 1
ATOM 2448 O O . LEU A 1 362 ? 16.903 -0.431 -11.146 1.00 98.81 362 LEU A O 1
ATOM 2452 N N . SER A 1 363 ? 15.217 -1.412 -10.028 1.00 98.25 363 SER A N 1
ATOM 2453 C CA . SER A 1 363 ? 15.727 -2.766 -10.217 1.00 98.25 363 SER A CA 1
ATOM 2454 C C . SER A 1 363 ? 14.633 -3.817 -10.276 1.00 98.25 363 SER A C 1
ATOM 2456 O O . SER A 1 363 ? 13.575 -3.640 -9.687 1.00 98.25 363 SER A O 1
ATOM 2458 N N . ASP A 1 364 ? 14.933 -4.930 -10.928 1.00 95.00 364 ASP A N 1
ATOM 2459 C CA . ASP A 1 364 ? 14.065 -6.103 -10.958 1.00 95.00 364 ASP A CA 1
ATOM 2460 C C . ASP A 1 364 ? 14.872 -7.397 -10.777 1.00 95.00 364 ASP A C 1
ATOM 2462 O O . ASP A 1 364 ? 16.110 -7.375 -10.843 1.00 95.00 364 ASP A O 1
ATOM 2466 N N . THR A 1 365 ? 14.201 -8.512 -10.480 1.00 93.81 365 THR A N 1
ATOM 2467 C CA . THR A 1 365 ? 14.842 -9.820 -10.297 1.00 93.81 365 THR A CA 1
ATOM 2468 C C . THR A 1 365 ? 14.239 -10.950 -11.131 1.00 93.81 365 THR A C 1
ATOM 2470 O O . THR A 1 365 ? 14.833 -12.041 -11.168 1.00 93.81 365 THR A O 1
ATOM 2473 N N . GLY A 1 366 ? 13.133 -10.725 -11.844 1.00 94.00 366 GLY A N 1
ATOM 2474 C CA . GLY A 1 366 ? 12.667 -11.659 -12.858 1.00 94.00 366 GLY A CA 1
ATOM 2475 C C . GLY A 1 366 ? 11.713 -11.055 -13.883 1.00 94.00 366 GLY A C 1
ATOM 2476 O O . GLY A 1 366 ? 11.162 -9.991 -13.695 1.00 94.00 366 GLY A O 1
ATOM 2477 N N . GLY A 1 367 ? 11.468 -11.819 -14.953 1.00 96.00 367 GLY A N 1
ATOM 2478 C CA . GLY A 1 367 ? 10.467 -11.504 -15.976 1.00 96.00 367 GLY A CA 1
ATOM 2479 C C . GLY A 1 367 ? 10.892 -10.452 -16.999 1.00 96.00 367 GLY A C 1
ATOM 2480 O O . GLY A 1 367 ? 12.055 -10.098 -17.119 1.00 96.00 367 GLY A O 1
ATOM 2481 N N . ALA A 1 368 ? 9.961 -10.082 -17.873 1.00 97.62 368 ALA A N 1
ATOM 2482 C CA . ALA A 1 368 ? 10.165 -9.072 -18.904 1.00 97.62 368 ALA A CA 1
ATOM 2483 C C . ALA A 1 368 ? 9.516 -7.767 -18.446 1.00 97.62 368 ALA A C 1
ATOM 2485 O O . ALA A 1 368 ? 8.288 -7.682 -18.400 1.00 97.62 368 ALA A O 1
ATOM 2486 N N . ASN A 1 369 ? 10.342 -6.772 -18.135 1.00 98.44 369 ASN A N 1
ATOM 2487 C CA . ASN A 1 369 ? 9.916 -5.601 -17.370 1.00 98.44 369 ASN A CA 1
ATOM 2488 C C . ASN A 1 369 ? 9.962 -4.321 -18.205 1.00 98.44 369 ASN A C 1
ATOM 2490 O O . ASN A 1 369 ? 10.738 -4.214 -19.158 1.00 98.44 369 ASN A O 1
ATOM 2494 N N . LEU A 1 370 ? 9.140 -3.338 -17.842 1.00 98.75 370 LEU A N 1
ATOM 2495 C CA . LEU A 1 370 ? 9.322 -1.943 -18.240 1.00 98.75 370 LEU A CA 1
ATOM 2496 C C . LEU A 1 370 ? 10.022 -1.221 -17.095 1.00 98.75 370 LEU A C 1
ATOM 2498 O O . LEU A 1 370 ? 9.474 -1.153 -16.000 1.00 98.75 370 LEU A O 1
ATOM 2502 N N . LEU A 1 371 ? 11.194 -0.654 -17.369 1.00 98.81 371 LEU A N 1
ATOM 2503 C CA . LEU A 1 371 ? 11.940 0.185 -16.436 1.00 98.81 371 LEU A CA 1
ATOM 2504 C C . LEU A 1 371 ? 12.110 1.577 -17.058 1.00 98.81 371 LEU A C 1
ATOM 2506 O O . LEU A 1 371 ? 12.882 1.741 -18.005 1.00 98.81 371 LEU A O 1
ATOM 2510 N N . ASP A 1 372 ? 11.369 2.558 -16.552 1.00 98.81 372 ASP A N 1
ATOM 2511 C CA . ASP A 1 372 ? 11.382 3.946 -17.025 1.00 98.81 372 ASP A CA 1
ATOM 2512 C C . ASP A 1 372 ? 11.858 4.867 -15.896 1.00 98.81 372 ASP A C 1
ATOM 2514 O O . ASP A 1 372 ? 11.165 5.017 -14.891 1.00 98.81 372 ASP A O 1
ATOM 2518 N N . GLY A 1 373 ? 13.055 5.441 -16.032 1.00 98.62 373 GLY A N 1
ATOM 2519 C CA . GLY A 1 373 ? 13.633 6.339 -15.023 1.00 98.62 373 GLY A CA 1
ATOM 2520 C C . GLY A 1 373 ? 12.848 7.642 -14.880 1.00 98.62 373 GLY A C 1
ATOM 2521 O O . GLY A 1 373 ? 12.636 8.122 -13.773 1.00 98.62 373 GLY A O 1
ATOM 2522 N N . GLY A 1 374 ? 12.287 8.150 -15.979 1.00 98.56 374 GLY A N 1
ATOM 2523 C CA . GLY A 1 374 ? 11.578 9.421 -15.984 1.00 98.56 374 GLY A CA 1
ATOM 2524 C C . GLY A 1 374 ? 12.531 10.606 -16.128 1.00 98.56 374 GLY A C 1
ATOM 2525 O O . GLY A 1 374 ? 13.112 10.814 -17.191 1.00 98.56 374 GLY A O 1
ATOM 2526 N N . ALA A 1 375 ? 12.603 11.488 -15.140 1.00 98.38 375 ALA A N 1
ATOM 2527 C CA . ALA A 1 375 ? 13.377 12.715 -15.238 1.00 98.38 375 ALA A CA 1
ATOM 2528 C C . ALA A 1 375 ? 14.378 12.858 -14.100 1.00 98.38 375 ALA A C 1
ATOM 2530 O O . ALA A 1 375 ? 13.997 13.263 -13.011 1.00 98.38 375 ALA A O 1
ATOM 2531 N N . GLY A 1 376 ? 15.669 12.769 -14.401 1.00 98.56 376 GLY A N 1
ATOM 2532 C CA . GLY A 1 376 ? 16.726 13.186 -13.493 1.00 98.56 376 GLY A CA 1
ATOM 2533 C C . GLY A 1 376 ? 18.044 12.491 -13.760 1.00 98.56 376 GLY A C 1
ATOM 2534 O O . GLY A 1 376 ? 18.740 12.827 -14.711 1.00 98.56 376 GLY A O 1
ATOM 2535 N N . THR A 1 377 ? 18.538 11.694 -12.831 1.00 98.81 377 THR A N 1
ATOM 2536 C CA . THR A 1 377 ? 19.799 10.967 -13.013 1.00 98.81 377 THR A CA 1
ATOM 2537 C C . THR A 1 377 ? 19.638 9.621 -12.363 1.00 98.81 377 THR A C 1
ATOM 2539 O O . THR A 1 377 ? 19.891 9.459 -11.164 1.00 98.81 377 THR A O 1
ATOM 2542 N N . ASP A 1 378 ? 19.239 8.677 -13.198 1.00 98.94 378 ASP A N 1
ATOM 2543 C CA . ASP A 1 378 ? 18.655 7.431 -12.751 1.00 98.94 378 ASP A CA 1
ATOM 2544 C C . ASP A 1 378 ? 19.653 6.282 -12.854 1.00 98.94 378 ASP A C 1
ATOM 2546 O O . ASP A 1 378 ? 20.604 6.277 -13.644 1.00 98.94 378 ASP A O 1
ATOM 2550 N N . SER A 1 379 ? 19.465 5.287 -11.998 1.00 98.81 379 SER A N 1
ATOM 2551 C CA . SER A 1 379 ? 20.242 4.057 -11.960 1.00 98.81 379 SER A CA 1
ATOM 2552 C C . SER A 1 379 ? 19.308 2.881 -12.191 1.00 98.81 379 SER A C 1
ATOM 2554 O O . SER A 1 379 ? 18.643 2.425 -11.265 1.00 98.81 379 SER A O 1
ATOM 2556 N N . ILE A 1 380 ? 19.320 2.338 -13.404 1.00 98.88 380 ILE A N 1
ATOM 2557 C CA . ILE A 1 380 ? 18.404 1.278 -13.826 1.00 98.88 380 ILE A CA 1
ATOM 2558 C C . ILE A 1 380 ? 19.164 -0.041 -13.957 1.00 98.88 380 ILE A C 1
ATOM 2560 O O . ILE A 1 380 ? 20.187 -0.115 -14.643 1.00 98.88 380 ILE A O 1
ATOM 2564 N N . THR A 1 381 ? 18.679 -1.095 -13.299 1.00 98.38 381 THR A N 1
ATOM 2565 C CA . THR A 1 381 ? 19.252 -2.447 -13.372 1.00 98.38 381 THR A CA 1
ATOM 2566 C C . THR A 1 381 ? 18.183 -3.490 -13.699 1.00 98.38 381 THR A C 1
ATOM 2568 O O . THR A 1 381 ? 17.371 -3.814 -12.843 1.00 98.38 381 THR A O 1
ATOM 2571 N N . GLY A 1 382 ? 18.221 -4.038 -14.914 1.00 96.25 382 GLY A N 1
ATOM 2572 C CA . GLY A 1 382 ? 17.439 -5.215 -15.308 1.00 96.25 382 GLY A CA 1
ATOM 2573 C C . GLY A 1 382 ? 18.064 -6.531 -14.832 1.00 96.25 382 GLY A C 1
AT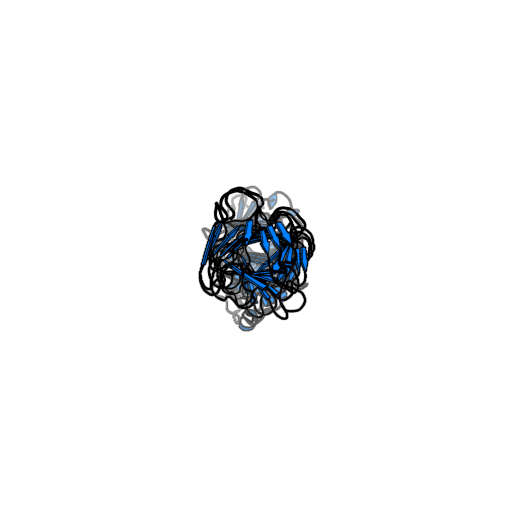OM 2574 O O . GLY A 1 382 ? 19.111 -6.537 -14.165 1.00 96.25 382 GLY A O 1
ATOM 2575 N N . ASP A 1 383 ? 17.452 -7.652 -15.212 1.00 94.25 383 ASP A N 1
ATOM 2576 C CA . ASP A 1 383 ? 17.833 -8.992 -14.774 1.00 94.25 383 ASP A CA 1
ATOM 2577 C C . ASP A 1 383 ? 18.268 -9.915 -15.938 1.00 94.25 383 ASP A C 1
ATOM 2579 O O . ASP A 1 383 ? 19.149 -9.576 -16.731 1.00 94.25 383 ASP A O 1
ATOM 2583 N N . GLY A 1 384 ? 17.830 -11.174 -15.956 1.00 94.81 384 GLY A N 1
ATOM 2584 C CA . GLY A 1 384 ? 18.064 -12.116 -17.048 1.00 94.81 384 GLY A CA 1
ATOM 2585 C C . GLY A 1 384 ? 16.905 -12.240 -18.043 1.00 94.81 384 GLY A C 1
ATOM 2586 O O . GLY A 1 384 ? 17.086 -12.918 -19.062 1.00 94.81 384 GLY A O 1
ATOM 2587 N N . GLY A 1 385 ? 15.738 -11.671 -17.742 1.00 95.75 385 GLY A N 1
ATOM 2588 C CA . GLY A 1 385 ? 14.612 -11.525 -18.655 1.00 95.75 385 GLY A CA 1
ATOM 2589 C C . GLY A 1 385 ? 14.862 -10.438 -19.693 1.00 95.75 385 GLY A C 1
ATOM 2590 O O . GLY A 1 385 ? 15.952 -9.905 -19.752 1.00 95.75 385 GLY A O 1
ATOM 2591 N N . ALA A 1 386 ? 13.919 -10.215 -20.609 1.00 97.19 386 ALA A N 1
ATOM 2592 C CA . ALA A 1 386 ? 14.082 -9.208 -21.657 1.00 97.19 386 ALA A CA 1
ATOM 2593 C C . ALA A 1 386 ? 13.356 -7.932 -21.236 1.00 97.19 386 ALA A C 1
ATOM 2595 O O . ALA A 1 386 ? 12.128 -7.954 -21.162 1.00 97.19 386 ALA A O 1
ATOM 2596 N N . GLU A 1 387 ? 14.078 -6.840 -20.999 1.00 98.06 387 GLU A N 1
ATOM 2597 C CA . GLU A 1 387 ? 13.472 -5.591 -20.523 1.00 98.06 387 GLU A CA 1
ATOM 2598 C C . GLU A 1 387 ? 13.256 -4.554 -21.639 1.00 98.06 387 GLU A C 1
ATOM 2600 O O . GLU A 1 387 ? 14.014 -4.459 -22.611 1.00 98.06 387 GLU A O 1
ATOM 2605 N N . PHE A 1 388 ? 12.210 -3.740 -21.486 1.00 98.75 388 PHE A N 1
ATOM 2606 C CA . PHE A 1 388 ? 12.119 -2.418 -22.096 1.00 98.75 388 PHE A CA 1
ATOM 2607 C C . PHE A 1 388 ? 12.701 -1.403 -21.117 1.00 98.75 388 PHE A C 1
ATOM 2609 O O . PHE A 1 388 ? 12.205 -1.281 -19.999 1.00 98.75 388 PHE A O 1
ATOM 2616 N N . ILE A 1 389 ? 13.726 -0.661 -21.529 1.00 98.88 389 ILE A N 1
ATOM 2617 C CA . ILE A 1 389 ? 14.386 0.308 -20.653 1.00 98.88 389 ILE A CA 1
ATOM 2618 C C . ILE A 1 389 ? 14.392 1.681 -21.308 1.00 98.88 389 ILE A C 1
ATOM 2620 O O . ILE A 1 389 ? 14.839 1.819 -22.448 1.00 98.88 389 ILE A O 1
ATOM 2624 N N . ALA A 1 390 ? 13.957 2.687 -20.560 1.00 98.56 390 ALA A N 1
ATOM 2625 C CA . ALA A 1 390 ? 14.107 4.096 -20.881 1.00 98.56 390 ALA A CA 1
ATOM 2626 C C . ALA A 1 390 ? 14.778 4.798 -19.692 1.00 98.56 390 ALA A C 1
ATOM 2628 O O . ALA A 1 390 ? 14.288 4.710 -18.571 1.00 98.56 390 ALA A O 1
ATOM 2629 N N . GLY A 1 391 ? 15.916 5.460 -19.927 1.00 98.38 391 GLY A N 1
ATOM 2630 C CA . GLY A 1 391 ? 16.506 6.353 -18.919 1.00 98.38 391 GLY A CA 1
ATOM 2631 C C . GLY A 1 391 ? 15.596 7.553 -18.675 1.00 98.38 391 GLY A C 1
ATOM 2632 O O . GLY A 1 391 ? 15.273 7.869 -17.540 1.00 98.38 391 GLY A O 1
ATOM 2633 N N . GLY A 1 392 ? 15.068 8.104 -19.772 1.00 98.00 392 GLY A N 1
ATOM 2634 C CA . GLY A 1 392 ? 14.259 9.307 -19.744 1.00 98.00 392 GLY A CA 1
ATOM 2635 C C . GLY A 1 392 ? 15.135 10.543 -19.905 1.00 98.00 392 GLY A C 1
ATOM 2636 O O . GLY A 1 392 ? 16.170 10.496 -20.563 1.00 98.00 392 GLY A O 1
ATOM 2637 N N . THR A 1 393 ? 14.699 11.689 -19.386 1.00 97.62 393 THR A N 1
ATOM 2638 C CA . THR A 1 393 ? 15.508 12.909 -19.475 1.00 97.62 393 THR A CA 1
ATOM 2639 C C . THR A 1 393 ? 16.531 12.940 -18.355 1.00 97.62 393 THR A C 1
ATOM 2641 O O . THR A 1 393 ? 16.147 13.108 -17.200 1.00 97.62 393 THR A O 1
ATOM 2644 N N . GLY A 1 394 ? 17.822 12.898 -18.665 1.00 98.25 394 GLY A N 1
ATOM 2645 C CA . GLY A 1 394 ? 18.788 12.811 -17.584 1.00 98.25 394 GLY A CA 1
ATOM 2646 C C . GLY A 1 394 ? 20.224 12.596 -18.005 1.00 98.25 394 GLY A C 1
ATOM 2647 O O . GLY A 1 394 ? 20.671 13.044 -19.052 1.00 98.25 394 GLY A O 1
ATOM 2648 N N . ASN A 1 395 ? 21.025 12.011 -17.122 1.00 98.62 395 ASN A N 1
ATOM 2649 C CA . ASN A 1 395 ? 22.281 11.390 -17.539 1.00 98.62 395 ASN A CA 1
ATOM 2650 C C . ASN A 1 395 ? 22.348 10.048 -16.829 1.00 98.62 395 ASN A C 1
ATOM 2652 O O . ASN A 1 395 ? 22.945 9.935 -15.754 1.00 98.62 395 ASN A O 1
ATOM 2656 N N . ASP A 1 396 ? 21.722 9.048 -17.421 1.00 98.88 396 ASP A N 1
ATOM 2657 C CA . ASP A 1 396 ? 21.321 7.871 -16.668 1.00 98.88 396 ASP A CA 1
ATOM 2658 C C . ASP A 1 396 ? 22.379 6.776 -16.743 1.00 98.88 396 ASP A C 1
ATOM 2660 O O . ASP A 1 396 ? 23.230 6.723 -17.639 1.00 98.88 396 ASP A O 1
ATOM 2664 N N . THR A 1 397 ? 22.383 5.895 -15.750 1.00 98.81 397 THR A N 1
ATOM 2665 C CA . THR A 1 397 ? 23.238 4.712 -15.723 1.00 98.81 397 THR A CA 1
ATOM 2666 C C . THR A 1 397 ? 22.380 3.471 -15.861 1.00 98.81 397 THR A C 1
ATOM 2668 O O . THR A 1 397 ? 21.635 3.115 -14.954 1.00 98.81 397 THR A O 1
ATOM 2671 N N . VAL A 1 398 ? 22.542 2.769 -16.979 1.00 98.81 398 VAL A N 1
ATOM 2672 C CA . VAL A 1 398 ? 21.731 1.598 -17.312 1.00 98.81 398 VAL A CA 1
ATOM 2673 C C . VAL A 1 398 ? 22.583 0.336 -17.322 1.00 98.81 398 VAL A C 1
ATOM 2675 O O . VAL A 1 398 ? 23.599 0.243 -18.018 1.00 98.81 398 VAL A O 1
ATOM 2678 N N . ASN A 1 399 ? 22.144 -0.669 -16.576 1.00 98.06 399 ASN A N 1
ATOM 2679 C CA . ASN A 1 399 ? 22.602 -2.045 -16.669 1.00 98.06 399 ASN A CA 1
ATOM 2680 C C . ASN A 1 399 ? 21.416 -2.926 -17.092 1.00 98.06 399 ASN A C 1
ATOM 2682 O O . ASN A 1 399 ? 20.653 -3.354 -16.235 1.00 98.06 399 ASN A O 1
ATOM 2686 N N . PRO A 1 400 ? 21.257 -3.218 -18.390 1.00 96.44 400 PRO A N 1
ATOM 2687 C CA . PRO A 1 400 ? 20.127 -3.987 -18.893 1.00 96.44 400 PRO A CA 1
ATOM 2688 C C . PRO A 1 400 ? 20.199 -5.477 -18.531 1.00 96.44 400 PRO A C 1
ATOM 2690 O O . PRO A 1 400 ? 19.274 -6.206 -18.810 1.00 96.44 400 PRO A O 1
ATOM 2693 N N . GLY A 1 401 ? 21.297 -5.969 -17.947 1.00 95.62 401 GLY A N 1
ATOM 2694 C CA . GLY A 1 401 ? 21.390 -7.380 -17.586 1.00 95.62 401 GLY A CA 1
ATOM 2695 C C . GLY A 1 401 ? 21.640 -8.316 -18.779 1.00 95.62 401 GLY A C 1
ATOM 2696 O O . GLY A 1 401 ? 22.314 -7.963 -19.757 1.00 95.62 401 GLY A O 1
ATOM 2697 N N . ALA A 1 402 ? 21.223 -9.577 -18.657 1.00 95.44 402 ALA A N 1
ATOM 2698 C CA . ALA A 1 402 ? 21.605 -10.658 -19.574 1.00 95.44 402 ALA A CA 1
ATOM 2699 C C . ALA A 1 402 ? 20.593 -10.927 -20.700 1.00 95.44 402 ALA A C 1
ATOM 2701 O O . ALA A 1 402 ? 20.887 -11.734 -21.594 1.00 95.44 402 ALA A O 1
ATOM 2702 N N . GLY A 1 403 ? 19.450 -10.251 -20.675 1.00 96.06 403 GLY A N 1
ATOM 2703 C CA . GLY A 1 403 ? 18.337 -10.434 -21.588 1.00 96.06 403 GLY A CA 1
ATOM 2704 C C . GLY A 1 403 ? 18.520 -9.954 -23.017 1.00 96.06 403 GLY A C 1
ATOM 2705 O O . GLY A 1 403 ? 19.597 -9.528 -23.451 1.00 96.06 403 GLY A O 1
ATOM 2706 N N . ALA A 1 404 ? 17.441 -10.100 -23.787 1.00 97.06 404 ALA A N 1
ATOM 2707 C CA . ALA A 1 404 ? 17.319 -9.570 -25.141 1.00 97.06 404 ALA A CA 1
ATOM 2708 C C . ALA A 1 404 ? 16.659 -8.186 -25.089 1.00 97.06 404 ALA A C 1
ATOM 2710 O O . ALA A 1 404 ? 15.514 -8.019 -25.491 1.00 97.06 404 ALA A O 1
ATOM 2711 N N . ASP A 1 405 ? 17.378 -7.211 -24.551 1.00 98.31 405 ASP A N 1
ATOM 2712 C CA . ASP A 1 405 ? 16.745 -5.992 -24.032 1.00 98.31 405 ASP A CA 1
ATOM 2713 C C . ASP A 1 405 ? 16.592 -4.937 -25.120 1.00 98.31 405 ASP A C 1
ATOM 2715 O O . ASP A 1 405 ? 17.374 -4.872 -26.081 1.00 98.31 405 ASP A O 1
ATOM 2719 N N . VAL A 1 406 ? 15.580 -4.092 -24.958 1.00 98.62 406 VAL A N 1
ATOM 2720 C CA . VAL A 1 406 ? 15.318 -2.943 -25.820 1.00 98.62 406 VAL A CA 1
ATOM 2721 C C . VAL A 1 406 ? 15.570 -1.682 -25.012 1.00 98.62 406 VAL A C 1
ATOM 2723 O O . VAL A 1 406 ? 14.752 -1.286 -24.189 1.00 98.62 406 VAL A O 1
ATOM 2726 N N . LEU A 1 407 ? 16.708 -1.043 -25.273 1.00 98.75 407 LEU A N 1
ATOM 2727 C CA . LEU A 1 407 ? 17.043 0.252 -24.697 1.00 98.75 407 LEU A CA 1
ATOM 2728 C C . LEU A 1 407 ? 16.536 1.357 -25.621 1.00 98.75 407 LEU A C 1
ATOM 2730 O O . LEU A 1 407 ? 17.014 1.477 -26.753 1.00 98.75 407 LEU A O 1
ATOM 2734 N N . ALA A 1 408 ? 15.576 2.144 -25.154 1.00 98.56 408 ALA A N 1
ATOM 2735 C CA . ALA A 1 408 ? 15.055 3.298 -25.865 1.00 98.56 408 ALA A CA 1
ATOM 2736 C C . ALA A 1 408 ? 15.859 4.561 -25.528 1.00 98.56 408 ALA A C 1
ATOM 2738 O O . ALA A 1 408 ? 16.294 4.737 -24.394 1.00 98.56 408 ALA A O 1
ATOM 2739 N N . PHE A 1 409 ? 16.075 5.415 -26.530 1.00 98.44 409 PHE A N 1
ATOM 2740 C CA . PHE A 1 409 ? 16.747 6.703 -26.361 1.00 98.44 409 PHE A CA 1
ATOM 2741 C C . PHE A 1 409 ? 16.254 7.714 -27.405 1.00 98.44 409 PHE A C 1
ATOM 2743 O O . PHE A 1 409 ? 16.243 7.444 -28.609 1.00 98.44 409 PHE A O 1
ATOM 2750 N N . ASN A 1 410 ? 15.889 8.905 -26.966 1.00 96.69 410 ASN A N 1
ATOM 2751 C CA . ASN A 1 410 ? 15.334 9.986 -27.764 1.00 96.69 410 ASN A CA 1
ATOM 2752 C C . ASN A 1 410 ? 16.207 11.244 -27.708 1.00 96.69 410 ASN A C 1
ATOM 2754 O O . ASN A 1 410 ? 17.140 11.370 -26.918 1.00 96.69 410 ASN A O 1
ATOM 2758 N N . ALA A 1 411 ? 15.927 12.206 -28.592 1.00 94.56 411 ALA A N 1
ATOM 2759 C CA . ALA A 1 411 ? 16.494 13.541 -28.425 1.00 94.56 411 ALA A CA 1
ATOM 2760 C C . ALA A 1 411 ? 15.877 14.191 -27.177 1.00 94.56 411 ALA A C 1
ATOM 2762 O O . ALA A 1 411 ? 14.655 14.211 -27.036 1.00 94.56 411 ALA A O 1
ATOM 2763 N N . GLY A 1 412 ? 16.709 14.763 -26.315 1.00 94.56 412 GLY A N 1
ATOM 2764 C CA . GLY A 1 412 ? 16.332 15.278 -25.000 1.00 94.56 412 GLY A CA 1
ATOM 2765 C C . GLY A 1 412 ? 16.806 14.412 -23.831 1.00 94.56 412 GLY A C 1
ATOM 2766 O O . GLY A 1 412 ? 16.899 14.940 -22.723 1.00 94.56 412 GLY A O 1
ATOM 2767 N N . ASP A 1 413 ? 17.153 13.144 -24.072 1.00 96.88 413 ASP A N 1
ATOM 2768 C CA . ASP A 1 413 ? 17.438 12.171 -23.005 1.00 96.88 413 ASP A CA 1
ATOM 2769 C C . ASP A 1 413 ? 18.799 12.402 -22.328 1.00 96.88 413 ASP A C 1
ATOM 2771 O O . ASP A 1 413 ? 19.018 11.997 -21.198 1.00 96.88 413 ASP A O 1
ATOM 2775 N N . GLY A 1 414 ? 19.699 13.162 -22.964 1.00 97.12 414 GLY A N 1
ATOM 2776 C CA . GLY A 1 414 ? 20.941 13.623 -22.342 1.00 97.12 414 GLY A CA 1
ATOM 2777 C C . GLY A 1 414 ? 22.157 12.732 -22.608 1.00 97.12 414 GLY A C 1
ATOM 277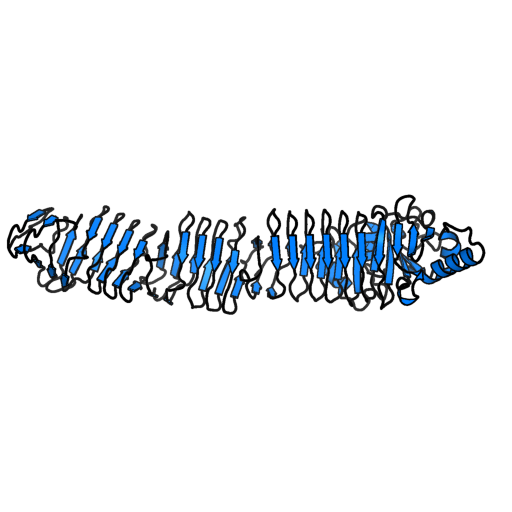8 O O . GLY A 1 414 ? 22.493 12.470 -23.769 1.00 97.12 414 GLY A O 1
ATOM 2779 N N . GLN A 1 415 ? 22.934 12.402 -21.568 1.00 98.50 415 GLN A N 1
ATOM 2780 C CA . GLN A 1 415 ? 24.210 11.678 -21.711 1.00 98.50 415 GLN A CA 1
ATOM 2781 C C . GLN A 1 415 ? 24.261 10.396 -20.882 1.00 98.50 415 GLN A C 1
ATOM 2783 O O . GLN A 1 415 ? 24.882 10.356 -19.814 1.00 98.50 415 GLN A O 1
ATOM 2788 N N . ASP A 1 416 ? 23.728 9.317 -21.435 1.00 98.69 416 ASP A N 1
ATOM 2789 C CA . ASP A 1 416 ? 23.606 8.080 -20.677 1.00 98.69 416 ASP A CA 1
ATOM 2790 C C . ASP A 1 416 ? 24.849 7.209 -20.777 1.00 98.69 416 ASP A C 1
ATOM 2792 O O . ASP A 1 416 ? 25.629 7.209 -21.743 1.00 98.69 416 ASP A O 1
ATOM 2796 N N . THR A 1 417 ? 25.026 6.414 -19.734 1.00 98.69 417 THR A N 1
ATOM 2797 C CA . THR A 1 417 ? 26.067 5.413 -19.609 1.00 98.69 417 THR A CA 1
ATOM 2798 C C . THR A 1 417 ? 25.432 4.042 -19.493 1.00 98.69 417 THR A C 1
ATOM 2800 O O . THR A 1 417 ? 24.814 3.700 -18.493 1.00 98.69 417 THR A O 1
ATOM 2803 N N . VAL A 1 418 ? 25.675 3.205 -20.492 1.00 98.44 418 VAL A N 1
ATOM 2804 C CA . VAL A 1 418 ? 25.177 1.835 -20.527 1.00 98.44 418 VAL A CA 1
ATOM 2805 C C . VAL A 1 418 ? 26.326 0.898 -20.208 1.00 98.44 418 VAL A C 1
ATOM 2807 O O . VAL A 1 418 ? 27.376 0.943 -20.855 1.00 98.44 418 VAL A O 1
ATOM 2810 N N . ASN A 1 419 ? 26.142 0.024 -19.228 1.00 96.19 419 ASN A N 1
ATOM 2811 C CA . ASN A 1 419 ? 26.974 -1.152 -19.044 1.00 96.19 419 ASN A CA 1
ATOM 2812 C C . ASN A 1 419 ? 26.284 -2.325 -19.746 1.00 96.19 419 ASN A C 1
ATOM 2814 O O . ASN A 1 419 ? 25.382 -2.895 -19.152 1.00 96.19 419 ASN A O 1
ATOM 2818 N N . PRO A 1 420 ? 26.673 -2.705 -20.979 1.00 90.19 420 PRO A N 1
ATOM 2819 C CA . PRO A 1 420 ? 25.876 -3.621 -21.798 1.00 90.19 420 PRO A CA 1
ATOM 2820 C C . PRO A 1 420 ? 25.703 -5.024 -21.213 1.00 90.19 420 PRO A C 1
ATOM 2822 O O . PRO A 1 420 ? 24.914 -5.794 -21.748 1.00 90.19 420 PRO A O 1
ATOM 2825 N N . GLY A 1 421 ? 26.473 -5.379 -20.181 1.00 85.38 421 GLY A N 1
ATOM 2826 C CA . GLY A 1 421 ? 26.468 -6.716 -19.612 1.00 85.38 421 GLY A CA 1
ATOM 2827 C C . GLY A 1 421 ? 26.938 -7.779 -20.608 1.00 85.38 421 GLY A C 1
ATOM 2828 O O . GLY A 1 421 ? 27.596 -7.497 -21.610 1.00 85.38 421 GLY A O 1
ATOM 2829 N N . THR A 1 422 ? 26.601 -9.026 -20.301 1.00 87.06 422 THR A N 1
ATOM 2830 C CA . THR A 1 422 ? 26.844 -10.196 -21.152 1.00 87.06 422 THR A CA 1
ATOM 2831 C C . THR A 1 422 ? 25.543 -10.964 -21.289 1.00 87.06 422 THR A C 1
ATOM 2833 O O . THR A 1 422 ? 24.807 -11.038 -20.312 1.00 87.06 422 THR A O 1
ATOM 2836 N N . GLY A 1 423 ? 25.292 -11.622 -22.418 1.00 91.94 423 GLY A N 1
ATOM 2837 C CA . GLY A 1 423 ? 24.108 -12.468 -22.556 1.00 91.94 423 GLY A CA 1
ATOM 2838 C C . GLY A 1 423 ? 23.544 -12.445 -23.964 1.00 91.94 423 GLY A C 1
ATOM 2839 O O . GLY A 1 423 ? 24.298 -12.553 -24.937 1.00 91.94 423 GLY A O 1
ATOM 2840 N N . ALA A 1 424 ? 22.221 -12.352 -24.061 1.00 94.25 424 ALA A N 1
ATOM 2841 C CA . ALA A 1 424 ? 21.530 -12.246 -25.331 1.00 94.25 424 ALA A CA 1
ATOM 2842 C C . ALA A 1 424 ? 21.804 -10.900 -26.023 1.00 94.25 424 ALA A C 1
ATOM 2844 O O . ALA A 1 424 ? 22.354 -9.950 -25.461 1.00 94.25 424 ALA A O 1
ATOM 2845 N N . GLN A 1 425 ? 21.483 -10.883 -27.313 1.00 95.06 425 GLN A N 1
ATOM 2846 C CA . GLN A 1 425 ? 21.669 -9.735 -28.185 1.00 95.06 425 GLN A CA 1
ATOM 2847 C C . GLN A 1 425 ? 20.612 -8.671 -27.896 1.00 95.06 425 GLN A C 1
ATOM 2849 O O . GLN A 1 425 ? 19.430 -8.990 -27.819 1.00 95.06 425 GLN A O 1
ATOM 2854 N N . LYS A 1 426 ? 21.060 -7.421 -27.788 1.00 97.69 426 LYS A N 1
ATOM 2855 C CA . LYS A 1 426 ? 20.248 -6.263 -27.404 1.00 97.69 426 LYS A CA 1
ATOM 2856 C C . LYS A 1 426 ? 19.983 -5.338 -28.584 1.00 97.69 426 LYS A C 1
ATOM 2858 O O . LYS A 1 426 ? 20.762 -5.286 -29.551 1.00 97.69 426 LYS A O 1
ATOM 2863 N N . THR A 1 427 ? 18.910 -4.572 -28.454 1.00 98.38 427 THR A N 1
ATOM 2864 C CA . THR A 1 427 ? 18.474 -3.560 -29.414 1.00 98.38 427 THR A CA 1
ATOM 2865 C C . THR A 1 427 ? 18.588 -2.174 -28.795 1.00 98.38 427 THR A C 1
ATOM 2867 O O . THR A 1 427 ? 18.094 -1.934 -27.699 1.00 98.38 427 THR A O 1
ATOM 2870 N N . LEU A 1 428 ? 19.222 -1.250 -29.515 1.00 98.62 428 LEU A N 1
ATOM 2871 C CA . LEU A 1 428 ? 19.104 0.182 -29.251 1.00 98.62 428 LEU A CA 1
ATOM 2872 C C . LEU A 1 428 ? 17.982 0.737 -30.133 1.00 98.62 428 LEU A C 1
ATOM 2874 O O . LEU A 1 428 ? 18.076 0.602 -31.351 1.00 98.62 428 LEU A O 1
ATOM 2878 N N . SER A 1 429 ? 16.954 1.351 -29.553 1.00 98.50 429 SER A N 1
ATOM 2879 C CA . SER A 1 429 ? 15.831 1.957 -30.275 1.00 98.50 429 SER A CA 1
ATOM 2880 C C . SER A 1 429 ? 15.879 3.479 -30.158 1.00 98.50 429 SER A C 1
ATOM 2882 O O . SER A 1 429 ? 15.612 4.025 -29.094 1.00 98.50 429 SER A O 1
ATOM 2884 N N . LEU A 1 430 ? 16.211 4.165 -31.252 1.00 98.19 430 LEU A N 1
ATOM 2885 C CA . LEU A 1 430 ? 16.292 5.625 -31.298 1.00 98.19 430 LEU A CA 1
ATOM 2886 C C . LEU A 1 430 ? 14.992 6.266 -31.797 1.00 98.19 430 LEU A C 1
ATOM 2888 O O . LEU A 1 430 ? 14.391 5.772 -32.753 1.00 98.19 430 LEU A O 1
ATOM 2892 N N . GLY A 1 431 ? 14.605 7.404 -31.220 1.00 94.88 431 GLY A N 1
ATOM 2893 C CA . GLY A 1 431 ? 13.439 8.185 -31.650 1.00 94.88 431 GLY A CA 1
ATOM 2894 C C . GLY A 1 431 ? 13.552 9.689 -31.362 1.00 94.88 431 GLY A C 1
ATOM 2895 O O . GLY A 1 431 ? 14.633 10.275 -31.437 1.00 94.88 431 GLY A O 1
ATOM 2896 N N . GLY A 1 432 ? 12.419 10.348 -31.098 1.00 80.31 432 GLY A N 1
ATOM 2897 C CA . GLY A 1 432 ? 12.341 11.716 -30.574 1.00 80.31 432 GLY A CA 1
ATOM 2898 C C . GLY A 1 432 ? 12.879 12.812 -31.497 1.00 80.31 432 GLY A C 1
ATOM 2899 O O . GLY A 1 432 ? 13.210 13.898 -31.034 1.00 80.31 432 GLY A O 1
ATOM 2900 N N . GLY A 1 433 ? 13.003 12.552 -32.802 1.00 82.81 433 GLY A N 1
ATOM 2901 C CA . GLY A 1 433 ? 13.545 13.520 -33.759 1.00 82.81 433 GLY A CA 1
ATOM 2902 C C . GLY A 1 433 ? 15.071 13.510 -33.905 1.00 82.81 433 GLY A C 1
ATOM 2903 O O . GLY A 1 433 ? 15.609 14.412 -34.553 1.00 82.81 433 GLY A O 1
ATOM 2904 N N . ILE A 1 434 ? 15.767 12.493 -33.377 1.00 94.69 434 ILE A N 1
ATOM 2905 C CA . ILE A 1 434 ? 17.167 12.211 -33.735 1.00 94.69 434 ILE A CA 1
ATOM 2906 C C . ILE A 1 434 ? 17.263 12.032 -35.253 1.00 94.69 434 ILE A C 1
ATOM 2908 O O . ILE A 1 434 ? 16.472 11.306 -35.855 1.00 94.69 434 ILE A O 1
ATOM 2912 N N . ARG A 1 435 ? 18.244 12.679 -35.890 1.00 93.69 435 ARG A N 1
ATOM 2913 C CA . ARG A 1 435 ? 18.460 12.590 -37.339 1.00 93.69 435 ARG A CA 1
ATOM 2914 C C . ARG A 1 435 ? 19.719 11.791 -37.636 1.00 93.69 435 ARG A C 1
ATOM 2916 O O . ARG A 1 435 ? 20.705 11.889 -36.911 1.00 93.69 435 ARG A O 1
ATOM 2923 N N . TYR A 1 436 ? 19.734 11.057 -38.749 1.00 94.81 436 TYR A N 1
ATOM 2924 C CA . TYR A 1 436 ? 20.920 10.286 -39.140 1.00 94.81 436 TYR A CA 1
ATOM 2925 C C . TYR A 1 436 ? 22.180 11.146 -39.284 1.00 94.81 436 TYR A C 1
ATOM 2927 O O . TYR A 1 436 ? 23.272 10.671 -38.986 1.00 94.81 436 TYR A O 1
ATOM 2935 N N . GLU A 1 437 ? 22.041 12.403 -39.713 1.00 93.62 437 GLU A N 1
ATOM 2936 C CA . GLU A 1 437 ? 23.158 13.346 -39.827 1.00 93.62 437 GLU A CA 1
ATOM 2937 C C . GLU A 1 437 ? 23.790 13.757 -38.494 1.00 93.62 437 GLU A C 1
ATOM 2939 O O . GLU A 1 437 ? 24.909 14.271 -38.498 1.00 93.62 437 GLU A O 1
ATOM 2944 N N . ASP A 1 438 ? 23.100 13.544 -37.375 1.00 94.69 438 ASP A N 1
ATOM 2945 C CA . ASP A 1 438 ? 23.623 13.856 -36.049 1.00 94.69 438 ASP A CA 1
ATOM 2946 C C . ASP A 1 438 ? 24.366 12.655 -35.435 1.00 94.69 438 ASP A C 1
ATOM 2948 O O . ASP A 1 438 ? 25.180 12.831 -34.526 1.00 94.69 438 ASP A O 1
ATOM 2952 N N . LEU A 1 439 ? 24.158 11.451 -35.985 1.00 97.25 439 LEU A N 1
ATOM 2953 C CA . LEU A 1 439 ? 24.747 10.215 -35.483 1.00 97.25 439 LEU A CA 1
ATOM 2954 C C . LEU A 1 439 ? 26.238 10.104 -35.814 1.00 97.25 439 LEU A C 1
ATOM 2956 O O . LEU A 1 439 ? 26.635 9.970 -36.979 1.00 97.25 439 LEU A O 1
ATOM 2960 N N . ALA A 1 440 ? 27.071 10.029 -34.776 1.00 98.00 440 ALA A N 1
ATOM 2961 C CA . ALA A 1 440 ? 28.494 9.745 -34.925 1.00 98.00 440 ALA A CA 1
ATOM 2962 C C . ALA A 1 440 ? 29.015 8.758 -33.882 1.00 98.00 440 ALA A C 1
ATOM 2964 O O . ALA A 1 440 ? 28.618 8.775 -32.723 1.00 98.00 440 ALA A O 1
ATOM 2965 N N . LEU A 1 441 ? 29.969 7.919 -34.285 1.00 98.44 441 LEU A N 1
ATOM 2966 C CA . LEU A 1 441 ? 30.686 7.033 -33.375 1.00 98.44 441 LEU A CA 1
ATOM 2967 C C . LEU A 1 441 ? 32.044 7.622 -33.005 1.00 98.44 441 LEU A C 1
ATOM 2969 O O . LEU A 1 441 ? 32.798 8.124 -33.850 1.00 98.44 441 LEU A O 1
ATOM 2973 N N . ARG A 1 442 ? 32.401 7.484 -31.729 1.00 96.88 442 ARG A N 1
ATOM 2974 C CA . ARG A 1 442 ? 33.765 7.691 -31.245 1.00 96.88 442 ARG A CA 1
ATOM 2975 C C . ARG A 1 442 ? 34.170 6.599 -30.266 1.00 96.88 442 ARG A C 1
ATOM 2977 O O . ARG A 1 442 ? 33.359 6.017 -29.557 1.00 96.88 442 ARG A O 1
ATOM 2984 N N . LYS A 1 443 ? 35.476 6.358 -30.188 1.00 96.69 443 LYS A N 1
ATOM 2985 C CA . LYS A 1 443 ? 36.078 5.489 -29.175 1.00 96.69 443 LYS A CA 1
ATOM 2986 C C . LYS A 1 443 ? 36.757 6.348 -28.120 1.00 96.69 443 LYS A C 1
ATOM 2988 O O . LYS A 1 443 ? 37.610 7.172 -28.462 1.00 96.69 443 LYS A O 1
ATOM 2993 N N . SER A 1 444 ? 36.417 6.115 -26.857 1.00 96.19 444 SER A N 1
ATOM 2994 C CA . SER A 1 444 ? 36.988 6.797 -25.695 1.00 96.19 444 SER A CA 1
ATOM 2995 C C . SER A 1 444 ? 37.568 5.768 -24.739 1.00 96.19 444 SER A C 1
ATOM 2997 O O . SER A 1 444 ? 36.825 5.045 -24.089 1.00 96.19 444 SER A O 1
ATOM 2999 N N . ALA A 1 445 ? 38.896 5.672 -24.657 1.00 95.44 445 ALA A N 1
ATOM 3000 C CA . ALA A 1 445 ? 39.558 4.588 -23.929 1.00 95.44 445 ALA A CA 1
ATOM 3001 C C . ALA A 1 445 ? 39.009 3.203 -24.351 1.00 95.44 445 ALA A C 1
ATOM 3003 O O . ALA A 1 445 ? 39.206 2.805 -25.504 1.00 95.44 445 ALA A O 1
ATOM 3004 N N . ASN A 1 446 ? 38.329 2.494 -23.444 1.00 96.56 446 ASN A N 1
ATOM 3005 C CA . ASN A 1 446 ? 37.696 1.197 -23.706 1.00 96.56 446 ASN A CA 1
ATOM 3006 C C . ASN A 1 446 ? 36.205 1.288 -24.055 1.00 96.56 446 ASN A C 1
ATOM 3008 O O . ASN A 1 446 ? 35.596 0.254 -24.308 1.00 96.56 446 ASN A O 1
ATOM 3012 N N . ASP A 1 447 ? 35.630 2.484 -24.100 1.00 98.06 447 ASP A N 1
ATOM 3013 C CA . ASP A 1 447 ? 34.205 2.699 -24.323 1.00 98.06 447 ASP A CA 1
ATOM 3014 C C . ASP A 1 447 ? 33.927 3.035 -25.796 1.00 98.06 447 ASP A C 1
ATOM 3016 O O . ASP A 1 447 ? 34.742 3.682 -26.474 1.00 98.06 447 ASP A O 1
ATOM 3020 N N . LEU A 1 448 ? 32.763 2.605 -26.280 1.00 98.25 448 LEU A N 1
ATOM 3021 C CA . LEU A 1 448 ? 32.162 3.088 -27.521 1.00 98.25 448 LEU A CA 1
ATOM 3022 C C . LEU A 1 448 ? 31.161 4.181 -27.152 1.00 98.25 448 LEU A C 1
ATOM 3024 O O . LEU A 1 448 ? 30.370 3.999 -26.236 1.00 98.25 448 LEU A O 1
ATOM 3028 N N . VAL A 1 449 ? 31.191 5.302 -27.860 1.00 98.56 449 VAL A N 1
ATOM 3029 C CA . VAL A 1 449 ? 30.214 6.376 -27.680 1.00 98.56 449 VAL A CA 1
ATOM 3030 C C . VAL A 1 449 ? 29.491 6.609 -28.993 1.00 98.56 449 VAL A C 1
ATOM 3032 O O . VAL A 1 449 ? 30.145 6.787 -30.025 1.00 98.56 449 VAL A O 1
ATOM 3035 N N . LEU A 1 450 ? 28.164 6.608 -28.924 1.00 98.56 450 LEU A N 1
ATOM 3036 C CA . LEU A 1 450 ? 27.265 7.064 -29.972 1.00 98.56 450 LEU A CA 1
ATOM 3037 C C . LEU A 1 450 ? 26.805 8.477 -29.617 1.00 98.56 450 LEU A C 1
ATOM 3039 O O . LEU A 1 450 ? 26.096 8.669 -28.640 1.00 98.56 450 LEU A O 1
ATOM 3043 N N . GLU A 1 451 ? 27.230 9.460 -30.392 1.00 98.25 451 GLU A N 1
ATOM 3044 C CA . GLU A 1 451 ? 26.720 10.826 -30.314 1.00 98.25 451 GLU A CA 1
ATOM 3045 C C . GLU A 1 451 ? 25.413 10.899 -31.103 1.00 98.25 451 GLU A C 1
ATOM 3047 O O . GLU A 1 451 ? 25.361 10.411 -32.233 1.00 98.25 451 GLU A O 1
ATOM 3052 N N . THR A 1 452 ? 24.379 11.486 -30.504 1.00 96.44 452 THR A N 1
ATOM 3053 C CA . THR A 1 452 ? 23.051 11.688 -31.114 1.00 96.44 452 THR A CA 1
ATOM 3054 C C . THR A 1 452 ? 22.771 13.159 -31.402 1.00 96.44 452 THR A C 1
ATOM 3056 O O . THR A 1 452 ? 21.910 13.475 -32.219 1.00 96.44 452 THR A O 1
ATOM 3059 N N . SER A 1 453 ? 23.530 14.059 -30.773 1.00 94.62 453 SER A N 1
ATOM 3060 C CA . SER A 1 453 ? 23.593 15.485 -31.082 1.00 94.62 453 SER A CA 1
ATOM 3061 C C . SER A 1 453 ? 24.950 16.063 -30.649 1.00 94.62 453 SER A C 1
ATOM 3063 O O . SER A 1 453 ? 25.891 15.336 -30.334 1.00 94.62 453 SER A O 1
ATOM 3065 N N . ALA A 1 454 ? 25.091 17.392 -30.634 1.00 92.25 454 ALA A N 1
ATOM 3066 C CA . ALA A 1 454 ? 26.312 18.041 -30.144 1.00 92.25 454 ALA A CA 1
ATOM 3067 C C . ALA A 1 454 ? 26.477 17.965 -28.612 1.00 92.25 454 ALA A C 1
ATOM 3069 O O . ALA A 1 454 ? 27.562 18.263 -28.107 1.00 92.25 454 ALA A O 1
ATOM 3070 N N . THR A 1 455 ? 25.409 17.637 -27.883 1.00 94.06 455 THR A N 1
ATOM 3071 C CA . THR A 1 455 ? 25.368 17.639 -26.412 1.00 94.06 455 THR A CA 1
ATOM 3072 C C . THR A 1 455 ? 24.874 16.328 -25.812 1.00 94.06 455 THR A C 1
ATOM 3074 O O . THR A 1 455 ? 24.953 16.173 -24.599 1.00 94.06 455 THR A O 1
ATOM 3077 N N . GLU A 1 456 ? 24.392 15.402 -26.638 1.00 97.06 456 GLU A N 1
ATOM 3078 C CA . GLU A 1 456 ? 23.740 14.165 -26.204 1.00 97.06 456 GLU A CA 1
ATOM 3079 C C . GLU A 1 456 ? 24.451 12.949 -26.784 1.00 97.06 456 GLU A C 1
ATOM 3081 O O . GLU A 1 456 ? 24.989 12.979 -27.901 1.00 97.06 456 GLU A O 1
ATOM 3086 N N . GLN A 1 457 ? 24.502 11.887 -25.988 1.00 97.81 457 GLN A N 1
ATOM 3087 C CA . GLN A 1 457 ? 25.259 10.693 -26.331 1.00 97.81 457 GLN A CA 1
ATOM 3088 C C . GLN A 1 457 ? 24.871 9.489 -25.479 1.00 97.81 457 GLN A C 1
ATOM 3090 O O . GLN A 1 457 ? 24.558 9.624 -24.305 1.00 97.81 457 GLN A O 1
ATOM 3095 N N . LEU A 1 458 ? 25.085 8.302 -26.040 1.00 98.38 458 LEU A N 1
ATOM 3096 C CA . LEU A 1 458 ? 25.083 7.038 -25.320 1.00 98.38 458 LEU A CA 1
ATOM 3097 C C . LEU A 1 458 ? 26.507 6.487 -25.220 1.00 98.38 458 LEU A C 1
ATOM 3099 O O . LEU A 1 458 ? 27.188 6.291 -26.232 1.00 98.38 458 LEU A O 1
ATOM 3103 N N . THR A 1 459 ? 26.979 6.218 -24.004 1.00 98.62 459 THR A N 1
ATOM 3104 C CA . THR A 1 459 ? 28.293 5.611 -23.754 1.00 98.62 459 THR A CA 1
ATOM 3105 C C . THR A 1 459 ? 28.153 4.144 -23.374 1.00 98.62 459 THR A C 1
ATOM 3107 O O . THR A 1 459 ? 27.781 3.821 -22.252 1.00 98.62 459 THR A O 1
ATOM 3110 N N . PHE A 1 460 ? 28.561 3.246 -24.266 1.00 98.44 460 PHE A N 1
ATOM 3111 C CA . PHE A 1 460 ? 28.666 1.814 -23.998 1.00 98.44 460 PHE A CA 1
ATOM 3112 C C . PHE A 1 460 ? 29.997 1.504 -23.311 1.00 98.44 460 PHE A C 1
ATOM 3114 O O . PHE A 1 460 ? 31.074 1.498 -23.930 1.00 98.44 460 PHE A O 1
ATOM 3121 N N . LYS A 1 461 ? 29.930 1.253 -22.005 1.00 97.75 461 LYS A N 1
ATOM 3122 C CA . LYS A 1 461 ? 31.094 0.998 -21.160 1.00 97.75 461 LYS A CA 1
ATOM 3123 C C . LYS A 1 461 ? 31.809 -0.282 -21.550 1.00 97.75 461 LYS A C 1
ATOM 3125 O O . LYS A 1 461 ? 31.200 -1.318 -21.788 1.00 97.75 461 LYS A O 1
ATOM 3130 N N . ASN A 1 462 ? 33.139 -0.215 -21.543 1.00 96.81 462 ASN A N 1
ATOM 3131 C CA . ASN A 1 462 ? 34.031 -1.355 -21.738 1.00 96.81 462 ASN A CA 1
ATOM 3132 C C . ASN A 1 462 ? 33.829 -2.122 -23.058 1.00 96.81 462 ASN A C 1
ATOM 3134 O O . ASN A 1 462 ? 34.330 -3.241 -23.185 1.00 96.81 462 ASN A O 1
ATOM 3138 N N . TRP A 1 463 ? 33.181 -1.521 -24.057 1.00 97.06 463 TRP A N 1
ATOM 3139 C CA . TRP A 1 463 ? 32.941 -2.107 -25.379 1.00 97.06 463 TRP A CA 1
ATOM 3140 C C . TRP A 1 463 ? 34.182 -2.761 -26.018 1.00 97.06 463 TRP A C 1
ATOM 3142 O O . TRP A 1 463 ? 34.110 -3.821 -26.636 1.00 97.06 463 TRP A O 1
ATOM 3152 N N . TYR A 1 464 ? 35.351 -2.133 -25.865 1.00 96.62 464 TYR A N 1
ATOM 3153 C CA . TYR A 1 464 ? 36.625 -2.605 -26.422 1.00 96.62 464 TYR A CA 1
ATOM 3154 C C . TYR A 1 464 ? 37.477 -3.407 -25.433 1.00 96.62 464 TYR A C 1
ATOM 3156 O O . TYR A 1 464 ? 38.592 -3.802 -25.780 1.00 96.62 464 TYR A O 1
ATOM 3164 N N . ALA A 1 465 ? 37.001 -3.616 -24.204 1.00 95.81 465 ALA A N 1
ATOM 3165 C CA . ALA A 1 465 ? 37.716 -4.409 -23.208 1.00 95.81 465 ALA A CA 1
ATOM 3166 C C . ALA A 1 465 ? 37.571 -5.918 -23.473 1.00 95.81 465 ALA A C 1
ATOM 3168 O O . ALA A 1 465 ? 38.534 -6.659 -23.279 1.00 95.81 465 ALA A O 1
ATOM 3169 N N . ALA A 1 466 ? 36.399 -6.358 -23.944 1.00 92.00 466 ALA A N 1
ATOM 3170 C CA . ALA A 1 466 ? 36.103 -7.743 -24.298 1.00 92.00 466 ALA A CA 1
ATOM 3171 C C . ALA A 1 466 ? 34.960 -7.809 -25.324 1.00 92.00 466 ALA A C 1
ATOM 3173 O O . ALA A 1 466 ? 34.075 -6.959 -25.324 1.00 92.00 466 ALA A O 1
ATOM 3174 N N . THR A 1 467 ? 34.954 -8.836 -26.180 1.00 90.44 467 THR A N 1
ATOM 3175 C CA . THR A 1 467 ? 33.905 -9.038 -27.201 1.00 90.44 467 THR A CA 1
ATOM 3176 C C . THR A 1 467 ? 32.529 -9.319 -26.604 1.00 90.44 467 THR A C 1
ATOM 3178 O O . THR A 1 467 ? 31.525 -9.052 -27.246 1.00 90.44 467 THR A O 1
ATOM 3181 N N . GLU A 1 468 ? 32.475 -9.852 -25.384 1.00 88.62 468 GLU A N 1
ATOM 3182 C CA . GLU A 1 468 ? 31.222 -10.113 -24.661 1.00 88.62 468 GLU A CA 1
ATOM 3183 C C . GLU A 1 468 ? 30.469 -8.832 -24.272 1.00 88.62 468 GLU A C 1
ATOM 3185 O O . GLU A 1 468 ? 29.252 -8.873 -24.158 1.00 88.62 468 GLU A O 1
ATOM 3190 N N . ASN A 1 469 ? 31.165 -7.691 -24.178 1.00 91.75 469 ASN A N 1
ATOM 3191 C CA . ASN A 1 469 ? 30.559 -6.384 -23.894 1.00 91.75 469 ASN A CA 1
ATOM 3192 C C . ASN A 1 469 ? 29.901 -5.751 -25.134 1.00 91.75 469 ASN A C 1
ATOM 3194 O O . ASN A 1 469 ? 29.331 -4.665 -25.050 1.00 91.75 469 ASN A O 1
ATOM 3198 N N . GLN A 1 470 ? 30.002 -6.389 -26.304 1.00 94.75 470 GLN A N 1
ATOM 3199 C CA . GLN A 1 470 ? 29.448 -5.905 -27.574 1.00 94.75 470 GLN A CA 1
ATOM 3200 C C . GLN A 1 470 ? 28.030 -6.456 -27.788 1.00 94.75 470 GLN A C 1
ATOM 3202 O O . GLN A 1 470 ? 27.712 -7.000 -28.844 1.00 94.75 470 GLN A O 1
ATOM 3207 N N . GLY A 1 471 ? 27.200 -6.374 -26.741 1.00 93.25 471 GLY A N 1
ATOM 3208 C CA . GLY A 1 471 ? 25.871 -6.992 -26.686 1.00 93.25 471 GLY A CA 1
ATOM 3209 C C . GLY A 1 471 ? 24.814 -6.306 -27.555 1.00 93.25 471 GLY A C 1
ATOM 3210 O O . GLY A 1 471 ? 23.885 -6.965 -28.017 1.00 93.25 471 GLY A O 1
ATOM 3211 N N . PHE A 1 472 ? 24.969 -5.008 -27.835 1.00 97.00 472 PHE A N 1
ATOM 3212 C CA . PHE A 1 472 ? 24.092 -4.277 -28.753 1.00 97.00 472 PHE A CA 1
ATOM 3213 C C . PHE A 1 472 ? 24.467 -4.597 -30.198 1.00 97.00 472 PHE A C 1
ATOM 3215 O O . PHE A 1 472 ? 25.550 -4.241 -30.663 1.00 97.00 472 PHE A O 1
ATOM 3222 N N . VAL A 1 473 ? 23.575 -5.270 -30.920 1.00 97.19 473 VAL A N 1
ATOM 3223 C CA . VAL A 1 473 ? 23.830 -5.700 -32.309 1.00 97.19 473 VAL A CA 1
ATOM 3224 C C . VAL A 1 473 ? 22.853 -5.097 -33.307 1.00 97.19 473 VAL A C 1
ATOM 3226 O O . VAL A 1 473 ? 23.189 -5.011 -34.493 1.00 97.19 473 VAL A O 1
ATOM 3229 N N . THR A 1 474 ? 21.694 -4.646 -32.825 1.00 98.12 474 THR A N 1
ATOM 3230 C CA . THR A 1 474 ? 20.633 -4.042 -33.627 1.00 98.12 474 THR A CA 1
ATOM 3231 C C . THR A 1 474 ? 20.454 -2.588 -33.223 1.00 98.12 474 THR A C 1
ATOM 3233 O O . THR A 1 474 ? 20.360 -2.267 -32.039 1.00 98.12 474 THR A O 1
ATOM 3236 N N . LEU A 1 475 ? 20.402 -1.719 -34.226 1.00 98.38 475 LEU A N 1
ATOM 3237 C CA . LEU A 1 475 ? 19.936 -0.348 -34.096 1.00 98.38 475 LEU A CA 1
ATOM 3238 C C . LEU A 1 475 ? 18.571 -0.278 -34.779 1.00 98.38 475 LEU A C 1
ATOM 3240 O O . LEU A 1 475 ? 18.475 -0.528 -35.976 1.00 98.38 475 LEU A O 1
ATOM 3244 N N . GLN A 1 476 ? 17.537 0.038 -34.017 1.00 98.38 476 GLN A N 1
ATOM 3245 C CA . GLN A 1 476 ? 16.212 0.389 -34.503 1.00 98.38 476 GLN A CA 1
ATOM 3246 C C . GLN A 1 476 ? 16.065 1.910 -34.458 1.00 98.38 476 GLN A C 1
ATOM 3248 O O . GLN A 1 476 ? 16.531 2.548 -33.519 1.00 98.38 476 GLN A O 1
ATOM 3253 N N . VAL A 1 477 ? 15.420 2.496 -35.460 1.00 98.12 477 VAL A N 1
ATOM 3254 C CA . VAL A 1 477 ? 15.108 3.925 -35.506 1.00 98.12 477 VAL A CA 1
ATOM 3255 C C . VAL A 1 477 ? 13.633 4.094 -35.832 1.00 98.12 477 VAL A C 1
ATOM 3257 O O . VAL A 1 477 ? 13.155 3.565 -36.834 1.00 98.12 477 VAL A O 1
ATOM 3260 N N . ILE A 1 478 ? 12.909 4.840 -34.998 1.00 98.25 478 ILE A N 1
ATOM 3261 C CA . ILE A 1 478 ? 11.525 5.241 -35.266 1.00 98.25 478 ILE A CA 1
ATOM 3262 C C . ILE A 1 478 ? 11.566 6.409 -36.257 1.00 98.25 478 ILE A C 1
ATOM 3264 O O . ILE A 1 478 ? 11.528 7.584 -35.886 1.00 98.25 478 ILE A O 1
ATOM 3268 N N . ALA A 1 479 ? 11.725 6.078 -37.538 1.00 96.94 479 ALA A N 1
ATOM 3269 C CA . ALA A 1 479 ? 11.912 7.035 -38.620 1.00 96.94 479 ALA A CA 1
ATOM 3270 C C . ALA A 1 479 ? 10.710 7.971 -38.794 1.00 96.94 479 ALA A C 1
ATOM 3272 O O . ALA A 1 479 ? 10.911 9.121 -39.166 1.00 96.94 479 ALA A O 1
ATOM 3273 N N . GLU A 1 480 ? 9.493 7.549 -38.436 1.00 96.69 480 GLU A N 1
ATOM 3274 C CA . GLU A 1 480 ? 8.303 8.419 -38.460 1.00 96.69 480 GLU A CA 1
ATOM 3275 C C . GLU A 1 480 ? 8.450 9.677 -37.583 1.00 96.69 480 GLU A C 1
ATOM 3277 O O . GLU A 1 480 ? 7.885 10.725 -37.903 1.00 96.69 480 GLU A O 1
ATOM 3282 N N . ALA A 1 481 ? 9.253 9.611 -36.515 1.00 95.50 481 ALA A N 1
ATOM 3283 C CA . ALA A 1 481 ? 9.568 10.761 -35.667 1.00 95.50 481 ALA A CA 1
ATOM 3284 C C . ALA A 1 481 ? 10.640 11.689 -36.278 1.00 95.50 481 ALA A C 1
ATOM 3286 O O . ALA A 1 481 ? 10.870 12.795 -35.784 1.00 95.50 481 ALA A O 1
ATOM 3287 N N . MET A 1 482 ? 11.327 11.257 -37.339 1.00 93.06 482 MET A N 1
ATOM 3288 C CA . MET A 1 482 ? 12.446 11.971 -37.945 1.00 93.06 482 MET A CA 1
ATOM 3289 C C . MET A 1 482 ? 11.980 13.005 -38.975 1.00 93.06 482 MET A C 1
ATOM 3291 O O . MET A 1 482 ? 11.095 12.780 -39.804 1.00 93.06 482 MET A O 1
ATOM 3295 N N . ALA A 1 483 ? 12.664 14.149 -39.004 1.00 90.69 483 ALA A N 1
ATOM 3296 C CA . ALA A 1 483 ? 12.492 15.116 -40.078 1.00 90.69 483 ALA A CA 1
ATOM 3297 C C . ALA A 1 483 ? 12.826 14.495 -41.451 1.00 90.69 483 ALA A C 1
ATOM 3299 O O . ALA A 1 483 ? 13.922 13.977 -41.665 1.00 90.69 483 ALA A O 1
ATOM 3300 N N . GLY A 1 484 ? 11.898 14.618 -42.403 1.00 89.81 484 GLY A N 1
ATOM 3301 C CA . GLY A 1 484 ? 12.077 14.126 -43.773 1.00 89.81 484 GLY A CA 1
ATOM 3302 C C . GLY A 1 484 ? 11.576 12.703 -44.028 1.00 89.81 484 GLY A C 1
ATOM 3303 O O . GLY A 1 484 ? 11.752 12.233 -45.147 1.00 89.81 484 GLY A O 1
ATOM 3304 N N . TYR A 1 485 ? 10.945 12.054 -43.044 1.00 95.38 485 TYR A N 1
ATOM 3305 C CA . TYR A 1 485 ? 10.161 10.837 -43.262 1.00 95.38 485 TYR A CA 1
ATOM 3306 C C . TYR A 1 485 ? 9.080 11.045 -44.329 1.00 95.38 485 TYR A C 1
ATOM 3308 O O . TYR A 1 485 ? 8.336 12.032 -44.300 1.00 95.38 485 TYR A O 1
ATOM 3316 N N . ASP A 1 486 ? 9.007 10.112 -45.275 1.00 95.50 486 ASP A N 1
ATOM 3317 C CA . ASP A 1 486 ? 7.991 10.064 -46.320 1.00 95.50 486 ASP A CA 1
ATOM 3318 C C . ASP A 1 486 ? 7.712 8.604 -46.668 1.00 95.50 486 ASP A C 1
ATOM 3320 O O . ASP A 1 486 ? 8.448 7.998 -47.440 1.00 95.50 486 ASP A O 1
ATOM 3324 N N . GLN A 1 487 ? 6.594 8.079 -46.162 1.00 94.44 487 GLN A N 1
ATOM 3325 C CA . GLN A 1 487 ? 6.149 6.702 -46.405 1.00 94.44 487 GLN A CA 1
ATOM 3326 C C . GLN A 1 487 ? 5.978 6.354 -47.899 1.00 94.44 487 GLN A C 1
ATOM 3328 O O . GLN A 1 487 ? 5.927 5.198 -48.303 1.00 94.44 487 GLN A O 1
ATOM 3333 N N . SER A 1 488 ? 5.811 7.368 -48.754 1.00 94.25 488 SER A N 1
ATOM 3334 C CA . SER A 1 488 ? 5.697 7.203 -50.209 1.00 94.25 488 SER A CA 1
ATOM 3335 C C . SER A 1 488 ? 6.983 7.548 -50.962 1.00 94.25 488 SER A C 1
ATOM 3337 O O . SER A 1 488 ? 6.997 7.578 -52.199 1.00 94.25 488 SER A O 1
ATOM 3339 N N . GLY A 1 489 ? 8.037 7.852 -50.208 1.00 92.38 489 GLY A N 1
ATOM 3340 C CA . GLY A 1 489 ? 9.334 8.285 -50.679 1.00 92.38 489 GLY A CA 1
ATOM 3341 C C . GLY A 1 489 ? 10.119 7.172 -51.365 1.00 92.38 489 GLY A C 1
ATOM 3342 O O . GLY A 1 489 ? 9.659 6.053 -51.562 1.00 92.38 489 GLY A O 1
ATOM 3343 N N . ALA A 1 490 ? 11.327 7.522 -51.797 1.00 92.56 490 ALA A N 1
ATOM 3344 C CA . ALA A 1 490 ? 12.272 6.582 -52.402 1.00 92.56 490 ALA A CA 1
ATOM 3345 C C . ALA A 1 490 ? 13.592 6.503 -51.620 1.00 92.56 490 ALA A C 1
ATOM 3347 O O . ALA A 1 490 ? 14.560 5.943 -52.135 1.00 92.56 490 ALA A O 1
ATOM 3348 N N . ASP A 1 491 ? 13.661 7.149 -50.451 1.00 93.50 491 ASP A N 1
ATOM 3349 C CA . ASP A 1 491 ? 14.801 7.056 -49.541 1.00 93.50 491 ASP A CA 1
ATOM 3350 C C . ASP A 1 491 ? 14.578 5.830 -48.643 1.00 93.50 491 ASP A C 1
ATOM 3352 O O . ASP A 1 491 ? 13.763 5.940 -47.732 1.00 93.50 491 ASP A O 1
ATOM 3356 N N . PRO A 1 492 ? 15.283 4.703 -48.871 1.00 91.50 492 PRO A N 1
ATOM 3357 C CA . PRO A 1 492 ? 15.046 3.420 -48.192 1.00 91.50 492 PRO A CA 1
ATOM 3358 C C . PRO A 1 492 ? 15.422 3.419 -46.699 1.00 91.50 492 PRO A C 1
ATOM 3360 O O . PRO A 1 492 ? 15.582 2.367 -46.095 1.00 91.50 492 PRO A O 1
ATOM 3363 N N . LEU A 1 493 ? 15.753 4.592 -46.157 1.00 93.81 493 LEU A N 1
ATOM 3364 C CA . LEU A 1 493 ? 16.114 4.817 -44.761 1.00 93.81 493 LEU A CA 1
ATOM 3365 C C . LEU A 1 493 ? 15.041 5.634 -44.028 1.00 93.81 493 LEU A C 1
ATOM 3367 O O . LEU A 1 493 ? 15.231 5.971 -42.857 1.00 93.81 493 LEU A O 1
ATOM 3371 N N . ARG A 1 494 ? 14.013 6.092 -44.752 1.00 94.38 494 ARG A N 1
ATOM 3372 C CA . ARG A 1 494 ? 12.985 7.039 -44.298 1.00 94.38 494 ARG A CA 1
ATOM 3373 C C . ARG A 1 494 ? 11.631 6.799 -44.980 1.00 94.38 494 ARG A C 1
ATOM 3375 O O . ARG A 1 494 ? 10.794 7.708 -44.966 1.00 94.38 494 ARG A O 1
ATOM 3382 N N . ASP A 1 495 ? 11.441 5.651 -45.621 1.00 95.19 495 ASP A N 1
ATOM 3383 C CA . ASP A 1 495 ? 10.205 5.276 -46.310 1.00 95.19 495 ASP A CA 1
ATOM 3384 C C . ASP A 1 495 ? 9.364 4.258 -45.531 1.00 95.19 495 ASP A C 1
ATOM 3386 O O . ASP A 1 495 ? 8.178 4.136 -45.820 1.00 95.19 495 ASP A O 1
ATOM 3390 N N . ASP A 1 496 ? 9.917 3.638 -44.488 1.00 97.25 496 ASP A N 1
ATOM 3391 C CA . ASP A 1 496 ? 9.168 2.864 -43.501 1.00 97.25 496 ASP A CA 1
ATOM 3392 C C . ASP A 1 496 ? 9.142 3.575 -42.135 1.00 97.25 496 ASP A C 1
ATOM 3394 O O . ASP A 1 496 ? 10.062 4.314 -41.769 1.00 97.25 496 ASP A O 1
ATOM 3398 N N . LYS A 1 497 ? 8.079 3.373 -41.344 1.00 97.38 497 LYS A N 1
ATOM 3399 C CA . LYS A 1 497 ? 7.963 3.984 -40.000 1.00 97.38 497 LYS A CA 1
ATOM 3400 C C . LYS A 1 497 ? 9.089 3.602 -39.049 1.00 97.38 497 LYS A C 1
ATOM 3402 O O . LYS A 1 497 ? 9.483 4.409 -38.202 1.00 97.38 497 LYS A O 1
ATOM 3407 N N . VAL A 1 498 ? 9.541 2.357 -39.145 1.00 98.19 498 VAL A N 1
ATOM 3408 C CA . VAL A 1 498 ? 10.579 1.763 -38.312 1.00 98.19 498 VAL A CA 1
ATOM 3409 C C . VAL A 1 498 ? 11.659 1.217 -39.221 1.00 98.19 498 VAL A C 1
ATOM 3411 O O . VAL A 1 498 ? 11.385 0.405 -40.097 1.00 98.19 498 VAL A O 1
ATOM 3414 N N . GLU A 1 499 ? 12.895 1.622 -38.967 1.00 97.75 499 GLU A N 1
ATOM 3415 C CA . GLU A 1 499 ? 14.056 1.223 -39.753 1.00 97.75 499 GLU A CA 1
ATOM 3416 C C . GLU A 1 499 ? 15.048 0.482 -38.871 1.00 97.75 499 GLU A C 1
ATOM 3418 O O . GLU A 1 499 ? 15.359 0.915 -37.759 1.00 97.75 499 GLU A O 1
ATOM 3423 N N . THR A 1 500 ? 15.559 -0.648 -39.352 1.00 97.88 500 THR A N 1
ATOM 3424 C CA . THR A 1 500 ? 16.483 -1.492 -38.590 1.00 97.88 500 THR A CA 1
ATOM 3425 C C . THR A 1 500 ? 17.821 -1.645 -39.294 1.00 97.88 500 THR A C 1
ATOM 3427 O O . THR A 1 500 ? 17.916 -1.817 -40.509 1.00 97.88 500 THR A O 1
ATOM 3430 N N . PHE A 1 501 ? 18.882 -1.614 -38.497 1.00 98.31 501 PHE A N 1
ATOM 3431 C CA . PHE A 1 501 ? 20.267 -1.623 -38.938 1.00 98.31 501 PHE A CA 1
ATOM 3432 C C . PHE A 1 501 ? 21.084 -2.600 -38.104 1.00 98.31 501 PHE A C 1
ATOM 3434 O O . PHE A 1 501 ? 20.859 -2.777 -36.904 1.00 98.31 501 PHE A O 1
ATOM 3441 N N . SER A 1 502 ? 22.112 -3.185 -38.713 1.00 98.31 502 SER A N 1
ATOM 3442 C CA . SER A 1 502 ? 23.127 -3.912 -37.962 1.00 98.31 502 SER A CA 1
ATOM 3443 C C . SER A 1 502 ? 24.065 -2.916 -37.283 1.00 98.31 502 SER A C 1
ATOM 3445 O O . SER A 1 502 ? 25.015 -2.417 -37.892 1.00 98.31 502 SER A O 1
ATOM 3447 N N . PHE A 1 503 ? 23.834 -2.658 -35.995 1.00 97.94 503 PHE A N 1
ATOM 3448 C CA . PHE A 1 503 ? 24.726 -1.831 -35.182 1.00 97.94 503 PHE A CA 1
ATOM 3449 C C . PHE A 1 503 ? 26.135 -2.429 -35.128 1.00 97.94 503 PHE A C 1
ATOM 3451 O O . PHE A 1 503 ? 27.128 -1.718 -35.275 1.00 97.94 503 PHE A O 1
ATOM 3458 N N . ALA A 1 504 ? 26.230 -3.760 -35.053 1.00 96.12 504 ALA A N 1
ATOM 3459 C CA . ALA A 1 504 ? 27.507 -4.461 -35.134 1.00 96.12 504 ALA A CA 1
ATOM 3460 C C . ALA A 1 504 ? 28.252 -4.176 -36.456 1.00 96.12 504 ALA A C 1
ATOM 3462 O O . ALA A 1 504 ? 29.466 -3.964 -36.446 1.00 96.12 504 ALA A O 1
ATOM 3463 N N . ALA A 1 505 ? 27.556 -4.134 -37.601 1.00 97.69 505 ALA A N 1
ATOM 3464 C CA . ALA A 1 505 ? 28.177 -3.783 -38.880 1.00 97.69 505 ALA A CA 1
ATOM 3465 C C . ALA A 1 505 ? 28.660 -2.324 -38.905 1.00 97.69 505 ALA A C 1
ATOM 3467 O O . ALA A 1 505 ? 29.782 -2.072 -39.345 1.00 97.69 505 ALA A O 1
ATOM 3468 N N . LEU A 1 506 ? 27.867 -1.384 -38.379 1.00 98.06 506 LEU A N 1
ATOM 3469 C CA . LEU A 1 506 ? 28.252 0.030 -38.273 1.00 98.06 506 LEU A CA 1
ATOM 3470 C C . LEU A 1 506 ? 29.535 0.208 -37.451 1.00 98.06 506 LEU A C 1
ATOM 3472 O O . LEU A 1 506 ? 30.474 0.871 -37.899 1.00 98.06 506 LEU A O 1
ATOM 3476 N N . VAL A 1 507 ? 29.613 -0.442 -36.288 1.00 97.56 507 VAL A N 1
ATOM 3477 C CA . VAL A 1 507 ? 30.805 -0.405 -35.430 1.00 97.56 507 VAL A CA 1
ATOM 3478 C C . VAL A 1 507 ? 32.010 -1.050 -36.121 1.00 97.56 507 VAL A C 1
ATOM 3480 O O . VAL A 1 507 ? 33.104 -0.490 -36.083 1.00 97.56 507 VAL A O 1
ATOM 3483 N N . ASN A 1 508 ? 31.827 -2.166 -36.834 1.00 96.50 508 ASN A N 1
ATOM 3484 C CA . ASN A 1 508 ? 32.910 -2.801 -37.594 1.00 96.50 508 ASN A CA 1
ATOM 3485 C C . ASN A 1 508 ? 33.487 -1.879 -38.683 1.00 96.50 508 ASN A C 1
ATOM 3487 O O . ASN A 1 508 ? 34.703 -1.857 -38.893 1.00 96.50 508 ASN A O 1
ATOM 3491 N N . VAL A 1 509 ? 32.641 -1.108 -39.377 1.00 97.31 509 VAL A N 1
ATOM 3492 C CA . VAL A 1 509 ? 33.103 -0.131 -40.377 1.00 97.31 509 VAL A CA 1
ATOM 3493 C C . VAL A 1 509 ? 33.843 1.026 -39.706 1.00 97.31 509 VAL A C 1
ATOM 3495 O O . VAL A 1 509 ? 34.910 1.422 -40.182 1.00 97.3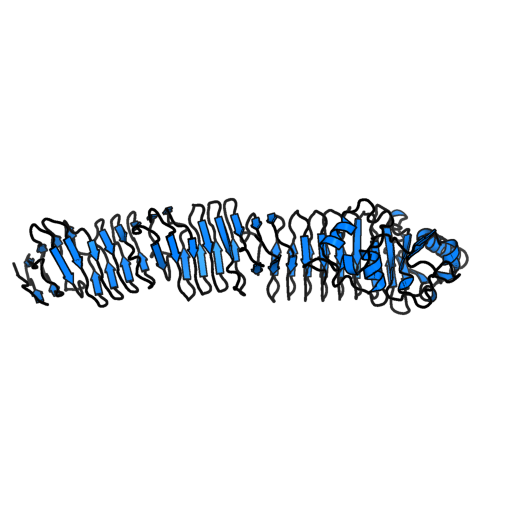1 509 VAL A O 1
ATOM 3498 N N . PHE A 1 510 ? 33.333 1.529 -38.581 1.00 97.38 510 PHE A N 1
ATOM 3499 C CA . PHE A 1 510 ? 34.018 2.536 -37.773 1.00 97.38 510 PHE A CA 1
ATOM 3500 C C . PHE A 1 510 ? 35.412 2.070 -37.320 1.00 97.38 510 PHE A C 1
ATOM 3502 O O . PHE A 1 510 ? 36.405 2.784 -37.503 1.00 97.38 510 PHE A O 1
ATOM 3509 N N . ASP A 1 511 ? 35.514 0.854 -36.788 1.00 96.56 511 ASP A N 1
ATOM 3510 C CA . ASP A 1 511 ? 36.776 0.271 -36.338 1.00 96.56 511 ASP A CA 1
ATOM 3511 C C . ASP A 1 511 ? 37.766 0.081 -37.492 1.00 96.56 511 ASP A C 1
ATOM 3513 O O . ASP A 1 511 ? 38.951 0.405 -37.358 1.00 96.56 511 ASP A O 1
ATOM 3517 N N . ALA A 1 512 ? 37.288 -0.375 -38.654 1.00 96.56 512 ALA A N 1
ATOM 3518 C CA . ALA A 1 512 ? 38.103 -0.483 -39.860 1.00 96.56 512 ALA A CA 1
ATOM 3519 C C . ALA A 1 512 ? 38.610 0.890 -40.336 1.00 96.56 512 ALA A C 1
ATOM 3521 O O . ALA A 1 512 ? 39.784 1.022 -40.698 1.00 96.56 512 ALA A O 1
ATOM 3522 N N . ALA A 1 513 ? 37.764 1.923 -40.286 1.00 96.19 513 ALA A N 1
ATOM 3523 C CA . ALA A 1 513 ? 38.143 3.289 -40.632 1.00 96.19 513 ALA A CA 1
ATOM 3524 C C . ALA A 1 513 ? 39.233 3.821 -39.688 1.00 96.19 513 ALA A C 1
ATOM 3526 O O . ALA A 1 513 ? 40.248 4.335 -40.156 1.00 96.19 513 ALA A O 1
ATOM 3527 N N . ARG A 1 514 ? 39.090 3.622 -38.371 1.00 96.00 514 ARG A N 1
ATOM 3528 C CA . ARG A 1 514 ? 40.115 4.002 -37.383 1.00 96.00 514 ARG A CA 1
ATOM 3529 C C . ARG A 1 514 ? 41.418 3.222 -37.519 1.00 96.00 514 ARG A C 1
ATOM 3531 O O . ARG A 1 514 ? 42.487 3.767 -37.249 1.00 96.00 514 ARG A O 1
ATOM 3538 N N . ALA A 1 515 ? 41.349 1.948 -37.895 1.00 95.44 515 ALA A N 1
ATOM 3539 C CA . ALA A 1 515 ? 42.541 1.147 -38.151 1.00 95.44 515 ALA A CA 1
ATOM 3540 C C . ALA A 1 515 ? 43.311 1.655 -39.383 1.00 95.44 515 ALA A C 1
ATOM 3542 O O . ALA A 1 515 ? 44.542 1.610 -39.396 1.00 95.44 515 ALA A O 1
ATOM 3543 N N . ALA A 1 516 ? 42.597 2.155 -40.396 1.00 96.44 516 ALA A N 1
ATOM 3544 C CA . ALA A 1 516 ? 43.184 2.756 -41.590 1.00 96.44 516 ALA A CA 1
ATOM 3545 C C . ALA A 1 516 ? 43.716 4.180 -41.344 1.00 96.44 516 ALA A C 1
ATOM 3547 O O . ALA A 1 516 ? 44.792 4.519 -41.840 1.00 96.44 516 ALA A O 1
ATOM 3548 N N . ASP A 1 517 ? 42.998 4.991 -40.562 1.00 95.50 517 ASP A N 1
ATOM 3549 C CA . ASP A 1 517 ? 43.403 6.335 -40.150 1.00 95.50 517 ASP A CA 1
ATOM 3550 C C . ASP A 1 517 ? 43.186 6.552 -38.638 1.00 95.50 517 ASP A C 1
ATOM 3552 O O . ASP A 1 517 ? 42.087 6.904 -38.192 1.00 95.50 517 ASP A O 1
ATOM 3556 N N . PRO A 1 518 ? 44.248 6.400 -37.823 1.00 91.50 518 PRO A N 1
ATOM 3557 C CA . PRO A 1 518 ? 44.173 6.602 -36.378 1.00 91.50 518 PRO A CA 1
ATOM 3558 C C . PRO A 1 518 ? 43.832 8.033 -35.936 1.00 91.50 518 PRO A C 1
ATOM 3560 O O . PRO A 1 518 ? 43.601 8.241 -34.744 1.00 91.50 518 PRO A O 1
ATOM 3563 N N . MET A 1 519 ? 43.828 9.018 -36.846 1.00 92.44 519 MET A N 1
ATOM 3564 C CA . MET A 1 519 ? 43.433 10.401 -36.546 1.00 92.44 519 MET A CA 1
ATOM 3565 C C . MET A 1 519 ? 41.911 10.589 -36.510 1.00 92.44 519 MET A C 1
ATOM 3567 O O . MET A 1 519 ? 41.449 11.644 -36.077 1.00 92.44 519 MET A O 1
ATOM 3571 N N . ILE A 1 520 ? 41.123 9.588 -36.921 1.00 91.88 520 ILE A N 1
ATOM 3572 C CA . ILE A 1 520 ? 39.661 9.626 -36.816 1.00 91.88 520 ILE A CA 1
ATOM 3573 C C . ILE A 1 520 ? 39.256 9.592 -35.336 1.00 91.88 520 ILE A C 1
ATOM 3575 O O . ILE A 1 520 ? 39.312 8.560 -34.660 1.00 91.88 520 ILE A O 1
ATOM 3579 N N . THR A 1 521 ? 38.827 10.747 -34.828 1.00 88.81 521 THR A N 1
ATOM 3580 C CA . THR A 1 521 ? 38.316 10.913 -33.458 1.00 88.81 521 THR A CA 1
ATOM 3581 C C . THR A 1 521 ? 36.793 10.935 -33.381 1.00 88.81 521 THR A C 1
ATOM 3583 O O . THR A 1 521 ? 36.260 10.687 -32.305 1.00 88.81 521 THR A O 1
ATOM 3586 N N . ARG A 1 522 ? 36.115 11.190 -34.506 1.00 94.06 522 ARG A N 1
ATOM 3587 C CA . ARG A 1 522 ? 34.657 11.201 -34.683 1.00 94.06 522 ARG A CA 1
ATOM 3588 C C . ARG A 1 522 ? 34.341 10.687 -36.090 1.00 94.06 522 ARG A C 1
ATOM 3590 O O . ARG A 1 522 ? 35.011 11.104 -37.036 1.00 94.06 522 ARG A O 1
ATOM 3597 N N . TRP A 1 523 ? 33.384 9.776 -36.226 1.00 96.88 523 TRP A N 1
ATOM 3598 C CA . TRP A 1 523 ? 33.023 9.155 -37.503 1.00 96.88 523 TRP A CA 1
ATOM 3599 C C . TRP A 1 523 ? 31.511 9.192 -37.716 1.00 96.88 523 TRP A C 1
ATOM 3601 O O . TRP A 1 523 ? 30.775 8.625 -36.915 1.00 96.88 523 TRP A O 1
ATOM 3611 N N . GLU A 1 524 ? 31.059 9.845 -38.789 1.00 96.56 524 GLU A N 1
ATOM 3612 C CA . GLU A 1 524 ? 29.627 9.934 -39.110 1.00 96.56 524 GLU A CA 1
ATOM 3613 C C . GLU A 1 524 ? 29.072 8.557 -39.486 1.00 96.56 524 GLU A C 1
ATOM 3615 O O . GLU A 1 524 ? 29.603 7.895 -40.387 1.00 96.56 524 GLU A O 1
ATOM 3620 N N . VAL A 1 525 ? 27.968 8.162 -38.851 1.00 94.00 525 VAL A N 1
ATOM 3621 C CA . VAL A 1 525 ? 27.310 6.866 -39.079 1.00 94.00 525 VAL A CA 1
ATOM 3622 C C . VAL A 1 525 ? 26.724 6.769 -40.490 1.00 94.00 525 VAL A C 1
ATOM 3624 O O . VAL A 1 525 ? 26.769 5.705 -41.112 1.00 94.00 525 VAL A O 1
ATOM 3627 N N . MET A 1 526 ? 26.259 7.892 -41.051 1.00 91.94 526 MET A N 1
ATOM 3628 C CA . MET A 1 526 ? 25.703 7.970 -42.410 1.00 91.94 526 MET A CA 1
ATOM 3629 C C . MET A 1 526 ? 26.603 7.378 -43.503 1.00 91.94 526 MET A C 1
ATOM 3631 O O . MET A 1 526 ? 26.101 6.975 -44.550 1.00 91.94 526 MET A O 1
ATOM 3635 N N . ASN 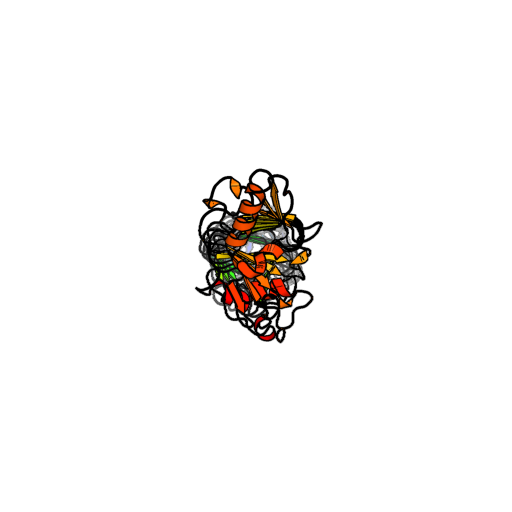A 1 527 ? 27.917 7.297 -43.279 1.00 84.75 527 ASN A N 1
ATOM 3636 C CA . ASN A 1 527 ? 28.860 6.735 -44.245 1.00 84.75 527 ASN A CA 1
ATOM 3637 C C . ASN A 1 527 ? 28.611 5.253 -44.564 1.00 84.75 527 ASN A C 1
ATOM 3639 O O . ASN A 1 527 ? 29.065 4.789 -45.608 1.00 84.75 527 ASN A O 1
ATOM 3643 N N . ALA A 1 528 ? 27.944 4.514 -43.672 1.00 94.25 528 ALA A N 1
ATOM 3644 C CA . ALA A 1 528 ? 27.709 3.076 -43.817 1.00 94.25 528 ALA A CA 1
ATOM 3645 C C . ALA A 1 528 ? 26.260 2.657 -43.537 1.00 94.25 528 ALA A C 1
ATOM 3647 O O . ALA A 1 528 ? 25.963 1.466 -43.534 1.00 94.25 528 ALA A O 1
ATOM 3648 N N . LEU A 1 529 ? 25.363 3.615 -43.289 1.00 92.88 529 LEU A N 1
ATOM 3649 C CA . LEU A 1 529 ? 24.007 3.330 -42.830 1.00 92.88 529 LEU A CA 1
ATOM 3650 C C . LEU A 1 529 ? 23.210 2.493 -43.841 1.00 92.88 529 LEU A C 1
ATOM 3652 O O . LEU A 1 529 ? 22.611 1.496 -43.458 1.00 92.88 529 LEU A O 1
ATOM 3656 N N . LEU A 1 530 ? 23.290 2.830 -45.133 1.00 94.31 530 LEU A N 1
ATOM 3657 C CA . LEU A 1 530 ? 22.629 2.066 -46.197 1.00 94.31 530 LEU A CA 1
ATOM 3658 C C . LEU A 1 530 ? 23.177 0.638 -46.333 1.00 94.31 530 LEU A C 1
ATOM 3660 O O . LEU A 1 530 ? 22.412 -0.293 -46.545 1.00 94.31 530 LEU A O 1
ATOM 3664 N N . ASP A 1 531 ? 24.491 0.451 -46.185 1.00 95.81 531 ASP A N 1
ATOM 3665 C CA . ASP A 1 531 ? 25.111 -0.879 -46.263 1.00 95.81 531 ASP A CA 1
ATOM 3666 C C . ASP A 1 531 ? 24.781 -1.744 -45.034 1.00 95.81 531 ASP A C 1
ATOM 3668 O O . ASP A 1 531 ? 24.808 -2.973 -45.111 1.00 95.81 531 ASP A O 1
ATOM 3672 N N . ALA A 1 532 ? 24.493 -1.107 -43.895 1.00 97.06 532 ALA A N 1
ATOM 3673 C CA . ALA A 1 532 ? 24.112 -1.762 -42.649 1.00 97.06 532 ALA A CA 1
ATOM 3674 C C . ALA A 1 532 ? 22.592 -1.921 -42.475 1.00 97.06 532 ALA A C 1
ATOM 3676 O O . ALA A 1 532 ? 22.176 -2.519 -41.480 1.00 97.06 532 ALA A O 1
ATOM 3677 N N . HIS A 1 533 ? 21.778 -1.395 -43.396 1.00 97.62 533 HIS A N 1
ATOM 3678 C CA . HIS A 1 533 ? 20.319 -1.510 -43.373 1.00 97.62 533 HIS A CA 1
ATOM 3679 C C . HIS A 1 533 ? 19.894 -2.973 -43.481 1.00 97.62 533 HIS A C 1
ATOM 3681 O O . HIS A 1 533 ? 20.400 -3.728 -44.314 1.00 97.62 533 HIS A O 1
ATOM 3687 N N . LEU A 1 534 ? 19.002 -3.387 -42.586 1.00 96.69 534 LEU A N 1
ATOM 3688 C CA . LEU A 1 534 ? 18.501 -4.755 -42.506 1.00 96.69 534 LEU A CA 1
ATOM 3689 C C . LEU A 1 534 ? 17.107 -4.853 -43.116 1.00 96.69 534 LEU A C 1
ATOM 3691 O O . LEU A 1 534 ? 16.884 -5.683 -44.000 1.00 96.69 534 LEU A O 1
ATOM 3695 N N . ALA A 1 535 ? 16.183 -4.035 -42.618 1.00 95.88 535 ALA A N 1
ATOM 3696 C CA . ALA A 1 535 ? 14.793 -3.990 -43.046 1.00 95.88 535 ALA A CA 1
ATOM 3697 C C . ALA A 1 535 ? 14.113 -2.718 -42.527 1.00 95.88 535 ALA A C 1
ATOM 3699 O O . ALA A 1 535 ? 14.481 -2.225 -41.457 1.00 95.88 535 ALA A O 1
ATOM 3700 N N . GLY A 1 536 ? 13.080 -2.277 -43.240 1.00 96.06 536 GLY A N 1
ATOM 3701 C CA . GLY A 1 536 ? 12.081 -1.338 -42.748 1.00 96.06 536 GLY A CA 1
ATOM 3702 C C . GLY A 1 536 ? 10.734 -2.031 -42.501 1.00 96.06 536 GLY A C 1
ATOM 3703 O O . GLY A 1 536 ? 10.489 -3.148 -42.981 1.00 96.06 536 GLY A O 1
ATOM 3704 N N . SER A 1 537 ? 9.891 -1.416 -41.675 1.00 97.69 537 SER A N 1
ATOM 3705 C CA . SER A 1 537 ? 8.521 -1.853 -41.408 1.00 97.69 537 SER A CA 1
ATOM 3706 C C . SER A 1 537 ? 7.603 -0.686 -41.036 1.00 97.69 537 SER A C 1
ATOM 3708 O O . SER A 1 537 ? 7.930 0.161 -40.206 1.00 97.69 537 SER A O 1
ATOM 3710 N N . ASP A 1 538 ? 6.399 -0.706 -41.605 1.00 97.56 538 ASP A N 1
ATOM 3711 C CA . ASP A 1 538 ? 5.294 0.198 -41.270 1.00 97.56 538 ASP A CA 1
ATOM 3712 C C . ASP A 1 538 ? 4.373 -0.327 -40.159 1.00 97.56 538 ASP A C 1
ATOM 3714 O O . ASP A 1 538 ? 3.455 0.365 -39.707 1.00 97.56 538 ASP A O 1
ATOM 3718 N N . ASP A 1 539 ? 4.548 -1.583 -39.762 1.00 97.56 539 ASP A N 1
ATOM 3719 C CA . ASP A 1 539 ? 3.564 -2.322 -38.980 1.00 97.56 539 ASP A CA 1
ATOM 3720 C C . ASP A 1 539 ? 4.166 -3.144 -37.842 1.00 97.56 539 ASP A C 1
ATOM 3722 O O . ASP A 1 539 ? 3.410 -3.799 -37.130 1.00 97.56 539 ASP A O 1
ATOM 3726 N N . ALA A 1 540 ? 5.484 -3.116 -37.629 1.00 98.12 540 ALA A N 1
ATOM 3727 C CA . ALA A 1 540 ? 6.138 -3.854 -36.559 1.00 98.12 540 ALA A CA 1
ATOM 3728 C C . ALA A 1 540 ? 7.411 -3.170 -36.032 1.00 98.12 540 ALA A C 1
ATOM 3730 O O . ALA A 1 540 ? 8.144 -2.524 -36.776 1.00 98.12 540 ALA A O 1
ATOM 3731 N N . ALA A 1 541 ? 7.708 -3.378 -34.745 1.00 98.19 541 ALA A N 1
ATOM 3732 C CA . ALA A 1 541 ? 8.927 -2.896 -34.089 1.00 98.19 541 ALA A CA 1
ATOM 3733 C C . ALA A 1 541 ? 9.471 -3.918 -33.078 1.00 98.19 541 ALA A C 1
ATOM 3735 O O . ALA A 1 541 ? 8.707 -4.641 -32.434 1.00 98.19 541 ALA A O 1
ATOM 3736 N N . LEU A 1 542 ? 10.792 -3.977 -32.900 1.00 97.75 542 LEU A N 1
ATOM 3737 C CA . LEU A 1 542 ? 11.418 -4.621 -31.739 1.00 97.75 542 LEU A CA 1
ATOM 3738 C C . LEU A 1 542 ? 11.058 -3.818 -30.485 1.00 97.75 542 LEU A C 1
ATOM 3740 O O . LEU A 1 542 ? 11.185 -2.595 -30.481 1.00 97.75 542 LEU A O 1
ATOM 3744 N N . GLY A 1 543 ? 10.571 -4.502 -29.448 1.00 97.44 543 GLY A N 1
ATOM 3745 C CA . GLY A 1 543 ? 9.939 -3.857 -28.288 1.00 97.44 543 GLY A CA 1
ATOM 3746 C C . GLY A 1 543 ? 8.497 -3.396 -28.545 1.00 97.44 543 GLY A C 1
ATOM 3747 O O . GLY A 1 543 ? 7.894 -2.756 -27.686 1.00 97.44 543 GLY A O 1
ATOM 3748 N N . GLY A 1 544 ? 7.950 -3.717 -29.724 1.00 98.25 544 GLY A N 1
ATOM 3749 C CA . GLY A 1 544 ? 6.551 -3.524 -30.088 1.00 98.25 544 GLY A CA 1
ATOM 3750 C C . GLY A 1 544 ? 6.056 -2.096 -29.913 1.00 98.25 544 GLY A C 1
ATOM 3751 O O . GLY A 1 544 ? 6.743 -1.125 -30.237 1.00 98.25 544 GLY A O 1
ATOM 3752 N N . ASP A 1 545 ? 4.834 -1.985 -29.397 1.00 98.44 545 ASP A N 1
ATOM 3753 C CA . ASP A 1 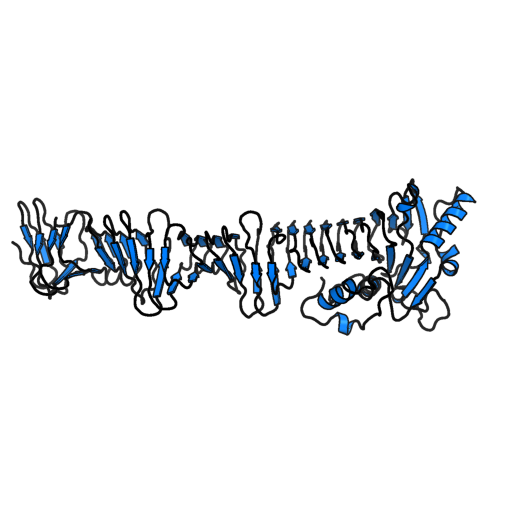545 ? 4.191 -0.695 -29.183 1.00 98.44 545 ASP A CA 1
ATOM 3754 C C . ASP A 1 545 ? 4.957 0.190 -28.195 1.00 98.44 545 ASP A C 1
ATOM 3756 O O . ASP A 1 545 ? 4.951 1.401 -28.375 1.00 98.44 545 ASP A O 1
ATOM 3760 N N . LEU A 1 546 ? 5.642 -0.374 -27.192 1.00 98.56 546 LEU A N 1
ATOM 3761 C CA . LEU A 1 546 ? 6.375 0.417 -26.194 1.00 98.56 546 LEU A CA 1
ATOM 3762 C C . LEU A 1 546 ? 7.526 1.190 -26.845 1.00 98.56 546 LEU A C 1
ATOM 3764 O O . LEU A 1 546 ? 7.578 2.416 -26.765 1.00 98.56 546 LEU A O 1
ATOM 3768 N N . ALA A 1 547 ? 8.389 0.495 -27.589 1.00 98.44 547 ALA A N 1
ATOM 3769 C CA . ALA A 1 547 ? 9.505 1.134 -28.282 1.00 98.44 547 ALA A CA 1
ATOM 3770 C C . ALA A 1 547 ? 9.046 2.136 -29.346 1.00 98.44 547 ALA A C 1
ATOM 3772 O O . ALA A 1 547 ? 9.633 3.211 -29.478 1.00 98.44 547 ALA A O 1
ATOM 3773 N N . TYR A 1 548 ? 7.982 1.809 -30.084 1.00 98.56 548 TYR A N 1
ATOM 3774 C CA . TYR A 1 548 ? 7.434 2.708 -31.093 1.00 98.56 548 TYR A CA 1
ATOM 3775 C C . TYR A 1 548 ? 6.779 3.951 -30.475 1.00 98.56 548 TYR A C 1
ATOM 3777 O O . TYR A 1 548 ? 7.060 5.059 -30.923 1.00 98.56 548 TYR A O 1
ATOM 3785 N N . GLN A 1 549 ? 5.948 3.808 -29.435 1.00 98.25 549 GLN A N 1
ATOM 3786 C CA . GLN A 1 549 ? 5.267 4.946 -28.804 1.00 98.25 549 GLN A CA 1
ATOM 3787 C C . GLN A 1 549 ? 6.234 5.840 -28.031 1.00 98.25 549 GLN A C 1
ATOM 3789 O O . GLN A 1 549 ? 6.149 7.061 -28.170 1.00 98.25 549 GLN A O 1
ATOM 3794 N N . TYR A 1 550 ? 7.183 5.260 -27.292 1.00 98.25 550 TYR A N 1
ATOM 3795 C CA . TYR A 1 550 ? 8.229 6.042 -26.639 1.00 98.25 550 TYR A CA 1
ATOM 3796 C C . TYR A 1 550 ? 9.083 6.771 -27.679 1.00 98.25 550 TYR A C 1
ATOM 3798 O O . TYR A 1 550 ? 9.286 7.977 -27.577 1.00 98.25 550 TYR A O 1
ATOM 3806 N N . GLY A 1 551 ? 9.525 6.079 -28.735 1.00 97.75 551 GLY A N 1
ATOM 3807 C CA . GLY A 1 551 ? 10.328 6.695 -29.790 1.00 97.75 551 GLY A CA 1
ATOM 3808 C C . GLY A 1 551 ? 9.580 7.752 -30.612 1.00 97.75 551 GLY A C 1
ATOM 3809 O O . GLY A 1 551 ? 10.198 8.682 -31.121 1.00 97.75 551 GLY A O 1
ATOM 3810 N N . LEU A 1 552 ? 8.255 7.655 -30.732 1.00 96.75 552 LEU A N 1
ATOM 3811 C CA . LEU A 1 552 ? 7.445 8.647 -31.440 1.00 96.75 552 LEU A CA 1
ATOM 3812 C C . LEU A 1 552 ? 7.141 9.882 -30.582 1.00 96.75 552 LEU A C 1
ATOM 3814 O O . LEU A 1 552 ? 7.170 11.001 -31.096 1.00 96.75 552 LEU A O 1
ATOM 3818 N N . ASN A 1 553 ? 6.836 9.686 -29.297 1.00 95.00 553 ASN A N 1
ATOM 3819 C CA . ASN A 1 553 ? 6.250 10.728 -28.450 1.00 95.00 553 ASN A CA 1
ATOM 3820 C C . ASN A 1 553 ? 7.180 11.253 -27.349 1.00 95.00 553 ASN A C 1
ATOM 3822 O O . ASN A 1 553 ? 6.870 12.285 -26.758 1.00 95.00 553 ASN A O 1
ATOM 3826 N N . GLY A 1 554 ? 8.286 10.567 -27.052 1.00 93.94 554 GLY A N 1
ATOM 3827 C CA . GLY A 1 554 ? 9.148 10.901 -25.914 1.00 93.94 554 GLY A CA 1
ATOM 3828 C C . GLY A 1 554 ? 8.627 10.421 -24.559 1.00 93.94 554 GLY A C 1
ATOM 3829 O O . GLY A 1 554 ? 9.198 10.771 -23.538 1.00 93.94 554 GLY A O 1
ATOM 3830 N N . THR A 1 555 ? 7.516 9.684 -24.530 1.00 95.00 555 THR A N 1
ATOM 3831 C CA . THR A 1 555 ? 6.848 9.249 -23.299 1.00 95.00 555 THR A CA 1
ATOM 3832 C C . THR A 1 555 ? 5.910 8.077 -23.585 1.00 95.00 555 THR A C 1
ATOM 3834 O O . THR A 1 555 ? 5.433 7.913 -24.715 1.00 95.00 555 THR A O 1
ATOM 3837 N N . LEU A 1 556 ? 5.629 7.278 -22.554 1.00 97.50 556 LEU A N 1
ATOM 3838 C CA . LEU A 1 556 ? 4.587 6.249 -22.550 1.00 97.50 556 LEU A CA 1
ATOM 3839 C C . LEU A 1 556 ? 3.299 6.706 -21.847 1.00 97.50 556 LEU A C 1
ATOM 3841 O O . LEU A 1 556 ? 2.349 5.924 -21.754 1.00 97.50 556 LEU A O 1
ATOM 3845 N N . ALA A 1 557 ? 3.234 7.970 -21.419 1.00 96.94 557 ALA A N 1
ATOM 3846 C CA . ALA A 1 557 ? 2.097 8.537 -20.716 1.00 96.94 557 ALA A CA 1
ATOM 3847 C C . ALA A 1 557 ? 0.776 8.271 -21.452 1.00 96.94 557 ALA A C 1
ATOM 3849 O O . ALA A 1 557 ? 0.589 8.584 -22.636 1.00 96.94 557 ALA A O 1
ATOM 3850 N N . GLY A 1 558 ? -0.181 7.696 -20.728 1.00 97.00 558 GLY A N 1
ATOM 3851 C CA . GLY A 1 558 ? -1.516 7.404 -21.235 1.00 97.00 558 GLY A CA 1
ATOM 3852 C C . GLY A 1 558 ? -1.675 6.058 -21.954 1.00 97.00 558 GLY A C 1
ATOM 3853 O O . GLY A 1 558 ? -2.806 5.732 -22.334 1.00 97.00 558 GLY A O 1
ATOM 3854 N N . ILE A 1 559 ? -0.603 5.278 -22.126 1.00 98.50 559 ILE A N 1
ATOM 3855 C CA . ILE A 1 559 ? -0.681 3.872 -22.544 1.00 98.50 559 ILE A CA 1
ATOM 3856 C C . ILE A 1 559 ? -1.230 3.042 -21.378 1.00 98.50 559 ILE A C 1
ATOM 3858 O O . ILE A 1 559 ? -0.778 3.176 -20.245 1.00 98.50 559 ILE A O 1
ATOM 3862 N N . GLY A 1 560 ? -2.230 2.202 -21.642 1.00 98.25 560 GLY A N 1
ATOM 3863 C CA . GLY A 1 560 ? -2.843 1.337 -20.639 1.00 98.25 560 GLY A CA 1
ATOM 3864 C C . GLY A 1 560 ? -1.883 0.250 -20.159 1.00 98.25 560 GLY A C 1
ATOM 3865 O O . GLY A 1 560 ? -1.196 -0.377 -20.967 1.00 98.25 560 GLY A O 1
ATOM 3866 N N . THR A 1 561 ? -1.875 -0.026 -18.856 1.00 97.81 561 THR A N 1
ATOM 3867 C CA . THR A 1 561 ? -0.961 -1.014 -18.250 1.00 97.81 561 THR A CA 1
ATOM 3868 C C . THR A 1 561 ? -1.164 -2.419 -18.815 1.00 97.81 561 THR A C 1
ATOM 3870 O O . THR A 1 561 ? -0.195 -3.107 -19.117 1.00 97.81 561 THR A O 1
ATOM 3873 N N . ALA A 1 562 ? -2.411 -2.816 -19.086 1.00 97.25 562 ALA A N 1
ATOM 3874 C CA . ALA A 1 562 ? -2.715 -4.082 -19.757 1.00 97.25 562 ALA A CA 1
ATOM 3875 C C . ALA A 1 562 ? -2.097 -4.160 -21.166 1.00 97.25 562 ALA A C 1
ATOM 3877 O O . ALA A 1 562 ? -1.564 -5.193 -21.559 1.00 97.25 562 ALA A O 1
ATOM 3878 N N . ALA A 1 563 ? -2.117 -3.055 -21.920 1.00 98.00 563 ALA A N 1
ATOM 3879 C CA . ALA A 1 563 ? -1.519 -3.016 -23.250 1.00 98.00 563 ALA A CA 1
ATOM 3880 C C . ALA A 1 563 ? 0.013 -3.097 -23.192 1.00 98.00 563 ALA A C 1
ATOM 3882 O O . ALA A 1 563 ? 0.602 -3.711 -24.083 1.00 98.00 563 ALA A O 1
ATOM 3883 N N . ALA A 1 564 ? 0.640 -2.506 -22.168 1.00 98.38 564 ALA A N 1
ATOM 3884 C CA . ALA A 1 564 ? 2.074 -2.623 -21.909 1.00 98.38 564 ALA A CA 1
ATOM 3885 C C . ALA A 1 564 ? 2.460 -4.059 -21.511 1.00 98.38 564 ALA A C 1
ATOM 3887 O O . ALA A 1 564 ? 3.356 -4.644 -22.117 1.00 98.38 564 ALA A O 1
ATOM 3888 N N . GLN A 1 565 ? 1.712 -4.664 -20.586 1.00 97.75 565 GLN A N 1
ATOM 3889 C CA . GLN A 1 565 ? 1.889 -6.056 -20.163 1.00 97.75 565 GLN A CA 1
ATOM 3890 C C . GLN A 1 565 ? 1.726 -7.048 -21.324 1.00 97.75 565 GLN A C 1
ATOM 3892 O O . GLN A 1 565 ? 2.515 -7.982 -21.453 1.00 97.75 565 GLN A O 1
ATOM 3897 N N . ASP A 1 566 ? 0.773 -6.817 -22.234 1.00 97.69 566 ASP A N 1
ATOM 3898 C CA . ASP A 1 566 ? 0.623 -7.621 -23.455 1.00 97.69 566 ASP A CA 1
ATOM 3899 C C . ASP A 1 566 ? 1.878 -7.582 -24.347 1.00 97.69 566 ASP A C 1
ATOM 3901 O O . ASP A 1 566 ? 2.218 -8.579 -24.991 1.00 97.69 566 ASP A O 1
ATOM 3905 N N . VAL A 1 567 ? 2.563 -6.432 -24.419 1.00 98.25 567 VAL A N 1
ATOM 3906 C CA . VAL A 1 567 ? 3.805 -6.290 -25.197 1.00 98.25 567 VAL A CA 1
ATOM 3907 C C . VAL A 1 567 ? 4.930 -7.071 -24.532 1.00 98.25 567 VAL A C 1
ATOM 3909 O O . VAL A 1 567 ? 5.576 -7.866 -25.216 1.00 98.25 567 VAL A O 1
ATOM 3912 N N . LEU A 1 568 ? 5.133 -6.872 -23.229 1.00 98.12 568 LEU A N 1
ATOM 3913 C CA . LEU A 1 568 ? 6.197 -7.508 -22.448 1.00 98.12 568 LEU A CA 1
ATOM 3914 C C . LEU A 1 568 ? 6.021 -9.031 -22.359 1.00 98.12 568 LEU A C 1
ATOM 3916 O O . LEU A 1 568 ? 6.968 -9.795 -22.528 1.00 98.12 568 LEU A O 1
ATOM 3920 N N . GLY A 1 569 ? 4.786 -9.496 -22.155 1.00 97.25 569 GLY A N 1
ATOM 3921 C CA . GLY A 1 569 ? 4.446 -10.916 -22.032 1.00 97.25 569 GLY A CA 1
ATOM 3922 C C . GLY A 1 569 ? 4.491 -11.702 -23.346 1.00 97.25 569 GLY A C 1
ATOM 3923 O O . GLY A 1 569 ? 4.377 -12.932 -23.344 1.00 97.25 569 GLY A O 1
ATOM 3924 N N . ALA A 1 570 ? 4.652 -11.034 -24.490 1.00 97.38 570 ALA A N 1
ATOM 3925 C CA . ALA A 1 570 ? 4.742 -11.717 -25.769 1.00 97.38 570 ALA A CA 1
ATOM 3926 C C . ALA A 1 570 ? 6.075 -12.466 -25.900 1.00 97.38 570 ALA A C 1
ATOM 3928 O O . ALA A 1 570 ? 7.150 -11.898 -25.753 1.00 97.38 570 ALA A O 1
ATOM 3929 N N . SER A 1 571 ? 6.037 -13.723 -26.350 1.00 95.06 571 SER A N 1
ATOM 3930 C CA . SER A 1 571 ? 7.250 -14.537 -26.557 1.00 95.06 571 SER A CA 1
ATOM 3931 C C . SER A 1 571 ? 8.241 -13.974 -27.589 1.00 95.06 571 SER A C 1
ATOM 3933 O O . SER A 1 571 ? 9.326 -14.519 -27.768 1.00 95.06 571 SER A O 1
ATOM 3935 N N . GLN A 1 572 ? 7.818 -12.970 -28.359 1.00 95.44 572 GLN A N 1
ATOM 3936 C CA . GLN A 1 572 ? 8.625 -12.275 -29.360 1.00 95.44 572 GLN A CA 1
ATOM 3937 C C . GLN A 1 572 ? 9.356 -11.058 -28.786 1.00 95.44 572 GLN A C 1
ATOM 3939 O O . GLN A 1 572 ? 10.274 -10.573 -29.447 1.00 95.44 572 GLN A O 1
ATOM 3944 N N . PHE A 1 573 ? 8.970 -10.579 -27.597 1.00 97.56 573 PHE A N 1
ATOM 3945 C CA . PHE A 1 573 ? 9.534 -9.381 -26.987 1.00 97.56 573 PHE A CA 1
ATOM 3946 C C . PHE A 1 573 ? 11.067 -9.464 -26.940 1.00 97.56 573 PHE A C 1
ATOM 3948 O O . PHE A 1 573 ? 11.643 -10.529 -26.697 1.00 97.56 573 PHE A O 1
ATOM 3955 N N . GLY A 1 574 ? 11.726 -8.367 -27.318 1.00 92.75 574 GLY A N 1
ATOM 3956 C CA . GLY A 1 574 ? 13.187 -8.270 -27.374 1.00 92.75 574 GLY A CA 1
ATOM 3957 C C . GLY A 1 574 ? 13.892 -9.015 -28.519 1.00 92.75 574 GLY A C 1
ATOM 3958 O O . GLY A 1 574 ? 14.981 -8.629 -28.941 1.00 92.75 574 GLY A O 1
ATOM 3959 N N . THR A 1 575 ? 13.280 -10.062 -29.082 1.00 94.94 575 THR A N 1
ATOM 3960 C CA . THR A 1 575 ? 13.943 -10.968 -30.044 1.00 94.94 575 THR A CA 1
ATOM 3961 C C . THR A 1 575 ? 13.417 -10.867 -31.472 1.00 94.94 575 THR A C 1
ATOM 3963 O O . THR A 1 575 ? 14.136 -11.195 -32.419 1.00 94.94 575 THR A O 1
ATOM 3966 N N . GLN A 1 576 ? 12.166 -10.446 -31.652 1.00 96.44 576 GLN A N 1
ATOM 3967 C CA . GLN A 1 576 ? 11.515 -10.275 -32.949 1.00 96.44 576 GLN A CA 1
ATOM 3968 C C . GLN A 1 576 ? 10.619 -9.040 -32.930 1.00 96.44 576 GLN A C 1
ATOM 3970 O O . GLN A 1 576 ? 10.100 -8.648 -31.888 1.00 96.44 576 GLN A O 1
ATOM 3975 N N . ALA A 1 577 ? 10.412 -8.442 -34.103 1.00 97.56 577 ALA A N 1
ATOM 3976 C CA . ALA A 1 577 ? 9.490 -7.327 -34.230 1.00 97.56 577 ALA A CA 1
ATOM 3977 C C . ALA A 1 577 ? 8.048 -7.784 -33.940 1.00 97.56 577 ALA A C 1
ATOM 3979 O O . ALA A 1 577 ? 7.573 -8.780 -34.496 1.00 97.56 577 ALA A O 1
ATOM 3980 N N . GLN A 1 578 ? 7.365 -7.052 -33.065 1.00 98.25 578 GLN A N 1
ATOM 3981 C CA . GLN A 1 578 ? 5.961 -7.242 -32.717 1.00 98.25 578 GLN A CA 1
ATOM 3982 C C . GLN A 1 578 ? 5.106 -6.268 -33.519 1.00 98.25 578 GLN A C 1
ATOM 3984 O O . GLN A 1 578 ? 5.528 -5.145 -33.783 1.00 98.25 578 GLN A O 1
ATOM 3989 N N . GLN A 1 579 ? 3.905 -6.702 -33.896 1.00 98.00 579 GLN A N 1
ATOM 3990 C CA . GLN A 1 579 ? 2.970 -5.886 -34.668 1.00 98.00 579 GLN A CA 1
ATOM 3991 C C . GLN A 1 579 ? 2.504 -4.660 -33.876 1.00 98.00 579 GLN A C 1
ATOM 3993 O O . GLN A 1 579 ? 2.144 -4.783 -32.706 1.00 98.00 579 GLN A O 1
ATOM 3998 N N . LEU A 1 580 ? 2.474 -3.507 -34.538 1.00 98.25 580 LEU A N 1
ATOM 3999 C CA . LEU A 1 580 ? 2.035 -2.237 -33.978 1.00 98.25 580 LEU A CA 1
ATOM 4000 C C . LEU A 1 580 ? 0.511 -2.138 -33.997 1.00 98.25 580 LEU A C 1
ATOM 4002 O O . LEU A 1 580 ? -0.149 -2.378 -35.014 1.00 98.25 580 LEU A O 1
ATOM 4006 N N . ARG A 1 581 ? -0.060 -1.739 -32.865 1.00 97.81 581 ARG A N 1
ATOM 4007 C CA . ARG A 1 581 ? -1.496 -1.527 -32.690 1.00 97.81 581 ARG A CA 1
ATOM 4008 C C . ARG A 1 581 ? -1.843 -0.038 -32.834 1.00 97.81 581 ARG A C 1
ATOM 4010 O O . ARG A 1 581 ? -1.021 0.837 -32.563 1.00 97.81 581 ARG A O 1
ATOM 4017 N N . PRO A 1 582 ? -3.077 0.305 -33.250 1.00 96.56 582 PRO A N 1
ATOM 4018 C CA . PRO A 1 582 ? -3.520 1.697 -33.270 1.00 96.56 582 PRO A CA 1
ATOM 4019 C C . PRO A 1 582 ? -3.451 2.326 -31.870 1.00 96.56 582 PRO A C 1
ATOM 4021 O O . PRO A 1 582 ? -3.976 1.744 -30.923 1.00 96.56 582 PRO A O 1
ATOM 4024 N N . LEU A 1 583 ? -2.916 3.546 -31.743 1.00 95.31 583 LEU A N 1
ATOM 4025 C CA . LEU A 1 583 ? -2.782 4.245 -30.452 1.00 95.31 583 LEU A CA 1
ATOM 4026 C C . LEU A 1 583 ? -4.077 4.267 -29.626 1.00 95.31 583 LEU A C 1
ATOM 4028 O O . LEU A 1 583 ? -4.045 4.031 -28.426 1.00 95.31 583 LEU A O 1
ATOM 4032 N N . ALA A 1 584 ? -5.229 4.471 -30.271 1.00 96.19 584 ALA A N 1
ATOM 4033 C CA . ALA A 1 584 ? -6.523 4.463 -29.590 1.00 96.19 584 ALA A CA 1
ATOM 4034 C C . ALA A 1 584 ? -6.788 3.160 -28.812 1.00 96.19 584 ALA A C 1
ATOM 4036 O O . ALA A 1 584 ? -7.393 3.219 -27.752 1.00 96.19 584 ALA A O 1
ATOM 4037 N N . THR A 1 585 ? -6.310 2.016 -29.318 1.00 96.50 585 THR A N 1
ATOM 4038 C CA . THR A 1 585 ? -6.435 0.709 -28.647 1.00 96.50 585 THR A CA 1
ATOM 4039 C C . THR A 1 585 ? -5.442 0.549 -27.499 1.00 96.50 585 THR A C 1
ATOM 4041 O O . THR A 1 585 ? -5.756 -0.088 -26.503 1.00 96.50 585 THR A O 1
ATOM 4044 N N . LEU A 1 586 ? -4.265 1.173 -27.601 1.00 97.06 586 LEU A N 1
ATOM 4045 C CA . LEU A 1 586 ? -3.259 1.188 -26.536 1.00 97.06 586 LEU A CA 1
ATOM 4046 C C . LEU A 1 586 ? -3.664 2.080 -25.360 1.00 97.06 586 LEU A C 1
ATOM 4048 O O . LEU A 1 586 ? -3.187 1.882 -24.253 1.00 97.06 586 LEU A O 1
ATOM 4052 N N . GLN A 1 587 ? -4.527 3.066 -25.603 1.00 96.38 587 GLN A N 1
ATOM 4053 C CA . GLN A 1 587 ? -5.025 4.008 -24.598 1.00 96.38 587 GLN A CA 1
ATOM 4054 C C . GLN A 1 587 ? -6.341 3.554 -23.945 1.00 96.38 587 GLN A C 1
ATOM 4056 O O . GLN A 1 587 ? -6.935 4.316 -23.170 1.00 96.38 587 GLN A O 1
ATOM 4061 N N . GLU A 1 588 ? -6.828 2.355 -24.279 1.00 93.69 588 GLU A N 1
ATOM 4062 C CA . GLU A 1 588 ? -7.928 1.708 -23.563 1.00 93.69 588 GLU A CA 1
ATOM 4063 C C . GLU A 1 588 ? -7.480 1.292 -22.148 1.00 93.69 588 GLU A C 1
ATOM 4065 O O . GLU A 1 588 ? -6.291 1.180 -21.860 1.00 93.69 588 GLU A O 1
ATOM 4070 N N . GLY A 1 589 ? -8.444 1.070 -21.251 1.00 91.56 589 GLY A N 1
ATOM 4071 C CA . GLY A 1 589 ? -8.178 0.782 -19.838 1.00 91.56 589 GLY A CA 1
ATOM 4072 C C . GLY A 1 589 ? -8.244 2.020 -18.939 1.00 91.56 589 GLY A C 1
ATOM 4073 O O . GLY A 1 589 ? -8.183 3.163 -19.401 1.00 91.56 589 GLY A O 1
ATOM 4074 N N . LEU A 1 590 ? -8.448 1.769 -17.643 1.00 92.31 590 LEU A N 1
ATOM 4075 C CA . LEU A 1 590 ? -8.561 2.814 -16.622 1.00 92.31 590 LEU A CA 1
ATOM 4076 C C . LEU A 1 590 ? -7.188 3.219 -16.069 1.00 92.31 590 LEU A C 1
ATOM 4078 O O . LEU A 1 590 ? -6.942 4.410 -15.916 1.00 92.31 590 LEU A O 1
ATOM 4082 N N . VAL A 1 591 ? -6.300 2.245 -15.843 1.00 95.69 591 VAL A N 1
ATOM 4083 C CA . VAL A 1 591 ? -4.927 2.472 -15.362 1.00 95.69 591 VAL A CA 1
ATOM 4084 C C . VAL A 1 591 ? -3.979 2.642 -16.527 1.00 95.69 591 VAL A C 1
ATOM 4086 O O . VAL A 1 591 ? -4.035 1.886 -17.504 1.00 95.69 591 VAL A O 1
ATOM 4089 N N . LYS A 1 592 ? -3.122 3.651 -16.421 1.00 97.25 592 LYS A N 1
ATOM 4090 C CA . LYS A 1 592 ? -2.234 4.087 -17.489 1.00 97.25 592 LYS A CA 1
ATOM 4091 C C . LYS A 1 592 ? -0.872 4.430 -16.916 1.00 97.25 592 LYS A C 1
ATOM 4093 O O . LYS A 1 592 ? -0.792 4.888 -15.783 1.00 97.25 592 LYS A O 1
ATOM 4098 N N . LEU A 1 593 ? 0.149 4.234 -17.738 1.00 98.00 593 LEU A N 1
ATOM 4099 C CA . LEU A 1 593 ? 1.498 4.715 -17.473 1.00 98.00 593 LEU A CA 1
ATOM 4100 C C . LEU A 1 593 ? 1.498 6.248 -17.355 1.00 98.00 593 LEU A C 1
ATOM 4102 O O . LEU A 1 593 ? 0.718 6.919 -18.054 1.00 98.00 593 LEU A O 1
ATOM 4106 N N . GLY A 1 594 ? 2.348 6.749 -16.456 1.00 92.00 594 GLY A N 1
ATOM 4107 C CA . GLY A 1 594 ? 2.554 8.164 -16.125 1.00 92.00 594 GLY A CA 1
ATOM 4108 C C . GLY A 1 594 ? 3.300 8.958 -17.181 1.00 92.00 594 GLY A C 1
ATOM 4109 O O . GLY A 1 594 ? 4.097 8.343 -17.929 1.00 92.00 594 GLY A O 1
#

Foldseek 3Di:
DAEADEAEGEEEQAEEEEEYEYDQPHPHAYFAFDAYYQYEYEADQEEGEHEHQECDDRRHHQEYANHHYEYEDEYDQEEGEAACQNHHYHNHAEYYDAHYAYEYAAYQEAYEYENYEYAYEYEDHHYAYEYEDDQVHDHAYFAAPAHDQYEYEADPEEGEHEHQEDDDRRHHQEYAHDDYAYEDEYDQEEGEAACQNHHYHNHNEYERAHYAYEHAAYQEAHEYENYEDAYEYEQHHYAYEYEYDQPHPYAYQAFDAHDQYEYEADQEEGEHEHQEDDDRRHHQEYANHHYAYEHEYDQEEGEEACQNHHYHNHAAYENEHYAYEYAAYQEAYEYEQAHYAYEYEREEDEYEYEDHDEEYEYEYAYAEYEAHDADEEYEYAYEQEEYEYENAQYAYEDENYAYLYEYEDEPRNFHYEYAPYAHAAYEYEYAHAQDLQQWKWFDDPQWIWTGSHPGYIYIQPRVNVDVRSVRHFKYKYQLLRYPPADCPDDPQQRNARMWMFGPVVLVVVVVVVCVVPVVCRMGRSVVCGVVRTDHGHNWWDALEQVSNVCRNPVDQWQFAPVLNSVSRVDPCHSPHIDTHDDVVVRNDDDDGDD

pLDDT: mean 95.57, std 3.99, range [65.31, 98.94]

Radius of gyration: 37.9 Å; chains: 1; bounding box: 86×34×120 Å